Protein 6H5W (pdb70)

B-factor: mean 25.4, std 10.96, range [8.13, 99.62]

Nearest PDB structures (foldseek):
  2iul-assembly1_A  TM=9.987E-01  e=4.728E-81  Homo sapiens
  4c2r-assembly1_A  TM=9.988E-01  e=2.185E-80  Homo sapiens
  2oc2-assembly1_A  TM=9.980E-01  e=5.810E-80  Homo sapiens
  2iux-assembly1_A  TM=9.982E-01  e=2.904E-78  Homo sapiens
  2c6n-assembly2_B  TM=9.893E-01  e=2.020E-55  Homo sapiens

Solvent-accessible surface area: 23772 Å² total

Foldseek 3Di:
DLVVLVVLLVVLLVVCLVLLLVLLVLVVCCQQFPDPVSLVVNLVSLVVVLVSLVVSLVVLVVDPLVPHDDVLSSVLSLLSVQSQLSLDDPVLSSVLSVLLVVLLVQLQPWWFADVVGDTHGVPPGLLQCLLDDLDPVSLQSSLVRLLVRQQLVSLVRQQSNLVSSQVSCVSSPANWNLRVQVCLQVDPCVVVQLVVLLVVLQLVQLLLQLLVLVLNCVRVHVQFGDLQAFAAQSNQNGSRLQFRLSCLVSRQPDPVQDKFALLVQCVVVPHDLVNLLVVLQQQLVLLVADHQDPQQVVPEARARDPPPGRRRAPWAKGDSSPLRDIYIRHNADRGLVSSLVSLQRVLLVRLQNLQSPPRPSLSAALGLLRNSARSNLQVLQCLAQVNCVVVVSIPDDPPDVSSVLSSLSSVCSGLSLNLLVLVVLVVLVVCPGNVVADSQCSPVVSVVSCCVRNRYHQDDDDPSRRSSSSDSCSSNVNRRNSNNLNSQVSLLLLVQLQVQQVDDDQSSNDRNGSHNSSSVLQSVLSNCRNSDNSQVNVCSRRVGRDRDNPRVCSNNVVNSVVSVVVCVVVVRDGGNPVHPDYNPD

InterPro domains:
  IPR001548 Peptidase M2, peptidyl-dipeptidase A [PF01401] (41-623)
  IPR001548 Peptidase M2, peptidyl-dipeptidase A [PF01401] (644-1221)
  IPR001548 Peptidase M2, peptidyl-dipeptidase A [PR00791] (838-865)
  IPR001548 Peptidase M2, peptidyl-dipeptidase A [PR00791] (873-894)
  IPR001548 Peptidase M2, peptidyl-dipeptidase A [PR00791] (951-976)
  IPR001548 Peptidase M2, peptidyl-dipeptidase A [PR00791] (983-999)
  IPR001548 Peptidase M2, peptidyl-dipeptidase A [PR00791] (1011-1031)
  IPR001548 Peptidase M2, peptidyl-dipeptidase A [PR00791] (1052-1077)
  IPR001548 Peptidase M2, peptidyl-dipeptidase A [PR00791] (1087-1114)
  IPR001548 Peptidase M2, peptidyl-dipeptidase A [PR00791] (1115-1143)
  IPR001548 Peptidase M2, peptidyl-dipeptidase A [PS52011] (40-624)
  IPR001548 Peptidase M2, peptidyl-dipeptidase A [PS52011] (643-1222)
  IPR001548 Peptidase M2, peptidyl-dipeptidase A [PTHR10514] (32-629)
  IPR001548 Peptidase M2, peptidyl-dipeptidase A [cd06461] (49-614)
  IPR001548 Peptidase M2, peptidyl-dipeptidase A [cd06461] (652-1212)

GO terms:
  GO:0005576 extracellular region (C, IDA)
  GO:0005886 plasma membrane (C, IDA)
  GO:0008241 peptidyl-dipeptidase activity (F, IDA)
  GO:0005515 protein binding (F, IPI)
  GO:0003779 actin binding (F, IDA)
  GO:0002003 angiotensin maturation (P, IDA)
  GO:0070573 metallodipeptidase activity (F, IDA)
  GO:0008233 peptidase activity (F, IDA)
  GO:0042445 hormone metabolic process (P, IDA)
  GO:0042447 hormone catabolic process (P, IDA)
  GO:0031404 chloride ion binding (F, IDA)
  GO:0010814 substance P catabolic process (P, IDA)
  GO:0010815 bradykinin catabolic process (P, IDA)
  GO:0004222 metalloendopeptidase activity (F, IDA)
  GO:0005576 extracellular region (C, EXP)
  GO:0005886 plasma membrane (C, EXP)
  GO:0008241 peptidyl-dipeptidase activity (F, EXP)
  GO:0005576 extracellular region (C, TAS)
  GO:0005886 plasma membrane (C, TAS)
  GO:0008238 exopeptidase activity (F, IDA)

Secondary structure (DSSP, 8-state):
-HHHHHHHHHHHHHHHHHHHHHHHHHHHHHHTS--HHHHHHHHHHHHHHHHHHHHHHHHHTTS-GGG---HHHHHHHHHHT--GGGGS-HHHHHHHHHHHHHHHHHHHH-EEE-TTS-EEEIIIIIHHHHHH---HHHHHHHHHHHIIIIIHHHTTTHHHHHHHHHHHHHHTT-SSHHHHHHHTT--TTHHHHHHHHHHHTHHHHHHHHHHHHHHHHHHH-GGG--TTSPPPTTSSSSTTSS--GGGHHHH-S-TTS----HHHHHHHTT--HHHHHHHHHHHHHHTT-PPPPHHHHHH-B-S--SSS-----S-EEEE-SSSS-EEEE----SSHHHHHHHHHHHHHHHHHHHTTTS-GGG-S-SSHHHHHHHHHHHHHHHTSHHHHHHTTSS----S-HHHHHHHHHHHHHHHTTHHHHHHHHHHHHHHHHTTSS-TTTHHHHHHHHIIIII----S---TT--GGGGSTTTTTT--SHHHHHHHHHHHHHHHHHHHHTT--S-GGG---TT-HHHHHHHHHHHTTTTSS-HHHHHHHHHSS-S--SHHHHHHHHHHHHHHHHHHHHHT---S-SSTT-----

Structure (mmCIF, N/CA/C/O backbone):
data_6H5W
#
_entry.id   6H5W
#
_cell.length_a   56.596
_cell.length_b   85.126
_cell.length_c   134.264
_cell.angle_alpha   90.00
_cell.angle_beta   90.00
_cell.angle_gamma   90.00
#
_symmetry.space_group_name_H-M   'P 21 21 21'
#
loop_
_entity.id
_entity.type
_entity.pdbx_description
1 polymer 'Angiotensin-converting enzyme'
2 branched 2-acetamido-2-deoxy-beta-D-glucopyranose-(1-4)-2-acetamido-2-deoxy-beta-D-glucopyranose
3 branched beta-D-mannopyranose-(1-4)-2-acetamido-2-deoxy-beta-D-glucopyranose-(1-4)-[alpha-L-fucopyranose-(1-6)]2-acetamido-2-deoxy-beta-D-glucopyranose
4 non-polymer 'ZINC ION'
5 non-polymer 'CHLORIDE ION'
6 non-polymer Omapatrilat
7 non-polymer IMIDAZOLE
8 non-polymer 'BORIC ACID'
9 non-polymer 'HEXAETHYLENE GLYCOL'
10 non-polymer 1,2-ETHANEDIOL
11 water water
#
loop_
_atom_site.group_PDB
_atom_site.id
_atom_site.type_symbol
_atom_site.label_atom_id
_atom_site.label_alt_id
_atom_site.label_comp_id
_atom_site.label_asym_id
_atom_site.label_entity_id
_atom_site.label_seq_id
_atom_site.pdbx_PDB_ins_code
_atom_site.Cartn_x
_atom_site.Cartn_y
_atom_site.Cartn_z
_atom_site.occupancy
_atom_site.B_iso_or_equiv
_atom_site.auth_seq_id
_atom_site.auth_comp_id
_atom_site.auth_asym_id
_atom_site.auth_atom_id
_atom_site.pdbx_PDB_model_num
ATOM 1 N N . ASP A 1 4 ? -6.241 29.014 0.825 1.00 62.06 40 ASP A N 1
ATOM 2 C CA . ASP A 1 4 ? -7.654 29.348 0.717 1.00 61.56 40 ASP A CA 1
ATOM 3 C C . ASP A 1 4 ? -8.516 28.227 1.295 1.00 59.48 40 ASP A C 1
ATOM 4 O O . ASP A 1 4 ? -8.196 27.045 1.165 1.00 59.11 40 ASP A O 1
ATOM 12 N N . GLU A 1 5 ? -9.610 28.621 1.950 1.00 57.95 41 GLU A N 1
ATOM 13 C CA . GLU A 1 5 ? -10.588 27.654 2.432 1.00 56.52 41 GLU A CA 1
ATOM 14 C C . GLU A 1 5 ? -11.101 26.771 1.305 1.00 53.80 41 GLU A C 1
ATOM 15 O O . GLU A 1 5 ? -11.489 25.623 1.540 1.00 52.96 41 GLU A O 1
ATOM 27 N N . ALA A 1 6 ? -11.121 27.294 0.080 1.00 51.17 42 ALA A N 1
ATOM 28 C CA . ALA A 1 6 ? -11.763 26.594 -1.024 1.00 48.45 42 ALA A CA 1
ATOM 29 C C . ALA A 1 6 ? -10.918 25.428 -1.527 1.00 45.49 42 ALA A C 1
ATOM 30 O O . ALA A 1 6 ? -11.454 24.352 -1.818 1.00 45.03 42 ALA A O 1
ATOM 37 N N . GLU A 1 7 ? -9.603 25.621 -1.647 1.00 43.26 43 GLU A N 1
ATOM 38 C CA . GLU A 1 7 ? -8.727 24.517 -2.022 1.00 41.71 43 GLU A CA 1
ATOM 39 C C . GLU A 1 7 ? -8.756 23.420 -0.965 1.00 36.45 43 GLU A C 1
ATOM 40 O O . GLU A 1 7 ? -8.660 22.232 -1.295 1.00 34.11 43 GLU A O 1
ATOM 52 N N . ALA A 1 8 ? -8.918 23.792 0.306 1.00 34.06 44 ALA A N 1
ATOM 53 C CA . ALA A 1 8 ? -8.945 22.785 1.360 1.00 30.71 44 ALA A CA 1
ATOM 54 C C . ALA A 1 8 ? -10.256 22.010 1.350 1.00 28.46 44 ALA A C 1
ATOM 55 O O . ALA A 1 8 ? -10.267 20.797 1.585 1.00 26.79 44 ALA A O 1
ATOM 62 N N . SER A 1 9 ? -11.369 22.685 1.059 1.00 29.70 45 SER A N 1
ATOM 63 C CA . SER A 1 9 ? -12.641 21.988 0.939 1.00 30.37 45 SER A CA 1
ATOM 64 C C . SER A 1 9 ? -12.622 21.012 -0.232 1.00 29.10 45 SER A C 1
ATOM 65 O O . SER A 1 9 ? -13.083 19.873 -0.106 1.00 26.64 45 SER A O 1
ATOM 73 N N . LYS A 1 10 ? -12.105 21.444 -1.385 1.00 29.10 46 LYS A N 1
ATOM 74 C CA . LYS A 1 10 ? -11.995 20.551 -2.534 1.00 28.79 46 LYS A CA 1
ATOM 75 C C . LYS A 1 10 ? -11.128 19.343 -2.210 1.00 25.85 46 LYS A C 1
ATOM 76 O O . LYS A 1 10 ? -11.442 18.210 -2.604 1.00 25.07 46 LYS A O 1
ATOM 95 N N . PHE A 1 11 ? -10.030 19.564 -1.488 1.00 23.58 47 PHE A N 1
ATOM 96 C CA . PHE A 1 11 ? -9.150 18.463 -1.127 1.00 22.19 47 PHE A CA 1
ATOM 97 C C . PHE A 1 11 ? -9.897 17.398 -0.329 1.00 20.84 47 PHE A C 1
ATOM 98 O O . PHE A 1 11 ? -9.800 16.199 -0.623 1.00 22.22 47 PHE A O 1
ATOM 115 N N . VAL A 1 12 ? -10.662 17.812 0.684 1.00 23.40 48 VAL A N 1
ATOM 116 C CA . VAL A 1 12 ? -11.327 16.816 1.514 1.00 22.87 48 VAL A CA 1
ATOM 117 C C . VAL A 1 12 ? -12.406 16.090 0.724 1.00 22.36 48 VAL A C 1
ATOM 118 O O . VAL A 1 12 ? -12.630 14.891 0.933 1.00 21.42 48 VAL A O 1
ATOM 131 N N . GLU A 1 13 ? -13.054 16.776 -0.227 1.00 22.57 49 GLU A N 1
ATOM 132 C CA . GLU A 1 13 ? -14.035 16.104 -1.075 1.00 22.26 49 GLU A CA 1
ATOM 133 C C . GLU A 1 13 ? -13.374 15.021 -1.922 1.00 20.91 49 GLU A C 1
ATOM 134 O O . GLU A 1 13 ? -13.926 13.926 -2.084 1.00 22.09 49 GLU A O 1
ATOM 146 N N . GLU A 1 14 ? -12.201 15.322 -2.489 1.00 20.17 50 GLU A N 1
ATOM 147 C CA . GLU A 1 14 ? -11.476 14.342 -3.291 1.00 20.50 50 GLU A CA 1
ATOM 148 C C . GLU A 1 14 ? -10.984 13.191 -2.426 1.00 19.62 50 GLU A C 1
ATOM 149 O O . GLU A 1 14 ? -11.098 12.020 -2.805 1.00 20.13 50 GLU A O 1
ATOM 161 N N . TYR A 1 15 ? -10.460 13.506 -1.246 1.00 19.52 51 TYR A N 1
ATOM 162 C CA . TYR A 1 15 ? -10.039 12.459 -0.328 1.00 18.93 51 TYR A CA 1
ATOM 163 C C . TYR A 1 15 ? -11.191 11.526 0.006 1.00 19.55 51 TYR A C 1
ATOM 164 O O . TYR A 1 15 ? -11.027 10.303 0.026 1.00 20.93 51 TYR A O 1
ATOM 182 N N . ASP A 1 16 ? -12.373 12.081 0.266 1.00 19.54 52 ASP A N 1
ATOM 183 C CA . ASP A 1 16 ? -13.489 11.234 0.665 1.00 20.45 52 ASP A CA 1
ATOM 184 C C . ASP A 1 16 ? -13.890 10.278 -0.455 1.00 20.66 52 ASP A C 1
ATOM 185 O O . ASP A 1 16 ? -14.113 9.082 -0.218 1.00 21.83 52 ASP A O 1
ATOM 194 N N . ARG A 1 17 ? -13.958 10.784 -1.689 1.00 20.73 53 ARG A N 1
ATOM 195 C CA . ARG A 1 17 ? -14.388 9.961 -2.815 1.00 22.15 53 ARG A CA 1
ATOM 196 C C . ARG A 1 17 ? -13.445 8.802 -3.039 1.00 21.43 53 ARG A C 1
ATOM 197 O O . ARG A 1 17 ? -13.871 7.670 -3.292 1.00 22.20 53 ARG A O 1
ATOM 218 N N . THR A 1 18 ? -12.156 9.093 -3.059 1.00 21.52 54 THR A N 1
ATOM 219 C CA . THR A 1 18 ? -11.161 8.092 -3.405 1.00 19.95 54 THR A CA 1
ATOM 220 C C . THR A 1 18 ? -10.944 7.120 -2.247 1.00 20.29 54 THR A C 1
ATOM 221 O O . THR A 1 18 ? -10.799 5.910 -2.471 1.00 21.81 54 THR A O 1
ATOM 232 N N . SER A 1 19 ? -10.984 7.616 -1.007 1.00 19.89 55 SER A N 1
ATOM 233 C CA . SER A 1 19 ? -10.844 6.739 0.154 1.00 18.56 55 SER A CA 1
ATOM 234 C C . SER A 1 19 ? -11.958 5.707 0.230 1.00 20.65 55 SER A C 1
ATOM 235 O O . SER A 1 19 ? -11.710 4.546 0.570 1.00 22.79 55 SER A O 1
ATOM 243 N N . GLN A 1 20 ? -13.195 6.106 -0.059 1.00 20.46 56 GLN A N 1
ATOM 244 C CA . GLN A 1 20 ? -14.281 5.136 -0.045 1.00 21.72 56 GLN A CA 1
ATOM 245 C C . GLN A 1 20 ? -13.950 3.939 -0.921 1.00 21.98 56 GLN A C 1
ATOM 246 O O . GLN A 1 20 ? -14.154 2.788 -0.514 1.00 23.94 56 GLN A O 1
ATOM 260 N N . VAL A 1 21 ? -13.424 4.187 -2.120 1.00 23.06 57 VAL A N 1
ATOM 261 C CA . VAL A 1 21 ? -13.175 3.096 -3.055 1.00 22.55 57 VAL A CA 1
ATOM 262 C C . VAL A 1 21 ? -12.031 2.223 -2.562 1.00 22.32 57 VAL A C 1
ATOM 263 O O . VAL A 1 21 ? -12.153 0.997 -2.498 1.00 21.76 57 VAL A O 1
ATOM 276 N N . VAL A 1 22 ? -10.905 2.845 -2.204 1.00 21.23 58 VAL A N 1
ATOM 277 C CA . VAL A 1 22 ? -9.719 2.097 -1.807 1.00 21.93 58 VAL A CA 1
ATOM 278 C C . VAL A 1 22 ? -9.959 1.359 -0.497 1.00 20.37 58 VAL A C 1
ATOM 279 O O . VAL A 1 22 ? -9.584 0.189 -0.347 1.00 21.25 58 VAL A O 1
ATOM 292 N N . TRP A 1 23 ? -10.579 2.026 0.478 1.00 20.37 59 TRP A N 1
ATOM 293 C CA . TRP A 1 23 ? -10.828 1.365 1.754 1.00 19.20 59 TRP A CA 1
ATOM 294 C C . TRP A 1 23 ? -11.796 0.200 1.589 1.00 20.21 59 TRP A C 1
ATOM 295 O O . TRP A 1 23 ? -11.648 -0.830 2.254 1.00 20.65 59 TRP A O 1
ATOM 316 N N . ASN A 1 24 ? -12.772 0.326 0.687 1.00 19.50 60 ASN A N 1
ATOM 317 C CA . ASN A 1 24 ? -13.695 -0.780 0.467 1.00 20.96 60 ASN A CA 1
ATOM 318 C C . ASN A 1 24 ? -12.967 -1.988 -0.113 1.00 20.74 60 ASN A C 1
ATOM 319 O O . ASN A 1 24 ? -13.230 -3.131 0.284 1.00 21.50 60 ASN A O 1
ATOM 330 N N . GLU A 1 25 ? -12.021 -1.755 -1.028 1.00 21.65 61 GLU A N 1
ATOM 331 C CA . GLU A 1 25 ? -11.247 -2.861 -1.590 1.00 22.77 61 GLU A CA 1
ATOM 332 C C . GLU A 1 25 ? -10.364 -3.501 -0.536 1.00 20.95 61 GLU A C 1
ATOM 333 O O . GLU A 1 25 ? -10.250 -4.727 -0.473 1.00 22.26 61 GLU A O 1
ATOM 345 N N . TYR A 1 26 ? -9.688 -2.687 0.273 1.00 20.64 62 TYR A N 1
ATOM 346 C CA . TYR A 1 26 ? -8.844 -3.262 1.310 1.00 20.91 62 TYR A CA 1
ATOM 347 C C . TYR A 1 26 ? -9.676 -4.072 2.288 1.00 21.33 62 TYR A C 1
ATOM 348 O O . TYR A 1 26 ? -9.292 -5.184 2.662 1.00 21.11 62 TYR A O 1
ATOM 366 N N . ALA A 1 27 ? -10.822 -3.523 2.722 1.00 20.25 63 ALA A N 1
ATOM 367 C CA . ALA A 1 27 ? -11.665 -4.230 3.681 1.00 20.20 63 ALA A CA 1
ATOM 368 C C . ALA A 1 27 ? -12.090 -5.586 3.138 1.00 19.63 63 ALA A C 1
ATOM 369 O O . ALA A 1 27 ? -12.099 -6.577 3.869 1.00 18.99 63 ALA A O 1
ATOM 376 N N . GLY A 1 28 ? -12.404 -5.659 1.844 1.00 19.40 64 GLY A N 1
ATOM 377 C CA . GLY A 1 28 ? -12.780 -6.927 1.252 1.00 19.17 64 GLY A CA 1
ATOM 378 C C . GLY A 1 28 ? -11.663 -7.948 1.289 1.00 18.32 64 GLY A C 1
ATOM 379 O O . GLY A 1 28 ? -11.882 -9.113 1.627 1.00 19.83 64 GLY A O 1
ATOM 383 N N . ALA A 1 29 ? -10.447 -7.529 0.933 1.00 18.77 65 ALA A N 1
ATOM 384 C CA . ALA A 1 29 ? -9.320 -8.461 0.953 1.00 19.72 65 ALA A CA 1
ATOM 385 C C . ALA A 1 29 ? -9.010 -8.909 2.372 1.00 18.68 65 ALA A C 1
ATOM 386 O O . ALA A 1 29 ? -8.682 -10.081 2.614 1.00 20.11 65 ALA A O 1
ATOM 393 N N . ASN A 1 30 ? -9.110 -7.990 3.324 1.00 18.90 66 ASN A N 1
ATOM 394 C CA . ASN A 1 30 ? -8.861 -8.332 4.720 1.00 18.32 66 ASN A CA 1
ATOM 395 C C . ASN A 1 30 ? -9.906 -9.319 5.227 1.00 17.87 66 ASN A C 1
ATOM 396 O O . ASN A 1 30 ? -9.575 -10.312 5.886 1.00 19.12 66 ASN A O 1
ATOM 407 N N . TRP A 1 31 ? -11.180 -9.061 4.929 1.00 17.82 67 TRP A N 1
ATOM 408 C CA . TRP A 1 31 ? -12.239 -10.001 5.286 1.00 17.10 67 TRP A CA 1
ATOM 409 C C . TRP A 1 31 ? -11.992 -11.373 4.671 1.00 16.82 67 TRP A C 1
ATOM 410 O O . TRP A 1 31 ? -12.171 -12.410 5.336 1.00 18.15 67 TRP A O 1
ATOM 431 N N . ASN A 1 32 ? -11.594 -11.403 3.393 1.00 17.86 68 ASN A N 1
ATOM 432 C CA . ASN A 1 32 ? -11.431 -12.676 2.710 1.00 19.07 68 ASN A CA 1
ATOM 433 C C . ASN A 1 32 ? -10.305 -13.497 3.314 1.00 20.85 68 ASN A C 1
ATOM 434 O O . ASN A 1 32 ? -10.353 -14.729 3.273 1.00 24.73 68 ASN A O 1
ATOM 445 N N . TYR A 1 33 ? -9.279 -12.843 3.861 1.00 19.28 69 TYR A N 1
ATOM 446 C CA . TYR A 1 33 ? -8.242 -13.579 4.567 1.00 18.81 69 TYR A CA 1
ATOM 447 C C . TYR A 1 33 ? -8.710 -14.020 5.953 1.00 17.47 69 TYR A C 1
ATOM 448 O O . TYR A 1 33 ? -8.498 -15.172 6.341 1.00 18.58 69 TYR A O 1
ATOM 466 N N . ASN A 1 34 ? -9.348 -13.111 6.705 1.00 17.03 70 ASN A N 1
ATOM 467 C CA . ASN A 1 34 ? -9.791 -13.407 8.064 1.00 16.78 70 ASN A CA 1
ATOM 468 C C . ASN A 1 34 ? -10.793 -14.552 8.105 1.00 19.09 70 ASN A C 1
ATOM 469 O O . ASN A 1 34 ? -10.872 -15.270 9.115 1.00 19.59 70 ASN A O 1
ATOM 480 N N . THR A 1 35 ? -11.583 -14.721 7.043 1.00 18.25 71 THR A N 1
ATOM 481 C CA . THR A 1 35 ? -12.586 -15.779 6.958 1.00 18.71 71 THR A CA 1
ATOM 482 C C . THR A 1 35 ? -12.128 -16.964 6.121 1.00 19.40 71 THR A C 1
ATOM 483 O O . THR A 1 35 ? -12.929 -17.861 5.859 1.00 20.81 71 THR A O 1
ATOM 494 N N . ASN A 1 36 ? -10.858 -17.005 5.718 1.00 20.04 72 ASN A N 1
ATOM 495 C CA . ASN A 1 36 ? -10.359 -18.056 4.846 1.00 21.31 72 ASN A CA 1
ATOM 496 C C . ASN A 1 36 ? -8.848 -17.916 4.735 1.00 20.99 72 ASN A C 1
ATOM 497 O O . ASN A 1 36 ? -8.334 -17.406 3.738 1.00 22.68 72 ASN A O 1
ATOM 507 N N . ILE A 1 37 ? -8.133 -18.377 5.756 1.00 20.69 73 ILE A N 1
ATOM 508 C CA . ILE A 1 37 ? -6.686 -18.216 5.845 1.00 20.42 73 ILE A CA 1
ATOM 509 C C . ILE A 1 37 ? -6.058 -19.195 4.858 1.00 21.76 73 ILE A C 1
ATOM 510 O O . ILE A 1 37 ? -6.128 -20.412 5.054 1.00 25.10 73 ILE A O 1
ATOM 526 N N . THR A 1 38 ? -5.468 -18.667 3.781 1.00 24.60 74 THR A N 1
ATOM 527 C CA . THR A 1 38 ? -4.788 -19.466 2.773 1.00 25.09 74 THR A CA 1
ATOM 528 C C . THR A 1 38 ? -3.599 -18.663 2.264 1.00 25.65 74 THR A C 1
ATOM 529 O O . THR A 1 38 ? -3.507 -17.447 2.477 1.00 24.24 74 THR A O 1
ATOM 540 N N . THR A 1 39 ? -2.684 -19.357 1.588 1.00 28.10 75 THR A N 1
ATOM 541 C CA . THR A 1 39 ? -1.572 -18.671 0.942 1.00 29.02 75 THR A CA 1
ATOM 542 C C . THR A 1 39 ? -2.076 -17.628 -0.049 1.00 28.41 75 THR A C 1
ATOM 543 O O . THR A 1 39 ? -1.570 -16.499 -0.088 1.00 28.43 75 THR A O 1
ATOM 554 N N . GLU A 1 40 ? -3.082 -17.986 -0.852 1.00 29.15 76 GLU A N 1
ATOM 555 C CA . GLU A 1 40 ? -3.593 -17.067 -1.863 1.00 31.24 76 GLU A CA 1
ATOM 556 C C . GLU A 1 40 ? -4.223 -15.825 -1.235 1.00 29.30 76 GLU A C 1
ATOM 557 O O . GLU A 1 40 ? -3.940 -14.698 -1.654 1.00 29.35 76 GLU A O 1
ATOM 569 N N . THR A 1 41 ? -5.098 -16.000 -0.236 1.00 27.24 77 THR A N 1
ATOM 570 C CA . THR A 1 41 ? -5.740 -14.821 0.345 1.00 24.60 77 THR A CA 1
ATOM 571 C C . THR A 1 41 ? -4.737 -13.957 1.105 1.00 24.66 77 THR A C 1
ATOM 572 O O . THR A 1 41 ? -4.918 -12.741 1.200 1.00 23.68 77 THR A O 1
ATOM 583 N N A SER A 1 42 ? -3.679 -14.560 1.648 0.49 24.57 78 SER A N 1
ATOM 584 N N B SER A 1 42 ? -3.665 -14.552 1.634 0.51 24.13 78 SER A N 1
ATOM 585 C CA A SER A 1 42 ? -2.624 -13.768 2.273 0.49 25.60 78 SER A CA 1
ATOM 586 C CA B SER A 1 42 ? -2.636 -13.740 2.281 0.51 24.77 78 SER A CA 1
ATOM 587 C C A SER A 1 42 ? -1.921 -12.897 1.241 0.49 26.11 78 SER A C 1
ATOM 588 C C B SER A 1 42 ? -1.883 -12.901 1.256 0.51 25.79 78 SER A C 1
ATOM 589 O O A SER A 1 42 ? -1.700 -11.701 1.461 0.49 25.40 78 SER A O 1
ATOM 590 O O B SER A 1 42 ? -1.590 -11.725 1.499 0.51 25.13 78 SER A O 1
ATOM 605 N N . LYS A 1 43 ? -1.563 -13.488 0.103 1.00 26.11 79 LYS A N 1
ATOM 606 C CA . LYS A 1 43 ? -0.843 -12.753 -0.925 1.00 28.28 79 LYS A CA 1
ATOM 607 C C . LYS A 1 43 ? -1.660 -11.573 -1.437 1.00 26.36 79 LYS A C 1
ATOM 608 O O . LYS A 1 43 ? -1.125 -10.471 -1.628 1.00 27.41 79 LYS A O 1
ATOM 627 N N . ILE A 1 44 ? -2.958 -11.780 -1.662 1.00 25.65 80 ILE A N 1
ATOM 628 C CA . ILE A 1 44 ? -3.823 -10.692 -2.118 1.00 25.62 80 ILE A CA 1
ATOM 629 C C . ILE A 1 44 ? -3.910 -9.607 -1.061 1.00 25.08 80 ILE A C 1
ATOM 630 O O . ILE A 1 44 ? -3.854 -8.413 -1.369 1.00 26.35 80 ILE A O 1
ATOM 646 N N . LEU A 1 45 ? -4.053 -10.003 0.202 1.00 23.69 81 LEU A N 1
ATOM 647 C CA . LEU A 1 45 ? -4.127 -9.026 1.282 1.00 22.78 81 LEU A CA 1
ATOM 648 C C . LEU A 1 45 ? -2.877 -8.157 1.326 1.00 22.67 81 LEU A C 1
ATOM 649 O O . LEU A 1 45 ? -2.966 -6.930 1.419 1.00 22.61 81 LEU A O 1
ATOM 665 N N . LEU A 1 46 ? -1.695 -8.770 1.246 1.00 23.19 82 LEU A N 1
ATOM 666 C CA . LEU A 1 46 ? -0.466 -7.983 1.269 1.00 23.40 82 LEU A CA 1
ATOM 667 C C . LEU A 1 46 ? -0.367 -7.051 0.067 1.00 23.34 82 LEU A C 1
ATOM 668 O O . LEU A 1 46 ? 0.167 -5.940 0.187 1.00 25.31 82 LEU A O 1
ATOM 684 N N . GLN A 1 47 ? -0.877 -7.475 -1.093 1.00 24.60 83 GLN A N 1
ATOM 685 C CA . GLN A 1 47 ? -0.903 -6.591 -2.254 1.00 26.91 83 GLN A CA 1
ATOM 686 C C . GLN A 1 47 ? -1.844 -5.416 -2.030 1.00 26.84 83 GLN A C 1
ATOM 687 O O . GLN A 1 47 ? -1.498 -4.270 -2.339 1.00 27.01 83 GLN A O 1
ATOM 701 N N . LYS A 1 48 ? -3.047 -5.675 -1.514 1.00 27.14 84 LYS A N 1
ATOM 702 C CA . LYS A 1 48 ? -3.973 -4.579 -1.256 1.00 25.89 84 LYS A CA 1
ATOM 703 C C . LYS A 1 48 ? -3.412 -3.641 -0.201 1.00 25.36 84 LYS A C 1
ATOM 704 O O . LYS A 1 48 ? -3.688 -2.439 -0.224 1.00 24.91 84 LYS A O 1
ATOM 723 N N . ASN A 1 49 ? -2.584 -4.163 0.698 1.00 24.30 85 ASN A N 1
ATOM 724 C CA . ASN A 1 49 ? -1.951 -3.313 1.692 1.00 25.43 85 ASN A CA 1
ATOM 725 C C . ASN A 1 49 ? -1.056 -2.273 1.033 1.00 24.85 85 ASN A C 1
ATOM 726 O O . ASN A 1 49 ? -1.057 -1.097 1.421 1.00 23.83 85 ASN A O 1
ATOM 737 N N . MET A 1 50 ? -0.300 -2.674 0.017 1.00 26.07 86 MET A N 1
ATOM 738 C CA . MET A 1 50 ? 0.532 -1.700 -0.681 1.00 28.08 86 MET A CA 1
ATOM 739 C C . MET A 1 50 ? -0.323 -0.695 -1.445 1.00 26.43 86 MET A C 1
ATOM 740 O O . MET A 1 50 ? 0.040 0.481 -1.536 1.00 26.98 86 MET A O 1
ATOM 754 N N . GLN A 1 51 ? -1.475 -1.125 -1.955 1.00 24.62 87 GLN A N 1
ATOM 755 C CA . GLN A 1 51 ? -2.360 -0.223 -2.685 1.00 25.87 87 GLN A CA 1
ATOM 756 C C . GLN A 1 51 ? -2.944 0.845 -1.766 1.00 24.18 87 GLN A C 1
ATOM 757 O O . GLN A 1 51 ? -3.012 2.029 -2.124 1.00 24.63 87 GLN A O 1
ATOM 771 N N . ILE A 1 52 ? -3.416 0.448 -0.591 1.00 22.44 88 ILE A N 1
ATOM 772 C CA . ILE A 1 52 ? -3.970 1.456 0.305 1.00 22.10 88 ILE A CA 1
ATOM 773 C C . ILE A 1 52 ? -2.860 2.357 0.826 1.00 22.24 88 ILE A C 1
ATOM 774 O O . ILE A 1 52 ? -3.063 3.561 0.999 1.00 21.62 88 ILE A O 1
ATOM 790 N N . ALA A 1 53 ? -1.655 1.817 1.025 1.00 21.78 89 ALA A N 1
ATOM 791 C CA . ALA A 1 53 ? -0.537 2.668 1.433 1.00 21.37 89 ALA A CA 1
ATOM 792 C C . ALA A 1 53 ? -0.215 3.736 0.386 1.00 21.79 89 ALA A C 1
ATOM 793 O O . ALA A 1 53 ? 0.079 4.885 0.733 1.00 22.68 89 ALA A O 1
ATOM 800 N N A GLN A 1 54 ? -0.268 3.378 -0.896 0.54 20.84 90 GLN A N 1
ATOM 801 N N B GLN A 1 54 ? -0.235 3.367 -0.901 0.46 21.41 90 GLN A N 1
ATOM 802 C CA A GLN A 1 54 ? 0.005 4.347 -1.952 0.54 22.56 90 GLN A CA 1
ATOM 803 C CA B GLN A 1 54 ? -0.007 4.344 -1.964 0.46 22.94 90 GLN A CA 1
ATOM 804 C C A GLN A 1 54 ? -1.006 5.485 -1.919 0.54 21.98 90 GLN A C 1
ATOM 805 C C B GLN A 1 54 ? -0.994 5.494 -1.846 0.46 22.22 90 GLN A C 1
ATOM 806 O O A GLN A 1 54 ? -0.655 6.648 -2.153 0.54 23.00 90 GLN A O 1
ATOM 807 O O B GLN A 1 54 ? -0.623 6.669 -1.960 0.46 23.35 90 GLN A O 1
ATOM 834 N N . HIS A 1 55 ? -2.271 5.164 -1.640 1.00 20.10 91 HIS A N 1
ATOM 835 C CA . HIS A 1 55 ? -3.301 6.188 -1.521 1.00 19.80 91 HIS A CA 1
ATOM 836 C C . HIS A 1 55 ? -3.065 7.050 -0.289 1.00 20.33 91 HIS A C 1
ATOM 837 O O . HIS A 1 55 ? -3.136 8.281 -0.356 1.00 22.19 91 HIS A O 1
ATOM 851 N N . THR A 1 56 ? -2.777 6.416 0.850 1.00 19.68 92 THR A N 1
ATOM 852 C CA . THR A 1 56 ? -2.517 7.168 2.073 1.00 19.08 92 THR A CA 1
ATOM 853 C C . THR A 1 56 ? -1.338 8.111 1.897 1.00 20.46 92 THR A C 1
ATOM 854 O O . THR A 1 56 ? -1.361 9.241 2.383 1.00 21.78 92 THR A O 1
ATOM 865 N N . LEU A 1 57 ? -0.280 7.650 1.235 1.00 21.04 93 LEU A N 1
ATOM 866 C CA . LEU A 1 57 ? 0.893 8.492 1.039 1.00 23.56 93 LEU A CA 1
ATOM 867 C C . LEU A 1 57 ? 0.584 9.655 0.104 1.00 23.85 93 LEU A C 1
ATOM 868 O O . LEU A 1 57 ? 1.011 10.786 0.351 1.00 24.43 93 LEU A O 1
ATOM 884 N N . LYS A 1 58 ? -0.151 9.394 -0.981 1.00 22.52 94 LYS A N 1
ATOM 885 C CA . LYS A 1 58 ? -0.487 10.454 -1.927 1.00 24.39 94 LYS A CA 1
ATOM 886 C C . LYS A 1 58 ? -1.301 11.557 -1.256 1.00 24.11 94 LYS A C 1
ATOM 887 O O . LYS A 1 58 ? -0.971 12.747 -1.365 1.00 25.17 94 LYS A O 1
ATOM 906 N N . TYR A 1 59 ? -2.385 11.187 -0.572 1.00 22.54 95 TYR A N 1
ATOM 907 C CA . TYR A 1 59 ? -3.253 12.199 0.015 1.00 21.93 95 TYR A CA 1
ATOM 908 C C . TYR A 1 59 ? -2.657 12.791 1.277 1.00 21.97 95 TYR A C 1
ATOM 909 O O . TYR A 1 59 ? -2.845 13.980 1.537 1.00 22.65 95 TYR A O 1
ATOM 927 N N . GLY A 1 60 ? -1.936 11.989 2.058 1.00 20.63 96 GLY A N 1
ATOM 928 C CA . GLY A 1 60 ? -1.273 12.522 3.232 1.00 20.64 96 GLY A CA 1
ATOM 929 C C . GLY A 1 60 ? -0.210 13.540 2.890 1.00 23.20 96 GLY A C 1
ATOM 930 O O . GLY A 1 60 ? -0.080 14.565 3.561 1.00 24.37 96 GLY A O 1
ATOM 934 N N . THR A 1 61 ? 0.563 13.278 1.836 1.00 24.10 97 THR A N 1
ATOM 935 C CA . THR A 1 61 ? 1.553 14.253 1.407 1.00 24.68 97 THR A CA 1
ATOM 936 C C . THR A 1 61 ? 0.885 15.564 1.012 1.00 25.98 97 THR A C 1
ATOM 937 O O . THR A 1 61 ? 1.370 16.647 1.367 1.00 26.99 97 THR A O 1
ATOM 948 N N A GLN A 1 62 ? -0.226 15.483 0.269 0.60 25.92 98 GLN A N 1
ATOM 949 N N B GLN A 1 62 ? -0.249 15.498 0.319 0.40 25.94 98 GLN A N 1
ATOM 950 C CA A GLN A 1 62 ? -0.993 16.677 -0.079 0.60 27.27 98 GLN A CA 1
ATOM 951 C CA B GLN A 1 62 ? -0.916 16.737 -0.058 0.40 26.60 98 GLN A CA 1
ATOM 952 C C A GLN A 1 62 ? -1.467 17.399 1.177 0.60 27.04 98 GLN A C 1
ATOM 953 C C B GLN A 1 62 ? -1.535 17.426 1.155 0.40 26.51 98 GLN A C 1
ATOM 954 O O A GLN A 1 62 ? -1.304 18.618 1.313 0.60 28.31 98 GLN A O 1
ATOM 955 O O B GLN A 1 62 ? -1.549 18.661 1.231 0.40 27.29 98 GLN A O 1
ATOM 982 N N . ALA A 1 63 ? -2.062 16.654 2.109 1.00 25.25 99 ALA A N 1
ATOM 983 C CA . ALA A 1 63 ? -2.652 17.261 3.299 1.00 25.31 99 ALA A CA 1
ATOM 984 C C . ALA A 1 63 ? -1.616 18.042 4.098 1.00 26.46 99 ALA A C 1
ATOM 985 O O . ALA A 1 63 ? -1.937 19.070 4.714 1.00 27.29 99 ALA A O 1
ATOM 992 N N . ARG A 1 64 ? -0.376 17.556 4.129 1.00 25.77 100 ARG A N 1
ATOM 993 C CA . ARG A 1 64 ? 0.680 18.222 4.884 1.00 27.18 100 ARG A CA 1
ATOM 994 C C . ARG A 1 64 ? 1.121 19.533 4.249 1.00 30.22 100 ARG A C 1
ATOM 995 O O . ARG A 1 64 ? 1.890 20.283 4.869 1.00 30.00 100 ARG A O 1
ATOM 1016 N N . LYS A 1 65 ? 0.675 19.813 3.030 1.00 33.35 101 LYS A N 1
ATOM 1017 C CA . LYS A 1 65 ? 0.955 21.091 2.394 1.00 36.69 101 LYS A CA 1
ATOM 1018 C C . LYS A 1 65 ? 0.042 22.200 2.901 1.00 36.57 101 LYS A C 1
ATOM 1019 O O . LYS A 1 65 ? 0.366 23.378 2.720 1.00 37.93 101 LYS A O 1
ATOM 1038 N N . PHE A 1 66 ? -1.075 21.860 3.538 1.00 35.82 102 PHE A N 1
ATOM 1039 C CA . PHE A 1 66 ? -1.968 22.843 4.137 1.00 36.93 102 PHE A CA 1
ATOM 1040 C C . PHE A 1 66 ? -1.486 23.187 5.538 1.00 40.42 102 PHE A C 1
ATOM 1041 O O . PHE A 1 66 ? -1.221 22.290 6.344 1.00 40.46 102 PHE A O 1
ATOM 1058 N N . ASP A 1 67 ? -1.382 24.483 5.827 1.00 41.96 103 ASP A N 1
ATOM 1059 C CA . ASP A 1 67 ? -1.159 24.954 7.193 1.00 43.74 103 ASP A CA 1
ATOM 1060 C C . ASP A 1 67 ? -2.522 24.998 7.866 1.00 44.31 103 ASP A C 1
ATOM 1061 O O . ASP A 1 67 ? -3.296 25.934 7.659 1.00 44.77 103 ASP A O 1
ATOM 1070 N N . VAL A 1 68 ? -2.831 23.976 8.668 1.00 44.47 104 VAL A N 1
ATOM 1071 C CA . VAL A 1 68 ? -4.140 23.912 9.308 1.00 47.35 104 VAL A CA 1
ATOM 1072 C C . VAL A 1 68 ? -4.371 25.112 10.216 1.00 50.27 104 VAL A C 1
ATOM 1073 O O . VAL A 1 68 ? -5.518 25.408 10.570 1.00 49.90 104 VAL A O 1
ATOM 1086 N N . ASN A 1 69 ? -3.305 25.812 10.610 1.00 52.27 105 ASN A N 1
ATOM 1087 C CA . ASN A 1 69 ? -3.472 27.040 11.380 1.00 54.78 105 ASN A CA 1
ATOM 1088 C C . ASN A 1 69 ? -4.349 28.037 10.627 1.00 58.39 105 ASN A C 1
ATOM 1089 O O . ASN A 1 69 ? -5.307 28.586 11.184 1.00 59.68 105 ASN A O 1
ATOM 1100 N N . GLN A 1 70 ? -4.041 28.264 9.347 1.00 60.99 106 GLN A N 1
ATOM 1101 C CA . GLN A 1 70 ? -4.742 29.225 8.499 1.00 65.04 106 GLN A CA 1
ATOM 1102 C C . GLN A 1 70 ? -6.187 28.831 8.191 1.00 63.04 106 GLN A C 1
ATOM 1103 O O . GLN A 1 70 ? -6.922 29.648 7.627 1.00 63.47 106 GLN A O 1
ATOM 1117 N N . LEU A 1 71 ? -6.625 27.627 8.554 1.00 60.47 107 LEU A N 1
ATOM 1118 C CA . LEU A 1 71 ? -7.935 27.134 8.144 1.00 58.47 107 LEU A CA 1
ATOM 1119 C C . LEU A 1 71 ? -9.017 27.590 9.114 1.00 57.26 107 LEU A C 1
ATOM 1120 O O . LEU A 1 71 ? -8.924 27.348 10.322 1.00 57.54 107 LEU A O 1
ATOM 1136 N N . GLN A 1 72 ? -10.062 28.214 8.564 1.00 55.40 108 GLN A N 1
ATOM 1137 C CA . GLN A 1 72 ? -11.162 28.732 9.368 1.00 54.16 108 GLN A CA 1
ATOM 1138 C C . GLN A 1 72 ? -12.196 27.656 9.680 1.00 49.10 108 GLN A C 1
ATOM 1139 O O . GLN A 1 72 ? -12.595 27.492 10.838 1.00 49.41 108 GLN A O 1
ATOM 1153 N N . ASN A 1 73 ? -12.659 26.921 8.669 1.00 43.91 109 ASN A N 1
ATOM 1154 C CA . ASN A 1 73 ? -13.697 25.925 8.910 1.00 40.92 109 ASN A CA 1
ATOM 1155 C C . ASN A 1 73 ? -13.131 24.804 9.764 1.00 39.56 109 ASN A C 1
ATOM 1156 O O . ASN A 1 73 ? -12.141 24.166 9.384 1.00 38.44 109 ASN A O 1
ATOM 1167 N N . THR A 1 74 ? -13.773 24.536 10.901 1.00 40.15 110 THR A N 1
ATOM 1168 C CA . THR A 1 74 ? -13.179 23.607 11.857 1.00 41.04 110 THR A CA 1
ATOM 1169 C C . THR A 1 74 ? -13.290 22.150 11.408 1.00 39.37 110 THR A C 1
ATOM 1170 O O . THR A 1 74 ? -12.398 21.349 11.716 1.00 38.82 110 THR A O 1
ATOM 1181 N N . THR A 1 75 ? -14.362 21.783 10.692 1.00 38.59 111 THR A N 1
ATOM 1182 C CA . THR A 1 75 ? -14.521 20.403 10.234 1.00 37.96 111 THR A CA 1
ATOM 1183 C C . THR A 1 75 ? -13.472 20.058 9.183 1.00 35.82 111 THR A C 1
ATOM 1184 O O . THR A 1 75 ? -12.883 18.969 9.212 1.00 35.48 111 THR A O 1
ATOM 1195 N N . ILE A 1 76 ? -13.218 20.986 8.256 1.00 36.42 112 ILE A N 1
ATOM 1196 C CA . ILE A 1 76 ? -12.178 20.797 7.251 1.00 34.78 112 ILE A CA 1
ATOM 1197 C C . ILE A 1 76 ? -10.811 20.701 7.913 1.00 34.65 112 ILE A C 1
ATOM 1198 O O . ILE A 1 76 ? -10.006 19.814 7.599 1.00 34.10 112 ILE A O 1
ATOM 1214 N N . LYS A 1 77 ? -10.521 21.640 8.818 1.00 36.69 113 LYS A N 1
ATOM 1215 C CA . LYS A 1 77 ? -9.273 21.625 9.576 1.00 36.69 113 LYS A CA 1
ATOM 1216 C C . LYS A 1 77 ? -9.067 20.277 10.256 1.00 34.35 113 LYS A C 1
ATOM 1217 O O . LYS A 1 77 ? -7.964 19.714 10.242 1.00 33.68 113 LYS A O 1
ATOM 1236 N N . ARG A 1 78 ? -10.135 19.731 10.829 1.00 32.31 114 ARG A N 1
ATOM 1237 C CA . ARG A 1 78 ? -10.057 18.485 11.580 1.00 31.39 114 ARG A CA 1
ATOM 1238 C C . ARG A 1 78 ? -9.774 17.294 10.667 1.00 29.66 114 ARG A C 1
ATOM 1239 O O . ARG A 1 78 ? -8.945 16.427 10.990 1.00 31.77 114 ARG A O 1
ATOM 1260 N N . ILE A 1 79 ? -10.438 17.242 9.511 1.00 27.25 115 ILE A N 1
ATOM 1261 C CA . ILE A 1 79 ? -10.187 16.167 8.559 1.00 27.46 115 ILE A CA 1
ATOM 1262 C C . ILE A 1 79 ? -8.758 16.244 8.047 1.00 25.60 115 ILE A C 1
ATOM 1263 O O . ILE A 1 79 ? -8.045 15.239 7.984 1.00 26.17 115 ILE A O 1
ATOM 1279 N N . ILE A 1 80 ? -8.316 17.444 7.679 1.00 26.53 116 ILE A N 1
ATOM 1280 C CA . ILE A 1 80 ? -6.987 17.584 7.101 1.00 27.36 116 ILE A CA 1
ATOM 1281 C C . ILE A 1 80 ? -5.910 17.190 8.104 1.00 27.78 116 ILE A C 1
ATOM 1282 O O . ILE A 1 80 ? -4.964 16.473 7.764 1.00 26.58 116 ILE A O 1
ATOM 1298 N N . LYS A 1 81 ? -6.032 17.654 9.354 1.00 29.98 117 LYS A N 1
ATOM 1299 C CA . LYS A 1 81 ? -5.069 17.284 10.389 1.00 31.64 117 LYS A CA 1
ATOM 1300 C C . LYS A 1 81 ? -4.935 15.769 10.498 1.00 30.06 117 LYS A C 1
ATOM 1301 O O . LYS A 1 81 ? -3.824 15.234 10.613 1.00 29.94 117 LYS A O 1
ATOM 1320 N N . LYS A 1 82 ? -6.063 15.061 10.452 1.00 28.58 118 LYS A N 1
ATOM 1321 C CA . LYS A 1 82 ? -6.064 13.604 10.516 1.00 29.15 118 LYS A CA 1
ATOM 1322 C C . LYS A 1 82 ? -5.353 12.975 9.316 1.00 27.45 118 LYS A C 1
ATOM 1323 O O . LYS A 1 82 ? -4.547 12.046 9.476 1.00 28.21 118 LYS A O 1
ATOM 1342 N N . VAL A 1 83 ? -5.641 13.463 8.103 1.00 25.66 119 VAL A N 1
ATOM 1343 C CA . VAL A 1 83 ? -5.052 12.875 6.897 1.00 24.29 119 VAL A CA 1
ATOM 1344 C C . VAL A 1 83 ? -3.546 13.110 6.831 1.00 22.92 119 VAL A C 1
ATOM 1345 O O . VAL A 1 83 ? -2.835 12.379 6.128 1.00 22.31 119 VAL A O 1
ATOM 1358 N N . GLN A 1 84 ? -3.035 14.104 7.554 1.00 22.66 120 GLN A N 1
ATOM 1359 C CA . GLN A 1 84 ? -1.594 14.327 7.609 1.00 22.90 120 GLN A CA 1
ATOM 1360 C C . GLN A 1 84 ? -0.846 13.203 8.319 1.00 21.53 120 GLN A C 1
ATOM 1361 O O . GLN A 1 84 ? 0.383 13.125 8.197 1.00 23.16 120 GLN A O 1
ATOM 1375 N N . ASP A 1 85 ? -1.542 12.334 9.051 1.00 21.22 121 ASP A N 1
ATOM 1376 C CA . ASP A 1 85 ? -0.924 11.172 9.690 1.00 20.18 121 ASP A CA 1
ATOM 1377 C C . ASP A 1 85 ? -0.963 10.006 8.704 1.00 22.21 121 ASP A C 1
ATOM 1378 O O . ASP A 1 85 ? -2.033 9.468 8.402 1.00 23.50 121 ASP A O 1
ATOM 1387 N N . LEU A 1 86 ? 0.211 9.617 8.203 1.00 22.41 122 LEU A N 1
ATOM 1388 C CA . LEU A 1 86 ? 0.318 8.553 7.213 1.00 24.07 122 LEU A CA 1
ATOM 1389 C C . LEU A 1 86 ? 0.303 7.170 7.835 1.00 23.38 122 LEU A C 1
ATOM 1390 O O . LEU A 1 86 ? 0.218 6.182 7.105 1.00 25.31 122 LEU A O 1
ATOM 1406 N N . GLU A 1 87 ? 0.416 7.073 9.153 1.00 21.02 123 GLU A N 1
ATOM 1407 C CA . GLU A 1 87 ? 0.485 5.771 9.825 1.00 21.56 123 GLU A CA 1
ATOM 1408 C C . GLU A 1 87 ? 1.651 5.002 9.200 1.00 20.89 123 GLU A C 1
ATOM 1409 O O . GLU A 1 87 ? 2.715 5.591 8.968 1.00 19.93 123 GLU A O 1
ATOM 1421 N N A ARG A 1 88 ? 1.516 3.711 8.918 0.62 20.58 124 ARG A N 1
ATOM 1422 N N B ARG A 1 88 ? 1.469 3.708 8.906 0.38 20.56 124 ARG A N 1
ATOM 1423 C CA A ARG A 1 88 ? 2.689 2.984 8.451 0.62 20.39 124 ARG A CA 1
ATOM 1424 C CA B ARG A 1 88 ? 2.557 2.877 8.398 0.38 20.49 124 ARG A CA 1
ATOM 1425 C C A ARG A 1 88 ? 3.051 3.298 7.003 0.62 20.42 124 ARG A C 1
ATOM 1426 C C B ARG A 1 88 ? 3.061 3.365 7.048 0.38 20.31 124 ARG A C 1
ATOM 1427 O O A ARG A 1 88 ? 4.122 2.884 6.552 0.62 19.96 124 ARG A O 1
ATOM 1428 O O B ARG A 1 88 ? 4.229 3.150 6.708 0.38 19.81 124 ARG A O 1
ATOM 1466 N N . ALA A 1 89 ? 2.207 4.027 6.271 1.00 20.66 125 ALA A N 1
ATOM 1467 C CA . ALA A 1 89 ? 2.587 4.479 4.938 1.00 22.20 125 ALA A CA 1
ATOM 1468 C C . ALA A 1 89 ? 3.674 5.542 4.965 1.00 22.88 125 ALA A C 1
ATOM 1469 O O . ALA A 1 89 ? 4.190 5.904 3.903 1.00 25.39 125 ALA A O 1
ATOM 1476 N N . ALA A 1 90 ? 4.030 6.061 6.141 1.00 21.96 126 ALA A N 1
ATOM 1477 C CA . ALA A 1 90 ? 5.208 6.915 6.252 1.00 23.34 126 ALA A CA 1
ATOM 1478 C C . ALA A 1 90 ? 6.515 6.136 6.104 1.00 23.05 126 ALA A C 1
ATOM 1479 O O . ALA A 1 90 ? 7.559 6.748 5.833 1.00 24.27 126 ALA A O 1
ATOM 1486 N N . LEU A 1 91 ? 6.493 4.819 6.308 1.00 22.97 127 LEU A N 1
ATOM 1487 C CA . LEU A 1 91 ? 7.721 4.039 6.271 1.00 22.24 127 LEU A CA 1
ATOM 1488 C C . LEU A 1 91 ? 8.279 3.957 4.847 1.00 23.99 127 LEU A C 1
ATOM 1489 O O . LEU A 1 91 ? 7.526 3.971 3.870 1.00 24.73 127 LEU A O 1
ATOM 1505 N N . PRO A 1 92 ? 9.597 3.847 4.705 1.00 24.72 128 PRO A N 1
ATOM 1506 C CA . PRO A 1 92 ? 10.160 3.474 3.404 1.00 26.18 128 PRO A CA 1
ATOM 1507 C C . PRO A 1 92 ? 9.579 2.144 2.944 1.00 26.22 128 PRO A C 1
ATOM 1508 O O . PRO A 1 92 ? 9.088 1.341 3.737 1.00 26.09 128 PRO A O 1
ATOM 1519 N N . ALA A 1 93 ? 9.622 1.921 1.630 1.00 26.95 129 ALA A N 1
ATOM 1520 C CA . ALA A 1 93 ? 8.914 0.789 1.036 1.00 26.50 129 ALA A CA 1
ATOM 1521 C C . ALA A 1 93 ? 9.341 -0.540 1.652 1.00 24.75 129 ALA A C 1
ATOM 1522 O O . ALA A 1 93 ? 8.497 -1.406 1.929 1.00 24.45 129 ALA A O 1
ATOM 1529 N N . GLN A 1 94 ? 10.643 -0.729 1.859 1.00 27.53 130 GLN A N 1
ATOM 1530 C CA . GLN A 1 94 ? 11.129 -2.001 2.383 1.00 28.58 130 GLN A CA 1
ATOM 1531 C C . GLN A 1 94 ? 10.586 -2.260 3.783 1.00 25.32 130 GLN A C 1
ATOM 1532 O O . GLN A 1 94 ? 10.120 -3.364 4.087 1.00 24.14 130 GLN A O 1
ATOM 1546 N N . GLU A 1 95 ? 10.633 -1.241 4.651 1.00 24.27 131 GLU A N 1
ATOM 1547 C CA . GLU A 1 95 ? 10.137 -1.397 6.016 1.00 24.00 131 GLU A CA 1
ATOM 1548 C C . GLU A 1 95 ? 8.616 -1.528 6.056 1.00 21.56 131 GLU A C 1
ATOM 1549 O O . GLU A 1 95 ? 8.074 -2.246 6.904 1.00 20.48 131 GLU A O 1
ATOM 1561 N N . LEU A 1 96 ? 7.916 -0.857 5.149 1.00 21.18 132 LEU A N 1
ATOM 1562 C CA . LEU A 1 96 ? 6.472 -1.026 5.055 1.00 20.01 132 LEU A CA 1
ATOM 1563 C C . LEU A 1 96 ? 6.112 -2.471 4.719 1.00 21.35 132 LEU A C 1
ATOM 1564 O O . LEU A 1 96 ? 5.233 -3.066 5.347 1.00 20.00 132 LEU A O 1
ATOM 1580 N N . GLU A 1 97 ? 6.780 -3.051 3.716 1.00 21.46 133 GLU A N 1
ATOM 1581 C CA . GLU A 1 97 ? 6.522 -4.447 3.368 1.00 22.56 133 GLU A CA 1
ATOM 1582 C C . GLU A 1 97 ? 6.839 -5.363 4.538 1.00 21.96 133 GLU A C 1
ATOM 1583 O O . GLU A 1 97 ? 6.106 -6.323 4.801 1.00 21.61 133 GLU A O 1
ATOM 1595 N N . GLU A 1 98 ? 7.936 -5.086 5.240 1.00 21.03 134 GLU A N 1
ATOM 1596 C CA . GLU A 1 98 ? 8.325 -5.899 6.386 1.00 21.15 134 GLU A CA 1
ATOM 1597 C C . GLU A 1 98 ? 7.278 -5.816 7.482 1.00 20.70 134 GLU A C 1
ATOM 1598 O O . GLU A 1 98 ? 6.916 -6.834 8.091 1.00 20.25 134 GLU A O 1
ATOM 1610 N N . TYR A 1 99 ? 6.802 -4.605 7.777 1.00 19.86 135 TYR A N 1
ATOM 1611 C CA . TYR A 1 99 ? 5.792 -4.437 8.816 1.00 19.64 135 TYR A CA 1
ATOM 1612 C C . TYR A 1 99 ? 4.521 -5.193 8.470 1.00 19.08 135 TYR A C 1
ATOM 1613 O O . TYR A 1 99 ? 3.959 -5.900 9.313 1.00 18.56 135 TYR A O 1
ATOM 1631 N N . ASN A 1 100 ? 4.038 -5.038 7.235 1.00 18.50 136 ASN A N 1
ATOM 1632 C CA . ASN A 1 100 ? 2.807 -5.714 6.837 1.00 19.40 136 ASN A CA 1
ATOM 1633 C C . ASN A 1 100 ? 2.949 -7.224 6.970 1.00 19.60 136 ASN A C 1
ATOM 1634 O O . ASN A 1 100 ? 2.033 -7.907 7.449 1.00 19.56 136 ASN A O 1
ATOM 1645 N N . LYS A 1 101 ? 4.108 -7.759 6.600 1.00 19.38 137 LYS A N 1
ATOM 1646 C CA . LYS A 1 101 ? 4.318 -9.200 6.697 1.00 21.80 137 LYS A CA 1
ATOM 1647 C C . LYS A 1 101 ? 4.373 -9.656 8.147 1.00 20.33 137 LYS A C 1
ATOM 1648 O O . LYS A 1 101 ? 3.819 -10.709 8.493 1.00 19.69 137 LYS A O 1
ATOM 1667 N N . ILE A 1 102 ? 5.054 -8.883 9.002 1.00 20.23 138 ILE A N 1
ATOM 1668 C CA . ILE A 1 102 ? 5.150 -9.225 10.419 1.00 19.84 138 ILE A CA 1
ATOM 1669 C C . ILE A 1 102 ? 3.775 -9.218 11.062 1.00 18.18 138 ILE A C 1
ATOM 1670 O O . ILE A 1 102 ? 3.429 -10.119 11.831 1.00 18.50 138 ILE A O 1
ATOM 1686 N N . LEU A 1 103 ? 2.970 -8.210 10.755 1.00 18.21 139 LEU A N 1
ATOM 1687 C CA . LEU A 1 103 ? 1.638 -8.151 11.327 1.00 18.48 139 LEU A CA 1
ATOM 1688 C C . LEU A 1 103 ? 0.817 -9.359 10.897 1.00 19.46 139 LEU A C 1
ATOM 1689 O O . LEU A 1 103 ? 0.188 -10.020 11.727 1.00 18.77 139 LEU A O 1
ATOM 1705 N N . LEU A 1 104 ? 0.862 -9.706 9.607 1.00 17.79 140 LEU A N 1
ATOM 1706 C CA . LEU A 1 104 ? 0.113 -10.870 9.150 1.00 20.66 140 LEU A CA 1
ATOM 1707 C C . LEU A 1 104 ? 0.651 -12.157 9.773 1.00 19.27 140 LEU A C 1
ATOM 1708 O O . LEU A 1 104 ? -0.129 -13.033 10.165 1.00 19.98 140 LEU A O 1
ATOM 1724 N N . ASP A 1 105 ? 1.976 -12.278 9.908 1.00 19.54 141 ASP A N 1
ATOM 1725 C CA . ASP A 1 105 ? 2.555 -13.471 10.519 1.00 19.64 141 ASP A CA 1
ATOM 1726 C C . ASP A 1 105 ? 2.123 -13.617 11.975 1.00 19.03 141 ASP A C 1
ATOM 1727 O O . ASP A 1 105 ? 1.804 -14.723 12.427 1.00 18.97 141 ASP A O 1
ATOM 1736 N N . MET A 1 106 ? 2.098 -12.514 12.723 1.00 17.35 142 MET A N 1
ATOM 1737 C CA . MET A 1 106 ? 1.664 -12.589 14.118 1.00 17.59 142 MET A CA 1
ATOM 1738 C C . MET A 1 106 ? 0.193 -12.973 14.212 1.00 17.01 142 MET A C 1
ATOM 1739 O O . MET A 1 106 ? -0.185 -13.857 14.987 1.00 17.02 142 MET A O 1
ATOM 1753 N N A GLU A 1 107 ? -0.649 -12.299 13.437 0.72 16.70 143 GLU A N 1
ATOM 1754 N N B GLU A 1 107 ? -0.665 -12.321 13.429 0.28 17.80 143 GLU A N 1
ATOM 1755 C CA A GLU A 1 107 ? -2.075 -12.585 13.462 0.72 17.70 143 GLU A CA 1
ATOM 1756 C CA B GLU A 1 107 ? -2.090 -12.619 13.536 0.28 19.21 143 GLU A CA 1
ATOM 1757 C C A GLU A 1 107 ? -2.359 -14.035 13.100 0.72 18.96 143 GLU A C 1
ATOM 1758 C C B GLU A 1 107 ? -2.399 -14.042 13.083 0.28 18.79 143 GLU A C 1
ATOM 1759 O O A GLU A 1 107 ? -3.168 -14.704 13.759 0.72 18.67 143 GLU A O 1
ATOM 1760 O O B GLU A 1 107 ? -3.272 -14.703 13.660 0.28 18.70 143 GLU A O 1
ATOM 1783 N N . THR A 1 108 ? -1.699 -14.540 12.059 1.00 18.27 144 THR A N 1
ATOM 1784 C CA . THR A 1 108 ? -1.934 -15.906 11.619 1.00 18.57 144 THR A CA 1
ATOM 1785 C C . THR A 1 108 ? -1.462 -16.904 12.668 1.00 18.60 144 THR A C 1
ATOM 1786 O O . THR A 1 108 ? -2.176 -17.858 12.994 1.00 18.76 144 THR A O 1
ATOM 1797 N N . THR A 1 109 ? -0.263 -16.688 13.217 1.00 18.05 145 THR A N 1
ATOM 1798 C CA . THR A 1 109 ? 0.261 -17.562 14.260 1.00 18.64 145 THR A CA 1
ATOM 1799 C C . THR A 1 109 ? -0.737 -17.704 15.403 1.00 17.81 145 THR A C 1
ATOM 1800 O O . THR A 1 109 ? -1.000 -18.815 15.884 1.00 18.73 145 THR A O 1
ATOM 1811 N N . TYR A 1 110 ? -1.277 -16.581 15.886 1.00 17.18 146 TYR A N 1
ATOM 1812 C CA . TYR A 1 110 ? -2.234 -16.651 16.991 1.00 16.85 146 TYR A CA 1
ATOM 1813 C C . TYR A 1 110 ? -3.468 -17.451 16.601 1.00 17.44 146 TYR A C 1
ATOM 1814 O O . TYR A 1 110 ? -3.952 -18.284 17.377 1.00 17.02 146 TYR A O 1
ATOM 1832 N N . SER A 1 111 ? -3.994 -17.208 15.403 1.00 17.12 147 SER A N 1
ATOM 1833 C CA . SER A 1 111 ? -5.299 -17.738 15.035 1.00 16.95 147 SER A CA 1
ATOM 1834 C C . SER A 1 111 ? -5.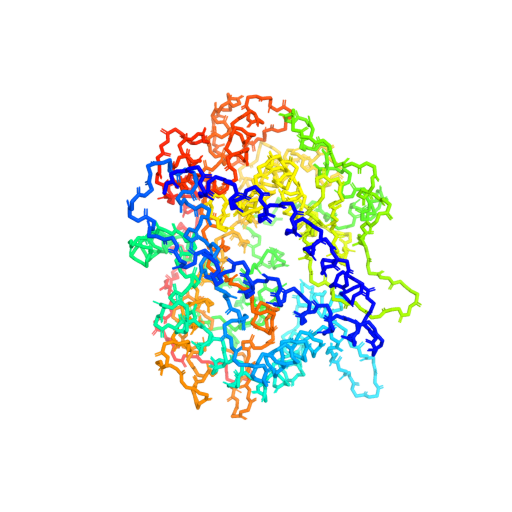273 -19.201 14.605 1.00 19.07 147 SER A C 1
ATOM 1835 O O . SER A 1 111 ? -6.336 -19.822 14.573 1.00 19.77 147 SER A O 1
ATOM 1843 N N . VAL A 1 112 ? -4.108 -19.782 14.316 1.00 18.22 148 VAL A N 1
ATOM 1844 C CA . VAL A 1 112 ? -4.011 -21.194 13.945 1.00 20.63 148 VAL A CA 1
ATOM 1845 C C . VAL A 1 112 ? -3.344 -22.054 15.011 1.00 19.07 148 VAL A C 1
ATOM 1846 O O . VAL A 1 112 ? -3.264 -23.277 14.831 1.00 21.04 148 VAL A O 1
ATOM 1859 N N . ALA A 1 113 ? -2.869 -21.471 16.108 1.00 19.08 149 ALA A N 1
ATOM 1860 C CA . ALA A 1 113 ? -2.185 -22.238 17.147 1.00 18.58 149 ALA A CA 1
ATOM 1861 C C . ALA A 1 113 ? -3.120 -23.265 17.773 1.00 19.22 149 ALA A C 1
ATOM 1862 O O . ALA A 1 113 ? -4.308 -23.000 17.993 1.00 20.25 149 ALA A O 1
ATOM 1869 N N . THR A 1 114 ? -2.579 -24.446 18.068 1.00 20.48 150 THR A N 1
ATOM 1870 C CA . THR A 1 114 ? -3.329 -25.484 18.767 1.00 21.81 150 THR A CA 1
ATOM 1871 C C . THR A 1 114 ? -2.483 -26.072 19.886 1.00 22.80 150 THR A C 1
ATOM 1872 O O . THR A 1 114 ? -1.254 -25.956 19.903 1.00 23.65 150 THR A O 1
ATOM 1883 N N . VAL A 1 115 ? -3.165 -26.723 20.816 1.00 21.33 151 VAL A N 1
ATOM 1884 C CA . VAL A 1 115 ? -2.530 -27.373 21.959 1.00 20.79 151 VAL A CA 1
ATOM 1885 C C . VAL A 1 115 ? -2.940 -28.843 21.928 1.00 22.36 151 VAL A C 1
ATOM 1886 O O . VAL A 1 115 ? -4.135 -29.159 21.981 1.00 22.68 151 VAL A O 1
ATOM 1899 N N . CYS A 1 116 ? -1.956 -29.739 21.841 1.00 25.97 152 CYS A N 1
ATOM 1900 C CA . CYS A 1 116 ? -2.211 -31.148 21.550 1.00 30.00 152 CYS A CA 1
ATOM 1901 C C . CYS A 1 116 ? -1.829 -32.043 22.716 1.00 32.27 152 CYS A C 1
ATOM 1902 O O . CYS A 1 116 ? -0.782 -31.852 23.342 1.00 32.14 152 CYS A O 1
ATOM 1909 N N . HIS A 1 117 ? -2.689 -33.045 22.990 1.00 35.43 153 HIS A N 1
ATOM 1910 C CA . HIS A 1 117 ? -2.335 -34.127 23.898 1.00 39.60 153 HIS A CA 1
ATOM 1911 C C . HIS A 1 117 ? -1.405 -35.108 23.188 1.00 44.66 153 HIS A C 1
ATOM 1912 O O . HIS A 1 117 ? -1.469 -35.256 21.963 1.00 43.94 153 HIS A O 1
ATOM 1926 N N . PRO A 1 118 ? -0.541 -35.799 23.931 1.00 49.68 154 PRO A N 1
ATOM 1927 C CA . PRO A 1 118 ? 0.367 -36.768 23.296 1.00 52.86 154 PRO A CA 1
ATOM 1928 C C . PRO A 1 118 ? -0.420 -37.873 22.614 1.00 55.74 154 PRO A C 1
ATOM 1929 O O . PRO A 1 118 ? -1.214 -38.574 23.246 1.00 56.60 154 PRO A O 1
ATOM 1940 N N . GLN A 1 119 ? -0.184 -38.034 21.317 1.00 56.66 155 GLN A N 1
ATOM 1941 C CA . GLN A 1 119 ? -0.908 -39.021 20.528 1.00 56.71 155 GLN A CA 1
ATOM 1942 C C . GLN A 1 119 ? -2.407 -38.926 20.814 1.00 57.80 155 GLN A C 1
ATOM 1943 O O . GLN A 1 119 ? -3.097 -39.927 21.025 1.00 59.50 155 GLN A O 1
ATOM 1957 N N . GLY A 1 120 ? -2.906 -37.689 20.839 1.00 55.99 156 GLY A N 1
ATOM 1958 C CA . GLY A 1 120 ? -4.296 -37.417 21.152 1.00 53.52 156 GLY A CA 1
ATOM 1959 C C . GLY A 1 120 ? -4.868 -36.279 20.329 1.00 50.56 156 GLY A C 1
ATOM 1960 O O . GLY A 1 120 ? -4.323 -35.930 19.276 1.00 50.64 156 GLY A O 1
ATOM 1964 N N . SER A 1 121 ? -5.964 -35.689 20.795 1.00 47.90 157 SER A N 1
ATOM 1965 C CA . SER A 1 121 ? -6.617 -34.632 20.040 1.00 44.94 157 SER A CA 1
ATOM 1966 C C . SER A 1 121 ? -5.878 -33.312 20.217 1.00 39.16 157 SER A C 1
ATOM 1967 O O . SER A 1 121 ? -5.202 -33.076 21.226 1.00 38.22 157 SER A O 1
ATOM 1975 N N . CYS A 1 122 ? -6.008 -32.452 19.213 1.00 35.69 158 CYS A N 1
ATOM 1976 C CA . CYS A 1 122 ? -5.458 -31.105 19.253 1.00 33.98 158 CYS A CA 1
ATOM 1977 C C . CYS A 1 122 ? -6.600 -30.122 19.441 1.00 29.78 158 CYS A C 1
ATOM 1978 O O . CYS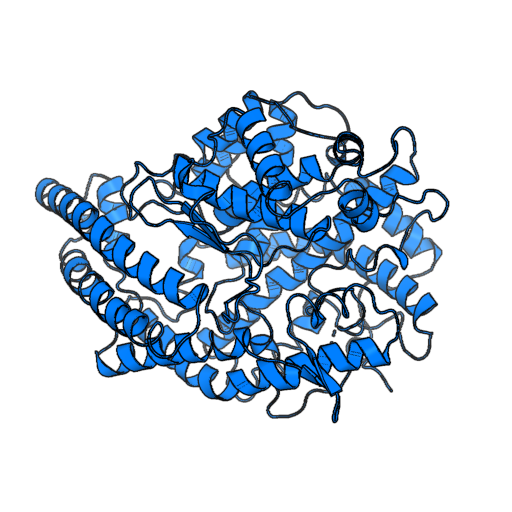 A 1 122 ? -7.608 -30.189 18.730 1.00 33.20 158 CYS A O 1
ATOM 1985 N N . LEU A 1 123 ? -6.435 -29.212 20.390 1.00 24.24 159 LEU A N 1
ATOM 1986 C CA . LEU A 1 123 ? -7.478 -28.280 20.775 1.00 22.47 159 LEU A CA 1
ATOM 1987 C C . LEU A 1 123 ? -7.179 -26.890 20.228 1.00 20.68 159 LEU A C 1
ATOM 1988 O O . LEU A 1 123 ? -6.051 -26.392 20.331 1.00 21.26 159 LEU A O 1
ATOM 2004 N N . GLN A 1 124 ? -8.192 -26.261 19.663 1.00 20.97 160 GLN A N 1
ATOM 2005 C CA . GLN A 1 124 ? -8.109 -24.862 19.286 1.00 20.48 160 GLN A CA 1
ATOM 2006 C C . GLN A 1 124 ? -8.609 -23.975 20.425 1.00 19.99 160 GLN A C 1
ATOM 2007 O O . GLN A 1 124 ? -9.311 -24.430 21.334 1.00 19.32 160 GLN A O 1
ATOM 2021 N N . LEU A 1 125 ? -8.258 -22.688 20.359 1.00 18.35 161 LEU A N 1
ATOM 2022 C CA . LEU A 1 125 ? -8.672 -21.765 21.418 1.00 16.66 161 LEU A CA 1
ATOM 2023 C C . LEU A 1 125 ? -10.192 -21.662 21.486 1.00 16.34 161 LEU A C 1
ATOM 2024 O O . LEU A 1 125 ? -10.793 -21.819 22.561 1.00 17.61 161 LEU A O 1
ATOM 2040 N N . GLU A 1 126 ? -10.828 -21.427 20.347 1.00 17.97 162 GLU A N 1
ATOM 2041 C CA . GLU A 1 126 ? -12.274 -21.356 20.254 1.00 18.82 162 GLU A CA 1
ATOM 2042 C C . GLU A 1 126 ? -12.758 -22.533 19.429 1.00 20.71 162 GLU A C 1
ATOM 2043 O O . GLU A 1 126 ? -12.398 -22.632 18.247 1.00 23.31 162 GLU A O 1
ATOM 2055 N N . PRO A 1 127 ? -13.587 -23.428 19.964 1.00 20.14 163 PRO A N 1
ATOM 2056 C CA . PRO A 1 127 ? -14.206 -23.377 21.292 1.00 20.62 163 PRO A CA 1
ATOM 2057 C C . PRO A 1 127 ? -13.474 -24.166 22.377 1.00 20.11 163 PRO A C 1
ATOM 2058 O O . PRO A 1 127 ? -13.834 -24.038 23.552 1.00 19.68 163 PRO A O 1
ATOM 2069 N N . ASP A 1 128 ? -12.469 -24.961 22.008 1.00 20.13 164 ASP A N 1
ATOM 2070 C CA . ASP A 1 128 ? -12.054 -26.076 22.868 1.00 18.95 164 ASP A CA 1
ATOM 2071 C C . ASP A 1 128 ? -11.402 -25.579 24.155 1.00 17.52 164 ASP A C 1
ATOM 2072 O O . ASP A 1 128 ? -11.830 -25.939 25.258 1.00 17.84 164 ASP A O 1
ATOM 2081 N N . LEU A 1 129 ? -10.337 -24.783 24.037 1.00 16.66 165 LEU A N 1
ATOM 2082 C CA . LEU A 1 129 ? -9.639 -24.324 25.238 1.00 15.91 165 LEU A CA 1
ATOM 2083 C C . LEU A 1 129 ? -10.498 -23.367 26.046 1.00 16.22 165 LEU A C 1
ATOM 2084 O O . LEU A 1 129 ? -10.443 -23.381 27.279 1.00 16.77 165 LEU A O 1
ATOM 2100 N N . THR A 1 130 ? -11.300 -22.533 25.374 1.00 17.37 166 THR A N 1
ATOM 2101 C CA . THR A 1 130 ? -12.231 -21.656 26.075 1.00 16.38 166 THR A CA 1
ATOM 2102 C C . THR A 1 130 ? -13.173 -22.471 26.947 1.00 16.30 166 THR A C 1
ATOM 2103 O O . THR A 1 130 ? -13.431 -22.114 28.104 1.00 16.59 166 THR A O 1
ATOM 2114 N N A ASN A 1 131 ? -13.682 -23.581 26.407 0.48 16.36 167 ASN A N 1
ATOM 2115 N N B ASN A 1 131 ? -13.667 -23.593 26.425 0.52 16.50 167 ASN A N 1
ATOM 2116 C CA A ASN A 1 131 ? -14.572 -24.455 27.163 0.48 16.55 167 ASN A CA 1
ATOM 2117 C CA B ASN A 1 131 ? -14.578 -24.422 27.207 0.52 16.93 167 ASN A CA 1
ATOM 2118 C C A ASN A 1 131 ? -13.859 -25.081 28.360 0.48 16.44 167 ASN A C 1
ATOM 2119 C C B ASN A 1 131 ? -13.867 -25.108 28.370 0.52 16.72 167 ASN A C 1
ATOM 2120 O O A ASN A 1 131 ? -14.424 -25.139 29.457 0.48 16.99 167 ASN A O 1
ATOM 2121 O O B ASN A 1 131 ? -14.452 -25.258 29.448 0.52 17.41 167 ASN A O 1
ATOM 2142 N N . VAL A 1 132 ? -12.617 -25.546 28.179 1.00 14.95 168 VAL A N 1
ATOM 2143 C CA . VAL A 1 132 ? -11.874 -26.137 29.299 1.00 16.13 168 VAL A CA 1
ATOM 2144 C C . VAL A 1 132 ? -11.730 -25.119 30.421 1.00 15.95 168 VAL A C 1
ATOM 2145 O O . VAL A 1 132 ? -12.000 -25.409 31.596 1.00 16.51 168 VAL A O 1
ATOM 2158 N N . MET A 1 133 ? -11.320 -23.893 30.074 1.00 14.42 169 MET A N 1
ATOM 2159 C CA . MET A 1 133 ? -11.102 -22.887 31.102 1.00 14.29 169 MET A CA 1
ATOM 2160 C C . MET A 1 133 ? -12.397 -22.551 31.820 1.00 15.39 169 MET A C 1
ATOM 2161 O O . MET A 1 133 ? -12.381 -22.278 33.022 1.00 16.53 169 MET A O 1
ATOM 2175 N N . ALA A 1 134 ? -13.521 -22.551 31.093 1.00 14.94 170 ALA A N 1
ATOM 2176 C CA . ALA A 1 134 ? -14.813 -22.181 31.671 1.00 16.08 170 ALA A CA 1
ATOM 2177 C C . ALA A 1 134 ? -15.388 -23.262 32.583 1.00 17.45 170 ALA A C 1
ATOM 2178 O O . ALA A 1 134 ? -16.069 -22.936 33.556 1.00 18.19 170 ALA A O 1
ATOM 2185 N N . THR A 1 135 ? -15.183 -24.551 32.263 1.00 16.97 171 THR A N 1
ATOM 2186 C CA . THR A 1 135 ? -15.941 -25.619 32.909 1.00 17.96 171 THR A CA 1
ATOM 2187 C C . THR A 1 135 ? -15.112 -26.587 33.736 1.00 17.22 171 THR A C 1
ATOM 2188 O O . THR A 1 135 ? -15.674 -27.229 34.630 1.00 17.97 171 THR A O 1
ATOM 2199 N N . SER A 1 136 ? -13.819 -26.763 33.445 1.00 16.65 172 SER A N 1
ATOM 2200 C CA . SER A 1 136 ? -13.022 -27.678 34.249 1.00 16.35 172 SER A CA 1
ATOM 2201 C C . SER A 1 136 ? -12.846 -27.136 35.663 1.00 16.47 172 SER A C 1
ATOM 2202 O O . SER A 1 136 ? -12.642 -25.938 35.879 1.00 16.68 172 SER A O 1
ATOM 2210 N N . ARG A 1 137 ? -12.891 -28.037 36.632 1.00 17.02 173 ARG A N 1
ATOM 2211 C CA . ARG A 1 137 ? -12.701 -27.693 38.033 1.00 17.30 173 ARG A CA 1
ATOM 2212 C C . ARG A 1 137 ? -11.564 -28.509 38.635 1.00 17.54 173 ARG A C 1
ATOM 2213 O O . ARG A 1 137 ? -11.514 -28.735 39.854 1.00 19.70 173 ARG A O 1
ATOM 2234 N N . LYS A 1 138 ? -10.648 -28.950 37.780 1.00 18.41 174 LYS A N 1
ATOM 2235 C CA . LYS A 1 138 ? -9.480 -29.729 38.177 1.00 18.82 174 LYS A CA 1
ATOM 2236 C C . LYS A 1 138 ? -8.230 -28.910 37.902 1.00 17.64 174 LYS A C 1
ATOM 2237 O O . LYS A 1 138 ? -7.952 -28.548 36.752 1.00 16.81 174 LYS A O 1
ATOM 2256 N N . TYR A 1 139 ? -7.478 -28.633 38.965 1.00 16.36 175 TYR A N 1
ATOM 2257 C CA . TYR A 1 139 ? -6.310 -27.756 38.895 1.00 16.51 175 TYR A CA 1
ATOM 2258 C C . TYR A 1 139 ? -5.367 -28.140 37.757 1.00 16.12 175 TYR A C 1
ATOM 2259 O O . TYR A 1 139 ? -4.894 -27.275 37.010 1.00 15.52 175 TYR A O 1
ATOM 2277 N N . GLU A 1 140 ? -5.056 -29.432 37.633 1.00 16.78 176 GLU A N 1
ATOM 2278 C CA . GLU A 1 140 ? -4.070 -29.881 36.656 1.00 16.58 176 GLU A CA 1
ATOM 2279 C C . GLU A 1 140 ? -4.589 -29.788 35.228 1.00 17.09 176 GLU A C 1
ATOM 2280 O O . GLU A 1 140 ? -3.810 -29.532 34.307 1.00 18.07 176 GLU A O 1
ATOM 2292 N N . ASP A 1 141 ? -5.890 -29.975 35.016 1.00 16.73 177 ASP A N 1
ATOM 2293 C CA . ASP A 1 141 ? -6.428 -29.874 33.658 1.00 17.84 177 ASP A CA 1
ATOM 2294 C C . ASP A 1 141 ? -6.475 -28.413 33.212 1.00 16.05 177 ASP A C 1
ATOM 2295 O O . ASP A 1 141 ? -6.168 -28.083 32.054 1.00 16.42 177 ASP A O 1
ATOM 2304 N N . LEU A 1 142 ? -6.840 -27.517 34.127 1.00 14.39 178 LEU A N 1
ATOM 2305 C CA . LEU A 1 142 ? -6.785 -26.092 33.838 1.00 14.19 178 LEU A CA 1
ATOM 2306 C C . LEU A 1 142 ? -5.349 -25.658 33.580 1.00 15.71 178 LEU A C 1
ATOM 2307 O O . LEU A 1 142 ? -5.092 -24.810 32.717 1.00 15.44 178 LEU A O 1
ATOM 2323 N N . LEU A 1 143 ? -4.394 -26.204 34.346 1.00 14.38 179 LEU A N 1
ATOM 2324 C CA . LEU A 1 143 ? -2.992 -25.844 34.143 1.00 15.21 179 LEU A CA 1
ATOM 2325 C C . LEU A 1 143 ? -2.515 -26.285 32.765 1.00 14.72 179 LEU A C 1
ATOM 2326 O O . LEU A 1 143 ? -1.801 -25.542 32.080 1.00 15.66 179 LEU A O 1
ATOM 2342 N N . TRP A 1 144 ? -2.925 -27.477 32.330 1.00 15.97 180 TRP A N 1
ATOM 2343 C CA . TRP A 1 144 ? -2.510 -27.973 31.030 1.00 16.82 180 TRP A CA 1
ATOM 2344 C C . TRP A 1 144 ? -2.949 -27.015 29.931 1.00 15.24 180 TRP A C 1
ATOM 2345 O O . TRP A 1 144 ? -2.166 -26.664 29.043 1.00 16.87 180 TRP A O 1
ATOM 2366 N N . ALA A 1 145 ? -4.199 -26.547 29.992 1.00 15.64 181 ALA A N 1
ATOM 2367 C CA . ALA A 1 145 ? -4.700 -25.642 28.958 1.00 15.73 181 ALA A CA 1
ATOM 2368 C C . ALA A 1 145 ? -4.039 -24.269 29.046 1.00 14.30 181 ALA A C 1
ATOM 2369 O O . ALA A 1 145 ? -3.692 -23.676 28.018 1.00 15.34 181 ALA A O 1
ATOM 2376 N N . TRP A 1 146 ? -3.873 -23.747 30.268 1.00 14.07 182 TRP A N 1
ATOM 2377 C CA . TRP A 1 146 ? -3.302 -22.417 30.479 1.00 13.86 182 TRP A CA 1
ATOM 2378 C C . TRP A 1 146 ? -1.843 -22.362 30.029 1.00 14.48 182 TRP A C 1
ATOM 2379 O O . TRP A 1 146 ? -1.434 -21.450 29.292 1.00 14.61 182 TRP A O 1
ATOM 2400 N N . GLU A 1 147 ? -1.043 -23.329 30.480 1.00 14.80 183 GLU A N 1
ATOM 2401 C CA . GLU A 1 147 ? 0.361 -23.373 30.096 1.00 14.22 183 GLU A CA 1
ATOM 2402 C C . GLU A 1 147 ? 0.504 -23.726 28.626 1.00 14.85 183 GLU A C 1
ATOM 2403 O O . GLU A 1 147 ? 1.334 -23.147 27.923 1.00 15.77 183 GLU A O 1
ATOM 2415 N N . GLY A 1 148 ? -0.301 -24.671 28.148 1.00 16.04 184 GLY A N 1
ATOM 2416 C CA . GLY A 1 148 ? -0.165 -25.109 26.773 1.00 16.02 184 GLY A CA 1
ATOM 2417 C C . GLY A 1 148 ? -0.440 -23.994 25.784 1.00 15.44 184 GLY A C 1
ATOM 2418 O O . GLY A 1 148 ? 0.256 -23.857 24.775 1.00 16.32 184 GLY A O 1
ATOM 2422 N N . TRP A 1 149 ? -1.469 -23.191 26.054 1.00 15.73 185 TRP A N 1
ATOM 2423 C CA . TRP A 1 149 ? -1.784 -22.068 25.178 1.00 15.90 185 TRP A CA 1
ATOM 2424 C C . TRP A 1 149 ? -0.634 -21.064 25.139 1.00 16.87 185 TRP A C 1
ATOM 2425 O O . TRP A 1 149 ? -0.266 -20.564 24.073 1.00 16.15 185 TRP A O 1
ATOM 2446 N N . ARG A 1 150 ? -0.040 -20.759 26.294 1.00 15.69 186 ARG A N 1
ATOM 2447 C CA . ARG A 1 150 ? 1.090 -19.831 26.299 1.00 15.32 186 ARG A CA 1
ATOM 2448 C C . ARG A 1 150 ? 2.298 -20.425 25.590 1.00 15.72 186 ARG A C 1
ATOM 2449 O O . ARG A 1 150 ? 2.990 -19.713 24.851 1.00 16.63 186 ARG A O 1
ATOM 2470 N N . ASP A 1 151 ? 2.539 -21.732 25.762 1.00 16.42 187 ASP A N 1
ATOM 2471 C CA . ASP A 1 151 ? 3.681 -22.392 25.126 1.00 16.20 187 ASP A CA 1
ATOM 2472 C C . ASP A 1 151 ? 3.560 -22.354 23.609 1.00 18.11 187 ASP A C 1
ATOM 2473 O O . ASP A 1 151 ? 4.560 -22.181 22.905 1.00 20.37 187 ASP A O 1
ATOM 2482 N N . LYS A 1 152 ? 2.344 -22.543 23.087 1.00 16.72 188 LYS A N 1
ATOM 2483 C CA . LYS A 1 152 ? 2.136 -22.641 21.648 1.00 19.12 188 LYS A CA 1
ATOM 2484 C C . LYS A 1 152 ? 1.892 -21.281 21.003 1.00 21.56 188 LYS A C 1
ATOM 2485 O O . LYS A 1 152 ? 2.477 -20.979 19.963 1.00 25.82 188 LYS A O 1
ATOM 2504 N N . ALA A 1 153 ? 1.037 -20.444 21.588 1.00 17.96 189 ALA A N 1
ATOM 2505 C CA . ALA A 1 153 ? 0.739 -19.154 20.967 1.00 17.38 189 ALA A CA 1
ATOM 2506 C C . ALA A 1 153 ? 1.708 -18.062 21.415 1.00 17.36 189 ALA A C 1
ATOM 2507 O O . ALA A 1 153 ? 2.284 -17.360 20.581 1.00 19.80 189 ALA A O 1
ATOM 2514 N N . GLY A 1 154 ? 1.921 -17.920 22.723 1.00 16.63 190 GLY A N 1
ATOM 2515 C CA . GLY A 1 154 ? 2.770 -16.841 23.210 1.00 15.86 190 GLY A CA 1
ATOM 2516 C C . GLY A 1 154 ? 4.214 -16.972 22.763 1.00 16.54 190 GLY A C 1
ATOM 2517 O O . GLY A 1 154 ? 4.794 -16.034 22.211 1.00 17.02 190 GLY A O 1
ATOM 2521 N N . ARG A 1 155 ? 4.817 -18.134 23.009 1.00 16.46 191 ARG A N 1
ATOM 2522 C CA . ARG A 1 155 ? 6.227 -18.303 22.674 1.00 17.52 191 ARG A CA 1
ATOM 2523 C C . ARG A 1 155 ? 6.479 -18.107 21.185 1.00 18.33 191 ARG A C 1
ATOM 2524 O O . ARG A 1 155 ? 7.561 -17.642 20.800 1.00 19.79 191 ARG A O 1
ATOM 2545 N N . ALA A 1 156 ? 5.492 -18.432 20.343 1.00 18.35 192 ALA A N 1
ATOM 2546 C CA . ALA A 1 156 ? 5.646 -18.329 18.896 1.00 19.42 192 ALA A CA 1
ATOM 2547 C C . ALA A 1 156 ? 5.563 -16.895 18.391 1.00 19.78 192 ALA A C 1
ATOM 2548 O O . ALA A 1 156 ? 5.998 -16.626 17.268 1.00 21.37 192 ALA A O 1
ATOM 2555 N N . ILE A 1 157 ? 5.018 -15.973 19.188 1.00 19.53 193 ILE A N 1
ATOM 2556 C CA . ILE A 1 157 ? 4.945 -14.569 18.799 1.00 18.74 193 ILE A CA 1
ATOM 2557 C C . ILE A 1 157 ? 6.245 -13.842 19.109 1.00 17.04 193 ILE A C 1
ATOM 2558 O O . ILE A 1 157 ? 6.551 -12.821 18.478 1.00 18.18 193 ILE A O 1
ATOM 2574 N N . LEU A 1 158 ? 7.036 -14.357 20.049 1.00 17.90 194 LEU A N 1
ATOM 2575 C CA . LEU A 1 158 ? 8.195 -13.614 20.523 1.00 17.61 194 LEU A CA 1
ATOM 2576 C C . LEU A 1 158 ? 9.155 -13.275 19.388 1.00 18.96 194 LEU A C 1
ATOM 2577 O O . LEU A 1 158 ? 9.740 -12.186 19.373 1.00 19.92 194 LEU A O 1
ATOM 2593 N N . GLN A 1 159 ? 9.353 -14.197 18.436 1.00 19.04 195 GLN A N 1
ATOM 2594 C CA . GLN A 1 159 ? 10.324 -13.937 17.382 1.00 19.90 195 GLN A CA 1
ATOM 2595 C C . GLN A 1 159 ? 9.982 -12.714 16.547 1.00 18.94 195 GLN A C 1
ATOM 2596 O O . GLN A 1 159 ? 10.878 -12.152 15.906 1.00 20.77 195 GLN A O 1
ATOM 2610 N N . PHE A 1 160 ? 8.712 -12.306 16.518 1.00 17.32 196 PHE A N 1
ATOM 2611 C CA . PHE A 1 160 ? 8.259 -11.178 15.718 1.00 16.84 196 PHE A CA 1
ATOM 2612 C C . PHE A 1 160 ? 8.191 -9.871 16.493 1.00 16.09 196 PHE A C 1
ATOM 2613 O O . PHE A 1 160 ? 8.235 -8.801 15.875 1.00 16.26 196 PHE A O 1
ATOM 2630 N N . TYR A 1 161 ? 8.021 -9.925 17.830 1.00 16.14 197 TYR A N 1
ATOM 2631 C CA . TYR A 1 161 ? 7.554 -8.736 18.536 1.00 15.95 197 TYR A CA 1
ATOM 2632 C C . TYR A 1 161 ? 8.580 -7.600 18.532 1.00 16.46 197 TYR A C 1
ATOM 2633 O O . TYR A 1 161 ? 8.194 -6.445 18.303 1.00 15.71 197 TYR A O 1
ATOM 2651 N N . PRO A 1 162 ? 9.876 -7.858 18.737 1.00 16.62 198 PRO A N 1
ATOM 2652 C CA . PRO A 1 162 ? 10.821 -6.724 18.768 1.00 17.68 198 PRO A CA 1
ATOM 2653 C C . PRO A 1 162 ? 10.864 -5.946 17.467 1.00 16.85 198 PRO A C 1
ATOM 2654 O O . PRO A 1 162 ? 10.928 -4.715 17.484 1.00 17.09 198 PRO A O 1
ATOM 2665 N N . LYS A 1 163 ? 10.784 -6.631 16.331 1.00 16.69 199 LYS A N 1
ATOM 2666 C CA . LYS A 1 163 ? 10.811 -5.921 15.057 1.00 18.09 199 LYS A CA 1
ATOM 2667 C C . LYS A 1 163 ? 9.504 -5.171 14.817 1.00 16.11 199 LYS A C 1
ATOM 2668 O O . LYS A 1 163 ? 9.512 -4.054 14.286 1.00 16.18 199 LYS A O 1
ATOM 2687 N N . TYR A 1 164 ? 8.374 -5.754 15.227 1.00 15.85 200 TYR A N 1
ATOM 2688 C CA . TYR A 1 164 ? 7.102 -5.038 15.207 1.00 15.21 200 TYR A CA 1
ATOM 2689 C C . TYR A 1 164 ? 7.195 -3.736 15.997 1.00 15.37 200 TYR A C 1
ATOM 2690 O O . TYR A 1 164 ? 6.809 -2.671 15.506 1.00 15.47 200 TYR A O 1
ATOM 2708 N N . VAL A 1 165 ? 7.757 -3.794 17.206 1.00 16.18 201 VAL A N 1
ATOM 2709 C CA . VAL A 1 165 ? 7.880 -2.589 18.027 1.00 15.15 201 VAL A CA 1
ATOM 2710 C C . VAL A 1 165 ? 8.738 -1.550 17.307 1.00 16.08 201 VAL A C 1
ATOM 2711 O O . VAL A 1 165 ? 8.396 -0.363 17.242 1.00 15.35 201 VAL A O 1
ATOM 2724 N N . GLU A 1 166 ? 9.888 -1.980 16.778 1.00 15.80 202 GLU A N 1
ATOM 2725 C CA . GLU A 1 166 ? 10.769 -1.060 16.069 1.00 15.91 202 GLU A CA 1
ATOM 2726 C C . GLU A 1 166 ? 10.029 -0.350 14.939 1.00 16.37 202 GLU A C 1
ATOM 2727 O O . GLU A 1 166 ? 10.139 0.870 14.778 1.00 17.12 202 GLU A O 1
ATOM 2739 N N . LEU A 1 167 ? 9.280 -1.102 14.133 1.00 15.92 203 LEU A N 1
ATOM 2740 C CA . LEU A 1 167 ? 8.658 -0.525 12.940 1.00 16.36 203 LEU A CA 1
ATOM 2741 C C . LEU A 1 167 ? 7.446 0.344 13.267 1.00 16.29 203 LEU A C 1
ATOM 2742 O O . LEU A 1 167 ? 7.260 1.407 12.656 1.00 16.13 203 LEU A O 1
ATOM 2758 N N . ILE A 1 168 ? 6.601 -0.081 14.207 1.00 15.81 204 ILE A N 1
ATOM 2759 C CA . ILE A 1 168 ? 5.450 0.744 14.570 1.00 15.17 204 ILE A CA 1
ATOM 2760 C C . ILE A 1 168 ? 5.917 2.031 15.240 1.00 15.40 204 ILE A C 1
ATOM 2761 O O . ILE A 1 168 ? 5.359 3.110 15.004 1.00 15.70 204 ILE A O 1
ATOM 2777 N N . ASN A 1 169 ? 6.986 1.957 16.034 1.00 15.03 205 ASN A N 1
ATOM 2778 C CA . ASN A 1 169 ? 7.555 3.177 16.598 1.00 15.44 205 ASN A CA 1
ATOM 2779 C C . ASN A 1 169 ? 8.163 4.068 15.509 1.00 16.06 205 ASN A C 1
ATOM 2780 O O . ASN A 1 169 ? 8.021 5.290 15.555 1.00 16.49 205 ASN A O 1
ATOM 2791 N N . GLN A 1 170 ? 8.873 3.482 14.543 1.00 16.14 206 GLN A N 1
ATOM 2792 C CA . GLN A 1 170 ? 9.484 4.287 13.496 1.00 16.83 206 GLN A CA 1
ATOM 2793 C C . GLN A 1 170 ? 8.419 5.046 12.720 1.00 16.61 206 GLN A C 1
ATOM 2794 O O . GLN A 1 170 ? 8.579 6.238 12.426 1.00 18.00 206 GLN A O 1
ATOM 2808 N N . ALA A 1 171 ? 7.310 4.378 12.396 1.00 16.52 207 ALA A N 1
ATOM 2809 C CA . ALA A 1 171 ? 6.229 5.062 11.707 1.00 17.91 207 ALA A CA 1
ATOM 2810 C C . ALA A 1 171 ? 5.679 6.193 12.562 1.00 17.69 207 ALA A C 1
ATOM 2811 O O . ALA A 1 171 ? 5.439 7.297 12.059 1.00 18.35 207 ALA A O 1
ATOM 2818 N N . ALA A 1 172 ? 5.473 5.934 13.860 1.00 16.30 208 ALA A N 1
ATOM 2819 C CA . ALA A 1 172 ? 4.941 6.964 14.747 1.00 15.76 208 ALA A CA 1
ATOM 2820 C C . ALA A 1 172 ? 5.825 8.208 14.747 1.00 16.09 208 ALA A C 1
ATOM 2821 O O . ALA A 1 172 ? 5.320 9.337 14.672 1.00 17.25 208 ALA A O 1
ATOM 2828 N N . ARG A 1 173 ? 7.143 8.023 14.812 1.00 16.71 209 ARG A N 1
ATOM 2829 C CA . ARG A 1 173 ? 8.044 9.171 14.817 1.00 18.07 209 ARG A CA 1
ATOM 2830 C C . ARG A 1 173 ? 7.983 9.924 13.496 1.00 18.26 209 ARG A C 1
ATOM 2831 O O . ARG A 1 173 ? 8.031 11.158 13.473 1.00 19.49 209 ARG A O 1
ATOM 2852 N N . LEU A 1 174 ? 7.877 9.200 12.385 1.00 18.49 210 LEU A N 1
ATOM 2853 C CA . LEU A 1 174 ? 7.742 9.856 11.087 1.00 19.68 210 LEU A CA 1
ATOM 2854 C C . LEU A 1 174 ? 6.445 10.648 10.965 1.00 21.24 210 LEU A C 1
ATOM 2855 O O . LEU A 1 174 ? 6.349 11.518 10.097 1.00 25.31 210 LEU A O 1
ATOM 2871 N N . ASN A 1 175 ? 5.448 10.377 11.807 1.00 18.89 211 ASN A N 1
ATOM 2872 C CA . ASN A 1 175 ? 4.203 11.137 11.798 1.00 17.89 211 ASN A CA 1
ATOM 2873 C C . ASN A 1 175 ? 4.116 12.153 12.934 1.00 18.00 211 ASN A C 1
ATOM 2874 O O . ASN A 1 175 ? 3.042 12.719 13.172 1.00 20.05 211 ASN A O 1
ATOM 2885 N N . GLY A 1 176 ? 5.220 12.403 13.630 1.00 17.23 212 GLY A N 1
ATOM 2886 C CA . GLY A 1 176 ? 5.313 13.483 14.590 1.00 17.48 212 GLY A CA 1
ATOM 2887 C C . GLY A 1 176 ? 5.056 13.111 16.030 1.00 16.26 212 GLY A C 1
ATOM 2888 O O . GLY A 1 176 ? 5.004 14.010 16.878 1.00 16.70 212 GLY A O 1
ATOM 2892 N N . TYR A 1 177 ? 4.889 11.828 16.335 1.00 16.21 213 TYR A N 1
ATOM 2893 C CA . TYR A 1 177 ? 4.757 11.354 17.708 1.00 16.67 213 TYR A CA 1
ATOM 2894 C C . TYR A 1 177 ? 6.120 10.904 18.235 1.00 16.65 213 TYR A C 1
ATOM 2895 O O . TYR A 1 177 ? 7.085 10.790 17.491 1.00 19.27 213 TYR A O 1
ATOM 2913 N N . VAL A 1 178 ? 6.208 10.646 19.545 1.00 16.02 214 VAL A N 1
ATOM 2914 C CA . VAL A 1 178 ? 7.487 10.179 20.084 1.00 17.27 214 VAL A CA 1
ATOM 2915 C C . VAL A 1 178 ? 7.626 8.660 20.013 1.00 17.09 214 VAL A C 1
ATOM 2916 O O . VAL A 1 178 ? 8.747 8.144 19.935 1.00 17.52 214 VAL A O 1
ATOM 2929 N N . ASP A 1 179 ? 6.514 7.938 20.011 1.00 16.61 215 ASP A N 1
ATOM 2930 C CA . ASP A 1 179 ? 6.478 6.483 19.902 1.00 15.45 215 ASP A CA 1
ATOM 2931 C C . ASP A 1 179 ? 5.034 6.083 19.619 1.00 14.78 215 ASP A C 1
ATOM 2932 O O . ASP A 1 179 ? 4.135 6.929 19.586 1.00 15.07 215 ASP A O 1
ATOM 2941 N N . ALA A 1 180 ? 4.821 4.782 19.382 1.00 13.68 216 ALA A N 1
ATOM 2942 C CA . ALA A 1 180 ? 3.496 4.294 19.005 1.00 13.39 216 ALA A CA 1
ATOM 2943 C C . ALA A 1 180 ? 2.472 4.446 20.122 1.00 14.22 216 ALA A C 1
ATOM 2944 O O . ALA A 1 180 ? 1.280 4.638 19.840 1.00 14.72 216 ALA A O 1
ATOM 2951 N N . GLY A 1 181 ? 2.894 4.345 21.383 1.00 14.43 217 GLY A N 1
ATOM 2952 C CA . GLY A 1 181 ? 1.960 4.570 22.488 1.00 15.46 217 GLY A CA 1
ATOM 2953 C C . GLY A 1 181 ? 1.434 5.991 22.545 1.00 13.83 217 GLY A C 1
ATOM 2954 O O . GLY A 1 181 ? 0.244 6.218 22.778 1.00 14.91 217 GLY A O 1
ATOM 2958 N N . ASP A 1 182 ? 2.309 6.964 22.294 1.00 14.55 218 ASP A N 1
ATOM 2959 C CA . ASP A 1 182 ? 1.902 8.360 22.145 1.00 16.08 218 ASP A CA 1
ATOM 2960 C C . ASP A 1 182 ? 0.847 8.502 21.046 1.00 15.01 218 ASP A C 1
ATOM 2961 O O . ASP A 1 182 ? -0.185 9.170 21.224 1.00 16.30 218 ASP A O 1
ATOM 2970 N N A SER A 1 183 ? 1.089 7.877 19.897 0.52 13.88 219 SER A N 1
ATOM 2971 N N B SER A 1 183 ? 1.047 7.835 19.914 0.48 14.08 219 SER A N 1
ATOM 2972 C CA A SER A 1 183 ? 0.111 7.894 18.816 0.52 14.58 219 SER A CA 1
ATOM 2973 C CA B SER A 1 183 ? 0.074 7.955 18.833 0.48 15.06 219 SER A CA 1
ATOM 2974 C C A SER A 1 183 ? -1.232 7.347 19.285 0.52 14.13 219 SER A C 1
ATOM 2975 C C B SER A 1 183 ? -1.254 7.294 19.192 0.48 14.59 219 SER A C 1
ATOM 2976 O O A SER A 1 183 ? -2.277 7.983 19.095 0.52 15.34 219 SER A O 1
ATOM 2977 O O B SER A 1 183 ? -2.320 7.777 18.787 0.48 15.96 219 SER A O 1
ATOM 2992 N N . TRP A 1 184 ? -1.218 6.178 19.929 1.00 14.63 220 TRP A N 1
ATOM 2993 C CA . TRP A 1 184 ? -2.463 5.541 20.356 1.00 14.11 220 TRP A CA 1
ATOM 2994 C C . TRP A 1 184 ? -3.229 6.427 21.336 1.00 16.42 220 TRP A C 1
ATOM 2995 O O . TRP A 1 184 ? -4.444 6.618 21.209 1.00 15.51 220 TRP A O 1
ATOM 3016 N N . ARG A 1 185 ? -2.533 6.958 22.348 1.00 14.76 221 ARG A N 1
ATOM 3017 C CA . ARG A 1 185 ? -3.196 7.789 23.348 1.00 15.82 221 ARG A CA 1
ATOM 3018 C C . ARG A 1 185 ? -3.821 9.025 22.720 1.00 15.35 221 ARG A C 1
ATOM 3019 O O . ARG A 1 185 ? -4.851 9.510 23.204 1.00 15.58 221 ARG A O 1
ATOM 3040 N N . SER A 1 186 ? -3.237 9.525 21.626 1.00 15.57 222 SER A N 1
ATOM 3041 C CA . SER A 1 186 ? -3.735 10.735 20.980 1.00 17.00 222 SER A CA 1
ATOM 3042 C C . SER A 1 186 ? -5.146 10.565 20.430 1.00 15.74 222 SER A C 1
ATOM 3043 O O . SER A 1 186 ? -5.828 11.572 20.217 1.00 16.75 222 SER A O 1
ATOM 3051 N N . MET A 1 187 ? -5.605 9.324 20.220 1.00 15.42 223 MET A N 1
ATOM 3052 C CA . MET A 1 187 ? -6.961 9.093 19.730 1.00 17.26 223 MET A CA 1
ATOM 3053 C C . MET A 1 187 ? -8.015 9.692 20.647 1.00 16.18 223 MET A C 1
ATOM 3054 O O . MET A 1 187 ? -9.119 9.988 20.196 1.00 18.16 223 MET A O 1
ATOM 3068 N N . TYR A 1 188 ? -7.701 9.874 21.926 1.00 13.86 224 TYR A N 1
ATOM 3069 C CA . TYR A 1 188 ? -8.641 10.424 22.881 1.00 14.97 224 TYR A CA 1
ATOM 3070 C C . TYR A 1 188 ? -8.641 11.944 22.926 1.00 14.46 224 TYR A C 1
ATOM 3071 O O . TYR A 1 188 ? -9.555 12.520 23.520 1.00 15.14 224 TYR A O 1
ATOM 3089 N N . GLU A 1 189 ? -7.664 12.606 22.297 1.00 14.67 225 GLU A N 1
ATOM 3090 C CA . GLU A 1 189 ? -7.566 14.069 22.298 1.00 16.83 225 GLU A CA 1
ATOM 3091 C C . GLU A 1 189 ? -7.760 14.636 23.703 1.00 16.18 225 GLU A C 1
ATOM 3092 O O . GLU A 1 189 ? -8.454 15.630 23.905 1.00 17.71 225 GLU A O 1
ATOM 3104 N N . THR A 1 190 ? -7.131 13.996 24.686 1.00 15.60 226 THR A N 1
ATOM 3105 C CA . THR A 1 190 ? -7.331 14.338 26.092 1.00 16.65 226 THR A CA 1
ATOM 3106 C C . THR A 1 190 ? -5.971 14.410 26.772 1.00 15.86 226 THR A C 1
ATOM 3107 O O . THR A 1 190 ? -5.423 13.369 27.175 1.00 16.45 226 THR A O 1
ATOM 3118 N N . PRO A 1 191 ? -5.395 15.602 26.910 1.00 17.28 227 PRO A N 1
ATOM 3119 C CA . PRO A 1 191 ? -4.068 15.706 27.524 1.00 18.73 227 PRO A CA 1
ATOM 3120 C C . PRO A 1 191 ? -3.963 15.075 28.893 1.00 17.76 227 PRO A C 1
ATOM 3121 O O . PRO A 1 191 ? -2.888 14.573 29.246 1.00 20.09 227 PRO A O 1
ATOM 3132 N N . SER A 1 192 ? -5.035 15.094 29.685 1.00 17.43 228 SER A N 1
ATOM 3133 C CA . SER A 1 192 ? -5.020 14.530 31.022 1.00 18.08 228 SER A CA 1
ATOM 3134 C C . SER A 1 192 ? -5.339 13.040 31.057 1.00 16.59 228 SER A C 1
ATOM 3135 O O . SER A 1 192 ? -5.606 12.519 32.135 1.00 17.77 228 SER A O 1
ATOM 3143 N N . LEU A 1 193 ? -5.298 12.343 29.913 1.00 15.25 229 LEU A N 1
ATOM 3144 C CA . LEU A 1 193 ? -5.761 10.956 29.845 1.00 14.84 229 LEU A CA 1
ATOM 3145 C C . LEU A 1 193 ? -5.138 10.076 30.929 1.00 14.38 229 LEU A C 1
ATOM 3146 O O . LEU A 1 193 ? -5.841 9.338 31.623 1.00 16.52 229 LEU A O 1
ATOM 3162 N N . GLU A 1 194 ? -3.816 10.090 31.066 1.00 15.61 230 GLU A N 1
ATOM 3163 C CA . GLU A 1 194 ? -3.204 9.133 31.984 1.00 16.20 230 GLU A CA 1
ATOM 3164 C C . GLU A 1 194 ? -3.658 9.367 33.421 1.00 16.71 230 GLU A C 1
ATOM 3165 O O . GLU A 1 194 ? -3.948 8.411 34.157 1.00 16.33 230 GLU A O 1
ATOM 3177 N N . GLN A 1 195 ? -3.723 10.634 33.840 1.00 17.74 231 GLN A N 1
ATOM 3178 C CA . GLN A 1 195 ? -4.190 10.969 35.182 1.00 19.95 231 GLN A CA 1
ATOM 3179 C C . GLN A 1 195 ? -5.657 10.601 35.351 1.00 17.70 231 GLN A C 1
ATOM 3180 O O . GLN A 1 195 ? -6.050 10.052 36.391 1.00 17.68 231 GLN A O 1
ATOM 3194 N N . ASP A 1 196 ? -6.482 10.866 34.328 1.00 16.50 232 ASP A N 1
ATOM 3195 C CA . ASP A 1 196 ? -7.906 10.575 34.435 1.00 17.55 232 ASP A CA 1
ATOM 3196 C C . ASP A 1 196 ? -8.144 9.081 34.605 1.00 15.88 232 ASP A C 1
ATOM 3197 O O . ASP A 1 196 ? -8.973 8.663 35.422 1.00 16.54 232 ASP A O 1
ATOM 3206 N N . LEU A 1 197 ? -7.418 8.257 33.840 1.00 14.80 233 LEU A N 1
ATOM 3207 C CA . LEU A 1 197 ? -7.598 6.808 33.925 1.00 16.57 233 LEU A CA 1
ATOM 3208 C C . LEU A 1 197 ? -7.131 6.280 35.274 1.00 15.84 233 LEU A C 1
ATOM 3209 O O . LEU A 1 197 ? -7.782 5.414 35.863 1.00 16.09 233 LEU A O 1
ATOM 3225 N N . GLU A 1 198 ? -6.007 6.793 35.777 1.00 16.20 234 GLU A N 1
ATOM 3226 C CA . GLU A 1 198 ? -5.517 6.394 37.097 1.00 16.63 234 GLU A CA 1
ATOM 3227 C C . GLU A 1 198 ? -6.532 6.705 38.190 1.00 16.04 234 GLU A C 1
ATOM 3228 O O . GLU A 1 198 ? -6.789 5.861 39.050 1.00 17.32 234 GLU A O 1
ATOM 3240 N N . ARG A 1 199 ? -7.142 7.893 38.153 1.00 16.15 235 ARG A N 1
ATOM 3241 C CA . ARG A 1 199 ? -8.143 8.257 39.155 1.00 18.70 235 ARG A CA 1
ATOM 3242 C C . ARG A 1 199 ? -9.345 7.320 39.100 1.00 16.98 235 ARG A C 1
ATOM 3243 O O . ARG A 1 199 ? -9.835 6.865 40.137 1.00 16.97 235 ARG A O 1
ATOM 3264 N N . LEU A 1 200 ? -9.804 6.974 37.887 1.00 16.08 236 LEU A N 1
ATOM 3265 C CA . LEU A 1 200 ? -10.929 6.047 37.739 1.00 15.61 236 LEU A CA 1
ATOM 3266 C C . LEU A 1 200 ? -10.568 4.666 38.272 1.00 15.36 236 LEU A C 1
ATOM 3267 O O . LEU A 1 200 ? -11.363 4.035 38.987 1.00 16.40 236 LEU A O 1
ATOM 3283 N N . PHE A 1 201 ? -9.350 4.200 37.979 1.00 15.34 237 PHE A N 1
ATOM 3284 C CA . PHE A 1 201 ? -8.912 2.915 38.502 1.00 15.66 237 PHE A CA 1
ATOM 3285 C C . PHE A 1 201 ? -8.927 2.927 40.020 1.00 15.98 237 PHE A C 1
ATOM 3286 O O . PHE A 1 201 ? -9.415 1.985 40.658 1.00 16.46 237 PHE A O 1
ATOM 3303 N N . GLN A 1 202 ? -8.437 4.004 40.619 1.00 16.77 238 GLN A N 1
ATOM 3304 C CA . GLN A 1 202 ? -8.384 4.054 42.080 1.00 17.57 238 GLN A CA 1
ATOM 3305 C C . GLN A 1 202 ? -9.780 4.043 42.694 1.00 16.53 238 GLN A C 1
ATOM 3306 O O . GLN A 1 202 ? -9.982 3.449 43.758 1.00 17.48 238 GLN A O 1
ATOM 3320 N N . GLU A 1 203 ? -10.763 4.661 42.033 1.00 16.09 239 GLU A N 1
ATOM 3321 C CA . GLU A 1 203 ? -12.113 4.671 42.577 1.00 18.32 239 GLU A CA 1
ATOM 3322 C C . GLU A 1 203 ? -12.718 3.278 42.615 1.00 16.83 239 GLU A C 1
ATOM 3323 O O . GLU A 1 203 ? -13.597 3.009 43.448 1.00 17.68 239 GLU A O 1
ATOM 3335 N N . LEU A 1 204 ? -12.278 2.387 41.729 1.00 15.47 240 LEU A N 1
ATOM 3336 C CA . LEU A 1 204 ? -12.828 1.038 41.655 1.00 15.57 240 LEU A CA 1
ATOM 3337 C C . LEU A 1 204 ? -12.077 0.046 42.551 1.00 15.17 240 LEU A C 1
ATOM 3338 O O . LEU A 1 204 ? -12.458 -1.122 42.630 1.00 16.19 240 LEU A O 1
ATOM 3354 N N . GLN A 1 205 ? -11.070 0.506 43.285 1.00 18.06 241 GLN A N 1
ATOM 3355 C CA . GLN A 1 205 ? -10.283 -0.392 44.127 1.00 20.00 241 GLN A CA 1
ATOM 3356 C C . GLN A 1 205 ? -11.078 -1.020 45.254 1.00 19.73 241 GLN A C 1
ATOM 3357 O O . GLN A 1 205 ? -10.936 -2.235 45.480 1.00 21.27 241 GLN A O 1
ATOM 3371 N N . PRO A 1 206 ? -11.860 -0.278 46.030 1.00 23.05 242 PRO A N 1
ATOM 3372 C CA . PRO A 1 206 ? -12.637 -0.936 47.088 1.00 23.76 242 PRO A CA 1
ATOM 3373 C C . PRO A 1 206 ? -13.442 -2.114 46.579 1.00 20.02 242 PRO A C 1
ATOM 3374 O O . PRO A 1 206 ? -13.423 -3.195 47.183 1.00 21.73 242 PRO A O 1
ATOM 3385 N N . LEU A 1 207 ? -14.168 -1.930 45.479 1.00 17.18 243 LEU A N 1
ATOM 3386 C CA . LEU A 1 207 ? -14.952 -3.029 44.933 1.00 16.71 243 LEU A CA 1
ATOM 3387 C C . LEU A 1 207 ? -14.054 -4.168 44.474 1.00 14.36 243 LEU A C 1
ATOM 3388 O O . LEU A 1 207 ? -14.306 -5.324 44.810 1.00 14.38 243 LEU A O 1
ATOM 3404 N N . TYR A 1 208 ? -12.991 -3.872 43.712 1.00 13.76 244 TYR A N 1
ATOM 3405 C CA . TYR A 1 208 ? -12.164 -4.957 43.198 1.00 13.72 244 TYR A CA 1
ATOM 3406 C C . TYR A 1 208 ? -11.483 -5.720 44.333 1.00 13.32 244 TYR A C 1
ATOM 3407 O O . TYR A 1 208 ? -11.474 -6.951 44.348 1.00 13.21 244 TYR A O 1
ATOM 3425 N N . LEU A 1 209 ? -10.911 -5.016 45.306 1.00 13.88 245 LEU A N 1
ATOM 3426 C CA . LEU A 1 209 ? -10.219 -5.729 46.372 1.00 14.01 245 LEU A CA 1
ATOM 3427 C C . LEU A 1 209 ? -11.173 -6.607 47.167 1.00 14.03 245 LEU A C 1
ATOM 3428 O O . LEU A 1 209 ? -10.802 -7.704 47.594 1.00 14.10 245 LEU A O 1
ATOM 3444 N N . ASN A 1 210 ? -12.393 -6.129 47.413 1.00 13.59 246 ASN A N 1
ATOM 3445 C CA . ASN A 1 210 ? -13.365 -6.945 48.140 1.00 13.74 246 ASN A CA 1
ATOM 3446 C C . ASN A 1 210 ? -13.818 -8.146 47.319 1.00 13.17 246 ASN A C 1
ATOM 3447 O O . ASN A 1 210 ? -13.953 -9.254 47.854 1.00 13.75 246 ASN A O 1
ATOM 3458 N N . LEU A 1 211 ? -14.031 -7.951 46.018 1.00 13.42 247 LEU A N 1
ATOM 3459 C CA . LEU A 1 211 ? -14.391 -9.075 45.158 1.00 13.05 247 LEU A CA 1
ATOM 3460 C C . LEU A 1 211 ? -13.273 -10.112 45.124 1.00 12.75 247 LEU A C 1
ATOM 3461 O O . LEU A 1 211 ? -13.516 -11.320 45.248 1.00 13.31 247 LEU A O 1
ATOM 3477 N N . HIS A 1 212 ? -12.038 -9.645 44.929 1.00 13.00 248 HIS A N 1
ATOM 3478 C CA . HIS A 1 212 ? -10.870 -10.515 44.889 1.00 13.74 248 HIS A CA 1
ATOM 3479 C C . HIS A 1 212 ? -10.763 -11.346 46.162 1.00 12.59 248 HIS A C 1
ATOM 3480 O O . HIS A 1 212 ? -10.535 -12.559 46.096 1.00 13.14 248 HIS A O 1
ATOM 3494 N N . ALA A 1 213 ? -10.904 -10.715 47.337 1.00 12.90 249 ALA A N 1
ATOM 3495 C CA . ALA A 1 213 ? -10.756 -11.471 48.587 1.00 13.36 249 ALA A CA 1
ATOM 3496 C C . ALA A 1 213 ? -11.848 -12.531 48.735 1.00 13.55 249 ALA A C 1
ATOM 3497 O O . ALA A 1 213 ? -11.592 -13.645 49.210 1.00 13.73 249 ALA A O 1
ATOM 3504 N N . TYR A 1 214 ? -13.070 -12.194 48.341 1.00 12.95 250 TYR A N 1
ATOM 3505 C CA . TYR A 1 214 ? -14.184 -13.134 48.439 1.00 12.51 250 TYR A CA 1
ATOM 3506 C C . TYR A 1 214 ? -13.990 -14.321 47.494 1.00 13.19 250 TYR A C 1
ATOM 3507 O O . TYR A 1 214 ? -14.199 -15.472 47.884 1.00 13.13 250 TYR A O 1
ATOM 3525 N N . VAL A 1 215 ? -13.576 -14.061 46.252 1.00 13.30 251 VAL A N 1
ATOM 3526 C CA . VAL A 1 215 ? -13.311 -15.136 45.304 1.00 13.01 251 VAL A CA 1
ATOM 3527 C C . VAL A 1 215 ? -12.138 -15.990 45.763 1.00 13.25 251 VAL A C 1
ATOM 3528 O O . VAL A 1 215 ? -12.176 -17.221 45.658 1.00 13.89 251 VAL A O 1
ATOM 3541 N N . ARG A 1 216 ? -11.083 -15.353 46.282 1.00 13.29 252 ARG A N 1
ATOM 3542 C CA . ARG A 1 216 ? -9.931 -16.091 46.783 1.00 12.82 252 ARG A CA 1
ATOM 3543 C C . ARG A 1 216 ? -10.347 -17.079 47.865 1.00 13.58 252 ARG A C 1
ATOM 3544 O O . ARG A 1 216 ? -9.900 -18.236 47.876 1.00 13.28 252 ARG A O 1
ATOM 3565 N N . ARG A 1 217 ? -11.195 -16.630 48.806 1.00 13.64 253 ARG A N 1
ATOM 3566 C CA . ARG A 1 217 ? -11.707 -17.525 49.844 1.00 14.41 253 ARG A CA 1
ATOM 3567 C C . ARG A 1 217 ? -12.462 -18.702 49.241 1.00 14.44 253 ARG A C 1
ATOM 3568 O O . ARG A 1 217 ? -12.301 -19.845 49.680 1.00 15.83 253 ARG A O 1
ATOM 3589 N N . ALA A 1 218 ? -13.279 -18.452 48.222 1.00 14.13 254 ALA A N 1
ATOM 3590 C CA . ALA A 1 218 ? -14.036 -19.539 47.617 1.00 15.09 254 ALA A CA 1
ATOM 3591 C C . ALA A 1 218 ? -13.124 -20.509 46.894 1.00 15.81 254 ALA A C 1
ATOM 3592 O O . ALA A 1 218 ? -13.394 -21.711 46.872 1.00 16.07 254 ALA A O 1
ATOM 3599 N N . LEU A 1 219 ? -12.082 -19.997 46.238 1.00 14.74 255 LEU A N 1
ATOM 3600 C CA . LEU A 1 219 ? -11.115 -20.875 45.577 1.00 15.43 255 LEU A CA 1
ATOM 3601 C C . LEU A 1 219 ? -10.368 -21.721 46.593 1.00 15.66 255 LEU A C 1
ATOM 3602 O O . LEU A 1 219 ? -10.083 -22.895 46.335 1.00 16.77 255 LEU A O 1
ATOM 3618 N N . HIS A 1 220 ? -10.047 -21.132 47.752 1.00 15.54 256 HIS A N 1
ATOM 3619 C CA . HIS A 1 220 ? -9.430 -21.877 48.842 1.00 16.33 256 HIS A CA 1
ATOM 3620 C C . HIS A 1 220 ? -10.295 -23.065 49.244 1.00 17.34 256 HIS A C 1
ATOM 3621 O O . HIS A 1 220 ? -9.787 -24.172 49.478 1.00 17.48 256 HIS A O 1
ATOM 3635 N N . ARG A 1 221 ? -11.612 -22.860 49.303 1.00 16.83 257 ARG A N 1
ATOM 3636 C CA . ARG A 1 221 ? -12.530 -23.929 49.684 1.00 19.40 257 ARG A CA 1
ATOM 3637 C C . ARG A 1 221 ? -12.544 -25.055 48.657 1.00 18.85 257 ARG A C 1
ATOM 3638 O O . ARG A 1 221 ? -12.560 -26.231 49.022 1.00 21.64 257 ARG A O 1
ATOM 3659 N N . HIS A 1 222 ? -12.519 -24.722 47.368 1.00 16.63 258 HIS A N 1
ATOM 3660 C CA . HIS A 1 222 ? -12.594 -25.754 46.344 1.00 16.79 258 HIS A CA 1
ATOM 3661 C C . HIS A 1 222 ? -11.243 -26.395 46.031 1.00 17.99 258 HIS A C 1
ATOM 3662 O O . HIS A 1 222 ? -11.152 -27.624 45.946 1.00 19.94 258 HIS A O 1
ATOM 3676 N N . TYR A 1 223 ? -10.197 -25.582 45.807 1.00 17.54 259 TYR A N 1
ATOM 3677 C CA . TYR A 1 223 ? -8.910 -26.096 45.329 1.00 16.82 259 TYR A CA 1
ATOM 3678 C C . TYR A 1 223 ? -7.964 -26.516 46.444 1.00 18.36 259 TYR A C 1
ATOM 3679 O O . TYR A 1 223 ? -6.960 -27.192 46.154 1.00 18.60 259 TYR A O 1
ATOM 3697 N N . GLY A 1 224 ? -8.246 -26.144 47.686 1.00 17.07 260 GLY A N 1
ATOM 3698 C CA . GLY A 1 224 ? -7.506 -26.648 48.827 1.00 18.05 260 GLY A CA 1
ATOM 3699 C C . GLY A 1 224 ? -6.567 -25.610 49.410 1.00 16.48 260 GLY A C 1
ATOM 3700 O O . GLY A 1 224 ? -5.964 -24.793 48.696 1.00 16.99 260 GLY A O 1
ATOM 3704 N N . ALA A 1 225 ? -6.406 -25.672 50.731 1.00 16.54 261 ALA A N 1
ATOM 3705 C CA . ALA A 1 225 ? -5.564 -24.723 51.437 1.00 17.31 261 ALA A CA 1
ATOM 3706 C C . ALA A 1 225 ? -4.116 -24.783 50.988 1.00 17.78 261 ALA A C 1
ATOM 3707 O O . ALA A 1 225 ? -3.421 -23.774 51.052 1.00 18.49 261 ALA A O 1
ATOM 3714 N N . GLN A 1 226 ? -3.639 -25.945 50.519 1.00 15.70 262 GLN A N 1
ATOM 3715 C CA . GLN A 1 226 ? -2.260 -26.054 50.050 1.00 16.58 262 GLN A CA 1
ATOM 3716 C C . GLN A 1 226 ? -2.028 -25.340 48.728 1.00 16.83 262 GLN A C 1
ATOM 3717 O O . GLN A 1 226 ? -0.871 -25.221 48.306 1.00 20.22 262 GLN A O 1
ATOM 3731 N N . HIS A 1 227 ? -3.086 -24.876 48.057 1.00 16.42 263 HIS A N 1
ATOM 3732 C CA . HIS A 1 227 ? -2.968 -24.275 46.738 1.00 16.95 263 HIS A CA 1
ATOM 3733 C C . HIS A 1 227 ? -3.452 -22.841 46.640 1.00 16.65 263 HIS A C 1
ATOM 3734 O O . HIS A 1 227 ? -3.325 -22.238 45.567 1.00 18.03 263 HIS A O 1
ATOM 3748 N N . ILE A 1 228 ? -3.964 -22.261 47.723 1.00 16.00 264 ILE A N 1
ATOM 3749 C CA . ILE A 1 228 ? -4.455 -20.893 47.738 1.00 16.41 264 ILE A CA 1
ATOM 3750 C C . ILE A 1 228 ? -3.931 -20.263 49.016 1.00 16.44 264 ILE A C 1
ATOM 3751 O O . ILE A 1 228 ? -4.178 -20.782 50.107 1.00 18.02 264 ILE A O 1
ATOM 3767 N N . ASN A 1 229 ? -3.194 -19.166 48.884 1.00 16.55 265 ASN A N 1
ATOM 3768 C CA . ASN A 1 229 ? -2.746 -18.362 50.015 1.00 16.89 265 ASN A CA 1
ATOM 3769 C C . ASN A 1 229 ? -3.764 -17.249 50.239 1.00 15.21 265 ASN A C 1
ATOM 3770 O O . ASN A 1 229 ? -3.961 -16.397 49.369 1.00 16.62 265 ASN A O 1
ATOM 3781 N N . LEU A 1 230 ? -4.423 -17.272 51.401 1.00 16.67 266 LEU A N 1
ATOM 3782 C CA . LEU A 1 230 ? -5.463 -16.297 51.708 1.00 16.35 266 LEU A CA 1
ATOM 3783 C C . LEU A 1 230 ? -4.940 -14.875 51.864 1.00 17.02 266 LEU A C 1
ATOM 3784 O O . LEU A 1 230 ? -5.751 -13.952 51.973 1.00 16.84 266 LEU A O 1
ATOM 3800 N N . GLU A 1 231 ? -3.620 -14.670 51.872 1.00 17.12 267 GLU A N 1
ATOM 3801 C CA . GLU A 1 231 ? -3.036 -13.342 51.924 1.00 18.74 267 GLU A CA 1
ATOM 3802 C C . GLU A 1 231 ? -2.186 -13.048 50.699 1.00 17.33 267 GLU A C 1
ATOM 3803 O O . GLU A 1 231 ? -1.429 -12.064 50.697 1.00 19.53 267 GLU A O 1
ATOM 3815 N N . GLY A 1 232 ? -2.312 -13.853 49.645 1.00 15.85 268 GLY A N 1
ATOM 3816 C CA . GLY A 1 232 ? -1.500 -13.682 48.463 1.00 15.77 268 GLY A CA 1
ATOM 3817 C C . GLY A 1 232 ? -2.312 -13.569 47.192 1.00 15.66 268 GLY A C 1
ATOM 3818 O O . GLY A 1 232 ? -3.549 -13.562 47.198 1.00 15.21 268 GLY A O 1
ATOM 3822 N N . PRO A 1 233 ? -1.609 -13.456 46.072 1.00 15.06 269 PRO A N 1
ATOM 3823 C CA . PRO A 1 233 ? -2.275 -13.394 44.773 1.00 13.70 269 PRO A CA 1
ATOM 3824 C C . PRO A 1 233 ? -2.896 -14.737 44.409 1.00 15.14 269 PRO A C 1
ATOM 3825 O O . PRO A 1 233 ? -2.494 -15.794 44.902 1.00 16.06 269 PRO A O 1
ATOM 3836 N N . ILE A 1 234 ? -3.884 -14.676 43.518 1.00 14.22 270 ILE A N 1
ATOM 3837 C CA . ILE A 1 234 ? -4.635 -15.847 43.073 1.00 14.33 270 ILE A CA 1
ATOM 3838 C C . ILE A 1 234 ? -3.940 -16.471 41.865 1.00 13.75 270 ILE A C 1
ATOM 3839 O O . ILE A 1 234 ? -3.589 -15.736 40.930 1.00 13.32 270 ILE A O 1
ATOM 3855 N N . PRO A 1 235 ? -3.806 -17.796 41.792 1.00 14.22 271 PRO A N 1
ATOM 3856 C CA . PRO A 1 235 ? -3.244 -18.422 40.585 1.00 14.14 271 PRO A CA 1
ATOM 3857 C C . PRO A 1 235 ? -4.117 -18.125 39.367 1.00 13.20 271 PRO A C 1
ATOM 3858 O O . PRO A 1 235 ? -5.338 -18.299 39.392 1.00 13.52 271 PRO A O 1
ATOM 3869 N N . ALA A 1 236 ? -3.456 -17.752 38.267 1.00 14.15 272 ALA A N 1
ATOM 3870 C CA . ALA A 1 236 ? -4.122 -17.118 37.133 1.00 14.08 272 ALA A CA 1
ATOM 3871 C C . ALA A 1 236 ? -4.944 -18.060 36.263 1.00 13.73 272 ALA A C 1
ATOM 3872 O O . ALA A 1 236 ? -5.623 -17.571 35.358 1.00 13.57 272 ALA A O 1
ATOM 3879 N N . HIS A 1 237 ? -4.911 -19.370 36.495 1.00 13.18 273 HIS A N 1
ATOM 3880 C CA . HIS A 1 237 ? -5.661 -20.328 35.687 1.00 13.77 273 HIS A CA 1
ATOM 3881 C C . HIS A 1 237 ? -6.989 -20.760 36.313 1.00 14.20 273 HIS A C 1
ATOM 3882 O O . HIS A 1 237 ? -7.671 -21.613 35.749 1.00 14.12 273 HIS A O 1
ATOM 3896 N N . LEU A 1 238 ? -7.399 -20.166 37.432 1.00 13.57 274 LEU A N 1
ATOM 3897 C CA . LEU A 1 238 ? -8.541 -20.659 38.204 1.00 12.31 274 LEU A CA 1
ATOM 3898 C C . LEU A 1 238 ? -9.806 -19.813 38.069 1.00 14.55 274 LEU A C 1
ATOM 3899 O O . LEU A 1 238 ? -10.782 -20.054 38.796 1.00 14.62 274 LEU A O 1
ATOM 3915 N N . LEU A 1 239 ? -9.824 -18.822 37.178 1.00 13.67 275 LEU A N 1
ATOM 3916 C CA . LEU A 1 239 ? -10.893 -17.828 37.150 1.00 13.61 275 LEU A CA 1
ATOM 3917 C C . LEU A 1 239 ? -11.899 -18.023 36.014 1.00 13.58 275 LEU A C 1
ATOM 3918 O O . LEU A 1 239 ? -12.759 -17.163 35.826 1.00 14.73 275 LEU A O 1
ATOM 3934 N N . GLY A 1 240 ? -11.831 -19.130 35.263 1.00 14.06 276 GLY A N 1
ATOM 3935 C CA . GLY A 1 240 ? -12.867 -19.476 34.303 1.00 13.76 276 GLY A CA 1
ATOM 3936 C C . GLY A 1 240 ? -12.627 -18.974 32.904 1.00 12.49 276 GLY A C 1
ATOM 3937 O O . GLY A 1 240 ? -13.485 -19.181 32.025 1.00 13.99 276 GLY A O 1
ATOM 3941 N N . ASN A 1 241 ? -11.509 -18.293 32.681 1.00 12.65 277 ASN A N 1
ATOM 3942 C CA . ASN A 1 241 ? -11.215 -17.561 31.456 1.00 12.66 277 ASN A CA 1
ATOM 3943 C C . ASN A 1 241 ? -9.706 -17.638 31.227 1.00 12.67 277 ASN A C 1
ATOM 3944 O O . ASN A 1 241 ? -8.916 -17.540 32.168 1.00 13.62 277 ASN A O 1
ATOM 3955 N N . MET A 1 242 ? -9.302 -17.761 29.969 1.00 12.59 278 MET A N 1
ATOM 3956 C CA . MET A 1 242 ? -7.901 -17.998 29.646 1.00 13.22 278 MET A CA 1
ATOM 3957 C C . MET A 1 242 ? -6.977 -16.908 30.188 1.00 14.14 278 MET A C 1
ATOM 3958 O O . MET A 1 242 ? -5.823 -17.198 30.533 1.00 13.90 278 MET A O 1
ATOM 3972 N N . TRP A 1 243 ? -7.457 -15.663 30.274 1.00 12.69 279 TRP A N 1
ATOM 3973 C CA . TRP A 1 243 ? -6.663 -14.511 30.694 1.00 12.98 279 TRP A CA 1
ATOM 3974 C C . TRP A 1 243 ? -7.033 -14.015 32.087 1.00 13.31 279 TRP A C 1
ATOM 3975 O O . TRP A 1 243 ? -6.489 -13.013 32.540 1.00 13.20 279 TRP A O 1
ATOM 3996 N N . ALA A 1 244 ? -7.952 -14.690 32.764 1.00 12.09 280 ALA A N 1
ATOM 3997 C CA . ALA A 1 244 ? -8.479 -14.233 34.045 1.00 12.38 280 ALA A CA 1
ATOM 3998 C C . ALA A 1 244 ? -8.958 -12.789 33.960 1.00 12.80 280 ALA A C 1
ATOM 3999 O O . ALA A 1 244 ? -8.852 -12.015 34.916 1.00 13.84 280 ALA A O 1
ATOM 4006 N N . GLN A 1 245 ? -9.515 -12.420 32.810 1.00 13.16 281 GLN A N 1
ATOM 4007 C CA . GLN A 1 245 ? -9.944 -11.047 32.591 1.00 13.55 281 GLN A CA 1
ATOM 4008 C C . GLN A 1 245 ? -11.387 -10.827 33.001 1.00 13.46 281 GLN A C 1
ATOM 4009 O O . GLN A 1 245 ? -11.759 -9.699 33.329 1.00 14.17 281 GLN A O 1
ATOM 4023 N N . THR A 1 246 ? -12.182 -11.892 32.974 1.00 13.41 282 THR A N 1
ATOM 4024 C CA . THR A 1 246 ? -13.565 -11.933 33.415 1.00 14.04 282 THR A CA 1
ATOM 4025 C C . THR A 1 246 ? -13.730 -13.268 34.125 1.00 12.92 282 THR A C 1
ATOM 4026 O O . THR A 1 246 ? -13.140 -14.269 33.708 1.00 14.33 282 THR A O 1
ATOM 4037 N N . TRP A 1 247 ? -14.468 -13.257 35.238 1.00 12.07 283 TRP A N 1
ATOM 4038 C CA . TRP A 1 247 ? -14.501 -14.375 36.161 1.00 12.14 283 TRP A CA 1
ATOM 4039 C C . TRP A 1 247 ? -15.864 -15.051 36.258 1.00 13.48 283 TRP A C 1
ATOM 4040 O O . TRP A 1 247 ? -16.042 -15.938 37.104 1.00 13.97 283 TRP A O 1
ATOM 4061 N N . SER A 1 248 ? -16.852 -14.654 35.444 1.00 12.78 284 SER A N 1
ATOM 4062 C CA . SER A 1 248 ? -18.192 -15.141 35.747 1.00 13.95 284 SER A CA 1
ATOM 4063 C C . SER A 1 248 ? -18.397 -16.638 35.498 1.00 13.64 284 SER A C 1
ATOM 4064 O O . SER A 1 248 ? -19.384 -17.187 36.008 1.00 14.63 284 SER A O 1
ATOM 4072 N N . ASN A 1 249 ? -17.495 -17.323 34.776 1.00 13.15 285 ASN A N 1
ATOM 4073 C CA . ASN A 1 249 ? -17.653 -18.751 34.570 1.00 13.44 285 ASN A CA 1
ATOM 4074 C C . ASN A 1 249 ? -17.412 -19.559 35.829 1.00 14.19 285 ASN A C 1
ATOM 4075 O O . ASN A 1 249 ? -17.788 -20.736 35.853 1.00 17.49 285 ASN A O 1
ATOM 4086 N N . ILE A 1 250 ? -16.830 -18.971 36.874 1.00 14.27 286 ILE A N 1
ATOM 4087 C CA . ILE A 1 250 ? -16.701 -19.655 38.162 1.00 14.42 286 ILE A CA 1
ATOM 4088 C C . ILE A 1 250 ? -17.798 -19.228 39.136 1.00 14.05 286 ILE A C 1
ATOM 4089 O O . ILE A 1 250 ? -17.676 -19.450 40.345 1.00 14.38 286 ILE A O 1
ATOM 4105 N N . TYR A 1 251 ? -18.899 -18.685 38.617 1.00 14.96 287 TYR A N 1
ATOM 4106 C CA . TYR A 1 251 ? -20.043 -18.357 39.461 1.00 15.46 287 TYR A CA 1
ATOM 4107 C C . TYR A 1 251 ? -20.436 -19.533 40.358 1.00 15.55 287 TYR A C 1
ATOM 4108 O O . TYR A 1 251 ? -20.769 -19.334 41.532 1.00 16.44 287 TYR A O 1
ATOM 4126 N N . ASP A 1 252 ? -20.405 -20.760 39.817 1.00 16.49 288 ASP A N 1
ATOM 4127 C CA . ASP A 1 252 ? -20.772 -21.954 40.583 1.00 16.75 288 ASP A CA 1
ATOM 4128 C C . ASP A 1 252 ? -19.944 -22.120 41.850 1.00 17.58 288 ASP A C 1
ATOM 4129 O O . ASP A 1 252 ? -20.433 -22.687 42.835 1.00 19.64 288 ASP A O 1
ATOM 4138 N N . LEU A 1 253 ? -18.687 -21.681 41.831 1.00 15.91 289 LEU A N 1
ATOM 4139 C CA . LEU A 1 253 ? -17.812 -21.794 42.991 1.00 15.38 289 LEU A CA 1
ATOM 4140 C C . LEU A 1 253 ? -18.024 -20.695 44.015 1.00 15.46 289 LEU A C 1
ATOM 4141 O O . LEU A 1 253 ? -17.560 -20.857 45.153 1.00 17.72 289 LEU A O 1
ATOM 4157 N N . VAL A 1 254 ? -18.666 -19.589 43.642 1.00 16.55 290 VAL A N 1
ATOM 4158 C CA . VAL A 1 254 ? -18.675 -18.395 44.491 1.00 16.73 290 VAL A CA 1
ATOM 4159 C C . VAL A 1 254 ? -20.076 -17.874 44.791 1.00 17.36 290 VAL A C 1
ATOM 4160 O O . VAL A 1 254 ? -20.223 -16.800 45.377 1.00 19.06 290 VAL A O 1
ATOM 4173 N N A VAL A 1 255 ? -21.105 -18.618 44.390 0.47 17.39 291 VAL A N 1
ATOM 4174 N N B VAL A 1 255 ? -21.108 -18.612 44.396 0.53 17.05 291 VAL A N 1
ATOM 4175 C CA A VAL A 1 255 ? -22.499 -18.207 44.578 0.47 18.37 291 VAL A CA 1
ATOM 4176 C CA B VAL A 1 255 ? -22.483 -18.112 44.487 0.53 17.80 291 VAL A CA 1
ATOM 4177 C C A VAL A 1 255 ? -22.690 -17.621 45.973 0.47 17.46 291 VAL A C 1
ATOM 4178 C C B VAL A 1 255 ? -22.823 -17.663 45.911 0.53 17.15 291 VAL A C 1
ATOM 4179 O O A VAL A 1 255 ? -22.383 -18.299 46.966 0.47 18.13 291 VAL A O 1
ATOM 4180 O O B VAL A 1 255 ? -22.766 -18.474 46.847 0.53 17.98 291 VAL A O 1
ATOM 4205 N N . PRO A 1 256 ? -23.183 -16.384 46.113 1.00 16.28 292 PRO A N 1
ATOM 4206 C CA . PRO A 1 256 ? -23.441 -15.881 47.483 1.00 17.35 292 PRO A CA 1
ATOM 4207 C C . PRO A 1 256 ? -24.505 -16.653 48.231 1.00 18.70 292 PRO A C 1
ATOM 4208 O O . PRO A 1 256 ? -24.349 -16.931 49.429 1.00 20.84 292 PRO A O 1
ATOM 4219 N N . PHE A 1 257 ? -25.587 -17.011 47.552 1.00 18.81 293 PHE A N 1
ATOM 4220 C CA . PHE A 1 257 ? -26.721 -17.686 48.176 1.00 20.32 293 PHE A CA 1
ATOM 4221 C C . PHE A 1 257 ? -27.039 -18.938 47.375 1.00 21.22 293 PHE A C 1
ATOM 4222 O O . PHE A 1 257 ? -27.883 -18.916 46.471 1.00 20.78 293 PHE A O 1
ATOM 4239 N N . PRO A 1 258 ? -26.387 -20.058 47.701 1.00 23.98 294 PRO A N 1
ATOM 4240 C CA . PRO A 1 258 ? -26.659 -21.318 46.990 1.00 25.07 294 PRO A CA 1
ATOM 4241 C C . PRO A 1 258 ? -28.097 -21.783 47.087 1.00 25.56 294 PRO A C 1
ATOM 4242 O O . PRO A 1 258 ? -28.521 -22.600 46.258 1.00 27.60 294 PRO A O 1
ATOM 4253 N N . SER A 1 259 ? -28.860 -21.311 48.070 1.00 25.44 295 SER A N 1
ATOM 4254 C CA . SER A 1 259 ? -30.257 -21.706 48.203 1.00 27.63 295 SER A CA 1
ATOM 4255 C C . SER A 1 259 ? -31.160 -20.986 47.219 1.00 25.86 295 SER A C 1
ATOM 4256 O O . SER A 1 259 ? -32.356 -21.289 47.167 1.00 27.38 295 SER A O 1
ATOM 4264 N N . ALA A 1 260 ? -30.613 -20.050 46.439 1.00 22.56 296 ALA A N 1
ATOM 4265 C CA . ALA A 1 260 ? -31.336 -19.345 45.382 1.00 21.40 296 ALA A CA 1
ATOM 4266 C C . ALA A 1 260 ? -30.642 -19.639 44.054 1.00 21.52 296 ALA A C 1
ATOM 4267 O O . ALA A 1 260 ? -30.040 -18.752 43.431 1.00 21.08 296 ALA A O 1
ATOM 4274 N N . PRO A 1 261 ? -30.707 -20.875 43.593 1.00 22.19 297 PRO A N 1
ATOM 4275 C CA . PRO A 1 261 ? -30.035 -21.229 42.341 1.00 23.76 297 PRO A CA 1
ATOM 4276 C C . PRO A 1 261 ? -30.724 -20.630 41.127 1.00 22.76 297 PRO A C 1
ATOM 4277 O O . PRO A 1 261 ? -31.896 -20.249 41.154 1.00 22.94 297 PRO A O 1
ATOM 4288 N N . SER A 1 262 ? -29.960 -20.572 40.042 1.00 20.64 298 SER A N 1
ATOM 4289 C CA . SER A 1 262 ? -30.425 -20.067 38.763 1.00 18.84 298 SER A CA 1
ATOM 4290 C C . SER A 1 262 ? -30.438 -21.191 37.736 1.00 19.27 298 SER A C 1
ATOM 4291 O O . SER A 1 262 ? -29.601 -22.091 37.769 1.00 20.43 298 SER A O 1
ATOM 4299 N N A MET A 1 263 ? -31.402 -21.127 36.828 0.49 18.74 299 MET A N 1
ATOM 4300 N N B MET A 1 263 ? -31.388 -21.106 36.800 0.51 18.94 299 MET A N 1
ATOM 4301 C CA A MET A 1 263 ? -31.443 -22.083 35.742 0.49 18.43 299 MET A CA 1
ATOM 4302 C CA B MET A 1 263 ? -31.499 -22.069 35.707 0.51 18.68 299 MET A CA 1
ATOM 4303 C C A MET A 1 263 ? -30.112 -22.102 35.008 0.49 17.74 299 MET A C 1
ATOM 4304 C C B MET A 1 263 ? -30.231 -22.068 34.857 0.51 17.19 299 MET A C 1
ATOM 4305 O O A MET A 1 263 ? -29.399 -21.095 34.921 0.49 19.46 299 MET A O 1
ATOM 4306 O O B MET A 1 263 ? -29.661 -21.012 34.556 0.51 18.49 299 MET A O 1
ATOM 4333 N N . ASP A 1 264 ? -29.778 -23.270 34.475 1.00 17.46 300 ASP A N 1
ATOM 4334 C CA . ASP A 1 264 ? -28.599 -23.412 33.623 1.00 17.91 300 ASP A CA 1
ATOM 4335 C C . ASP A 1 264 ? -28.938 -22.786 32.275 1.00 17.49 300 ASP A C 1
ATOM 4336 O O . ASP A 1 264 ? -29.720 -23.343 31.494 1.00 18.07 300 ASP A O 1
ATOM 4346 N N . THR A 1 265 ? -28.340 -21.631 31.999 1.00 17.53 301 THR A N 1
ATOM 4347 C CA . THR A 1 265 ? -28.710 -20.847 30.824 1.00 18.00 301 THR A CA 1
ATOM 4348 C C . THR A 1 265 ? -28.229 -21.486 29.525 1.00 18.88 301 THR A C 1
ATOM 4349 O O . THR A 1 265 ? -28.870 -21.305 28.489 1.00 20.17 301 THR A O 1
ATOM 4360 N N . THR A 1 266 ? -27.091 -22.185 29.539 1.00 18.68 302 THR A N 1
ATOM 4361 C CA . THR A 1 266 ? -26.630 -22.855 28.326 1.00 17.49 302 THR A CA 1
ATOM 4362 C C . THR A 1 266 ? -27.595 -23.965 27.934 1.00 18.32 302 THR A C 1
ATOM 4363 O O . THR A 1 266 ? -27.996 -24.074 26.768 1.00 20.37 302 THR A O 1
ATOM 4374 N N . GLU A 1 267 ? -27.973 -24.812 28.902 1.00 19.25 303 GLU A N 1
ATOM 4375 C CA . GLU A 1 267 ? -28.925 -25.881 28.620 1.00 20.42 303 GLU A CA 1
ATOM 4376 C C . GLU A 1 267 ? -30.284 -25.322 28.222 1.00 20.80 303 GLU A C 1
ATOM 4377 O O . GLU A 1 267 ? -30.968 -25.910 27.381 1.00 22.83 303 GLU A O 1
ATOM 4389 N N . ALA A 1 268 ? -30.694 -24.189 28.795 1.00 18.62 304 ALA A N 1
ATOM 4390 C CA . ALA A 1 268 ? -31.982 -23.616 28.403 1.00 19.82 304 ALA A CA 1
ATOM 4391 C C . ALA A 1 268 ? -31.930 -23.106 26.970 1.00 20.39 304 ALA A C 1
ATOM 4392 O O . ALA A 1 268 ? -32.871 -23.308 26.197 1.00 21.47 304 ALA A O 1
ATOM 4399 N N . MET A 1 269 ? -30.834 -22.452 26.587 1.00 20.68 305 MET A N 1
ATOM 4400 C CA . MET A 1 269 ? -30.698 -22.005 25.204 1.00 19.25 305 MET A CA 1
ATOM 4401 C C . MET A 1 269 ? -30.688 -23.192 24.241 1.00 22.04 305 MET A C 1
ATOM 4402 O O . MET A 1 269 ? -31.361 -23.169 23.203 1.00 23.17 305 MET A O 1
ATOM 4416 N N . LEU A 1 270 ? -29.947 -24.249 24.575 1.00 23.86 306 LEU A N 1
ATOM 4417 C CA . LEU A 1 270 ? -29.878 -25.411 23.692 1.00 26.86 306 LEU A CA 1
ATOM 4418 C C . LEU A 1 270 ? -31.222 -26.123 23.607 1.00 28.96 306 LEU A C 1
ATOM 4419 O O . LEU A 1 270 ? -31.690 -26.457 22.509 1.00 31.73 306 LEU A O 1
ATOM 4435 N N . LYS A 1 271 ? -31.864 -26.370 24.756 1.00 29.37 307 LYS A N 1
ATOM 4436 C CA . LYS A 1 271 ? -33.136 -27.084 24.754 1.00 31.28 307 LYS A CA 1
ATOM 4437 C C . LYS A 1 271 ? -34.207 -26.322 23.990 1.00 31.67 307 LYS A C 1
ATOM 4438 O O . LYS A 1 271 ? -35.134 -26.932 23.451 1.00 34.76 307 LYS A O 1
ATOM 4457 N N . GLN A 1 272 ? -34.100 -25.000 23.926 1.00 31.27 308 GLN A N 1
ATOM 4458 C CA . GLN A 1 272 ? -35.089 -24.189 23.243 1.00 32.72 308 GLN A CA 1
ATOM 4459 C C . GLN A 1 272 ? -34.671 -23.823 21.839 1.00 32.29 308 GLN A C 1
ATOM 4460 O O . GLN A 1 272 ? -35.285 -22.940 21.229 1.00 32.91 308 GLN A O 1
ATOM 4474 N N . GLY A 1 273 ? -33.635 -24.475 21.323 1.00 30.72 309 GLY A N 1
ATOM 4475 C CA . GLY A 1 273 ? -33.303 -24.368 19.923 1.00 28.54 309 GLY A CA 1
ATOM 4476 C C . GLY A 1 273 ? -32.637 -23.080 19.521 1.00 25.44 309 GLY A C 1
ATOM 4477 O O . GLY A 1 273 ? -32.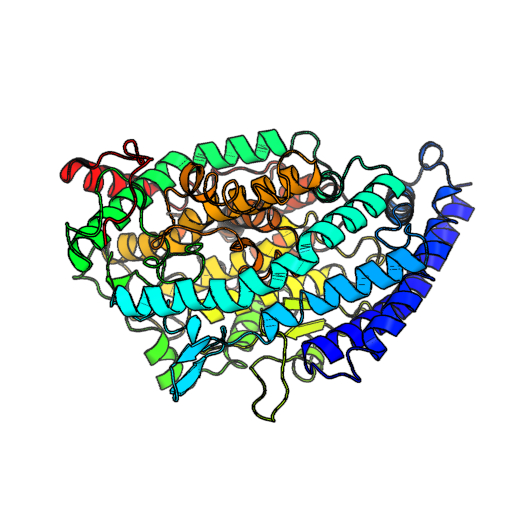704 -22.716 18.342 1.00 27.99 309 GLY A O 1
ATOM 4481 N N . TRP A 1 274 ? -32.006 -22.360 20.454 1.00 23.94 310 TRP A N 1
ATOM 4482 C CA . TRP A 1 274 ? -31.259 -21.176 20.069 1.00 21.33 310 TRP A CA 1
ATOM 4483 C C . TRP A 1 274 ? -30.086 -21.565 19.179 1.00 20.82 310 TRP A C 1
ATOM 4484 O O . TRP A 1 274 ? -29.454 -22.609 19.367 1.00 21.19 310 TRP A O 1
ATOM 4505 N N . THR A 1 275 ? -29.813 -20.712 18.205 1.00 19.68 311 THR A N 1
ATOM 4506 C CA . THR A 1 275 ? -28.697 -20.830 17.281 1.00 19.26 311 THR A CA 1
ATOM 4507 C C . THR A 1 275 ? -27.955 -19.505 17.276 1.00 18.13 311 THR A C 1
ATOM 4508 O O . THR A 1 275 ? -28.459 -18.487 17.763 1.00 18.86 311 THR A O 1
ATOM 4519 N N . PRO A 1 276 ? -26.755 -19.468 16.707 1.00 18.65 312 PRO A N 1
ATOM 4520 C CA . PRO A 1 276 ? -26.099 -18.163 16.513 1.00 18.43 312 PRO A CA 1
ATOM 4521 C C . PRO A 1 276 ? -26.964 -17.130 15.802 1.00 20.06 312 PRO A C 1
ATOM 4522 O O . PRO A 1 276 ? -27.017 -15.985 16.233 1.00 20.07 312 PRO A O 1
ATOM 4533 N N A ARG A 1 277 ? -27.645 -17.503 14.721 0.55 21.54 313 ARG A N 1
ATOM 4534 N N B ARG A 1 277 ? -27.644 -17.503 14.717 0.45 21.56 313 ARG A N 1
ATOM 4535 C CA A ARG A 1 277 ? -28.494 -16.539 14.028 0.55 22.86 313 ARG A CA 1
ATOM 4536 C CA B ARG A 1 277 ? -28.497 -16.539 14.024 0.45 23.12 313 ARG A CA 1
ATOM 4537 C C A ARG A 1 277 ? -29.568 -15.973 14.955 0.55 22.00 313 ARG A C 1
ATOM 4538 C C B ARG A 1 277 ? -29.569 -15.974 14.954 0.45 22.08 313 ARG A C 1
ATOM 4539 O O A ARG A 1 277 ? -29.833 -14.765 14.945 0.55 21.03 313 ARG A O 1
ATOM 4540 O O B ARG A 1 277 ? -29.836 -14.766 14.941 0.45 21.37 313 ARG A O 1
ATOM 4581 N N . ARG A 1 278 ? -30.184 -16.825 15.782 1.00 20.59 314 ARG A N 1
ATOM 4582 C CA . ARG A 1 278 ? -31.188 -16.336 16.726 1.00 20.93 314 ARG A CA 1
ATOM 4583 C C . ARG A 1 278 ? -30.584 -15.324 17.688 1.00 19.52 314 ARG A C 1
ATOM 4584 O O . ARG A 1 278 ? -31.231 -14.333 18.043 1.00 18.74 314 ARG A O 1
ATOM 4605 N N . MET A 1 279 ? -29.348 -15.558 18.131 1.00 17.99 315 MET A N 1
ATOM 4606 C CA . MET A 1 279 ? -28.700 -14.655 19.084 1.00 16.48 315 MET A CA 1
ATOM 4607 C C . MET A 1 279 ? -28.535 -13.262 18.488 1.00 16.97 315 MET A C 1
ATOM 4608 O O . MET A 1 279 ? -28.845 -12.253 19.129 1.00 17.68 315 MET A O 1
ATOM 4622 N N . PHE A 1 280 ? -28.050 -13.184 17.251 1.00 16.89 316 PHE A N 1
ATOM 4623 C CA . PHE A 1 280 ? -27.936 -11.896 16.582 1.00 17.65 316 PHE A CA 1
ATOM 4624 C C . PHE A 1 280 ? -29.295 -11.285 16.261 1.00 17.20 316 PHE A C 1
ATOM 4625 O O . PHE A 1 280 ? -29.437 -10.058 16.320 1.00 17.66 316 PHE A O 1
ATOM 4642 N N . LYS A 1 281 ? -30.304 -12.108 15.935 1.00 18.27 317 LYS A N 1
ATOM 4643 C CA . LYS A 1 281 ? -31.644 -11.568 15.703 1.00 18.87 317 LYS A CA 1
ATOM 4644 C C . LYS A 1 281 ? -32.213 -10.928 16.968 1.00 17.39 317 LYS A C 1
ATOM 4645 O O . LYS A 1 281 ? -32.887 -9.894 16.901 1.00 19.07 317 LYS A O 1
ATOM 4664 N N . GLU A 1 282 ? -31.969 -11.532 18.128 1.00 17.46 318 GLU A N 1
ATOM 4665 C CA . GLU A 1 282 ? -32.456 -10.937 19.365 1.00 19.69 318 GLU A CA 1
ATOM 4666 C C . GLU A 1 282 ? -31.762 -9.611 19.642 1.00 17.25 318 GLU A C 1
ATOM 4667 O O . GLU A 1 282 ? -32.406 -8.651 20.074 1.00 17.76 318 GLU A O 1
ATOM 4679 N N . ALA A 1 283 ? -30.449 -9.533 19.404 1.00 17.94 319 ALA A N 1
ATOM 4680 C CA . ALA A 1 283 ? -29.747 -8.257 19.529 1.00 18.02 319 ALA A CA 1
ATOM 4681 C C . ALA A 1 283 ? -30.329 -7.212 18.567 1.00 16.30 319 ALA A C 1
ATOM 4682 O O . ALA A 1 283 ? -30.609 -6.071 18.958 1.00 17.78 319 ALA A O 1
ATOM 4689 N N . ASP A 1 284 ? -30.540 -7.593 17.306 1.00 18.26 320 ASP A N 1
ATOM 4690 C CA . ASP A 1 284 ? -31.165 -6.686 16.343 1.00 18.56 320 ASP A CA 1
ATOM 4691 C C . ASP A 1 284 ? -32.505 -6.174 16.875 1.00 18.23 320 ASP A C 1
ATOM 4692 O O . ASP A 1 284 ? -32.806 -4.976 16.787 1.00 18.76 320 ASP A O 1
ATOM 4701 N N . ASP A 1 285 ? -33.323 -7.070 17.440 1.00 18.22 321 ASP A N 1
ATOM 4702 C CA . ASP A 1 285 ? -34.619 -6.660 17.981 1.00 18.76 321 ASP A CA 1
ATOM 4703 C C . ASP A 1 285 ? -34.469 -5.656 19.118 1.00 17.10 321 ASP A C 1
ATOM 4704 O O . ASP A 1 285 ? -35.284 -4.740 19.260 1.00 17.89 321 ASP A O 1
ATOM 4713 N N . PHE A 1 286 ? -33.444 -5.807 19.952 1.00 16.81 322 PHE A N 1
ATOM 4714 C CA . PHE A 1 286 ? -33.280 -4.839 21.026 1.00 17.76 322 PHE A CA 1
ATOM 4715 C C . PHE A 1 286 ? -32.964 -3.459 20.456 1.00 16.66 322 PHE A C 1
ATOM 4716 O O . PHE A 1 286 ? -33.564 -2.455 20.868 1.00 18.11 322 PHE A O 1
ATOM 4733 N N . PHE A 1 287 ? -32.055 -3.389 19.477 1.00 16.63 323 PHE A N 1
ATOM 4734 C CA . PHE A 1 287 ? -31.742 -2.100 18.854 1.00 16.74 323 PHE A CA 1
ATOM 4735 C C . PHE A 1 287 ? -32.990 -1.466 18.248 1.00 17.93 323 PHE A C 1
ATOM 4736 O O . PHE A 1 287 ? -33.270 -0.290 18.493 1.00 17.99 323 PHE A O 1
ATOM 4753 N N . THR A 1 288 ? -33.761 -2.226 17.464 1.00 18.86 324 THR A N 1
ATOM 4754 C CA . THR A 1 288 ? -34.937 -1.618 16.838 1.00 19.20 324 THR A CA 1
ATOM 4755 C C . THR A 1 288 ? -36.023 -1.279 17.859 1.00 19.14 324 THR A C 1
ATOM 4756 O O . THR A 1 288 ? -36.808 -0.343 17.637 1.00 20.17 324 THR A O 1
ATOM 4767 N N . SER A 1 289 ? -36.078 -2.004 18.983 1.00 19.05 325 SER A N 1
ATOM 4768 C CA . SER A 1 289 ? -37.025 -1.653 20.041 1.00 18.71 325 SER A CA 1
ATOM 4769 C C . SER A 1 289 ? -36.758 -0.259 20.582 1.00 17.42 325 SER A C 1
ATOM 4770 O O . SER A 1 289 ? -37.683 0.401 21.064 1.00 18.95 325 SER A O 1
ATOM 4778 N N . LEU A 1 290 ? -35.505 0.204 20.513 1.00 16.76 326 LEU A N 1
ATOM 4779 C CA . LEU A 1 290 ? -35.173 1.556 20.942 1.00 18.07 326 LEU A CA 1
ATOM 4780 C C . LEU A 1 290 ? -35.419 2.595 19.858 1.00 18.64 326 LEU A C 1
ATOM 4781 O O . LEU A 1 290 ? -35.096 3.764 20.072 1.00 19.78 326 LEU A O 1
ATOM 4797 N N . GLY A 1 291 ? -35.966 2.199 18.711 1.00 18.60 327 GLY A N 1
ATOM 4798 C CA . GLY A 1 291 ? -36.071 3.088 17.572 1.00 18.66 327 GLY A CA 1
ATOM 4799 C C . GLY A 1 291 ? -34.797 3.236 16.772 1.00 21.18 327 GLY A C 1
ATOM 4800 O O . GLY A 1 291 ? -34.729 4.120 15.910 1.00 23.42 327 GLY A O 1
ATOM 4804 N N . LEU A 1 292 ? -33.782 2.419 17.046 1.00 18.83 328 LEU A N 1
ATOM 4805 C CA . LEU A 1 292 ? -32.525 2.455 16.317 1.00 18.79 328 LEU A CA 1
ATOM 4806 C C . LEU A 1 292 ? -32.645 1.608 15.048 1.00 19.81 328 LEU A C 1
ATOM 4807 O O . LEU A 1 292 ? -33.682 0.994 14.770 1.00 20.36 328 LEU A O 1
ATOM 4823 N N . LEU A 1 293 ? -31.575 1.591 14.240 1.00 18.91 329 LEU A N 1
ATOM 4824 C CA . LEU A 1 293 ? -31.665 1.040 12.892 1.00 19.43 329 LEU A CA 1
ATOM 4825 C C . LEU A 1 293 ? -31.540 -0.479 12.897 1.00 19.25 329 LEU A C 1
ATOM 4826 O O . LEU A 1 293 ? -30.749 -1.033 13.658 1.00 17.94 329 LEU A O 1
ATOM 4842 N N . PRO A 1 294 ? -32.294 -1.170 12.038 1.00 19.98 330 PRO A N 1
ATOM 4843 C CA . PRO A 1 294 ? -32.058 -2.596 11.819 1.00 20.08 330 PRO A CA 1
ATOM 4844 C C . PRO A 1 294 ? -30.819 -2.787 10.967 1.00 19.52 330 PRO A C 1
ATOM 4845 O O . PRO A 1 294 ? -30.466 -1.937 10.149 1.00 20.51 330 PRO A O 1
ATOM 4856 N N . VAL A 1 295 ? -30.163 -3.930 11.136 1.00 19.74 331 VAL A N 1
ATOM 4857 C CA . VAL A 1 295 ? -29.051 -4.246 10.239 1.00 19.74 331 VAL A CA 1
ATOM 4858 C C . VAL A 1 295 ? -29.626 -4.519 8.851 1.00 20.23 331 VAL A C 1
ATOM 4859 O O . VAL A 1 295 ? -30.773 -4.990 8.734 1.00 20.54 331 VAL A O 1
ATOM 4872 N N . PRO A 1 296 ? -28.897 -4.223 7.778 1.00 20.84 332 PRO A N 1
ATOM 4873 C CA . PRO A 1 296 ? -29.456 -4.402 6.435 1.00 21.02 332 PRO A CA 1
ATOM 4874 C C . PRO A 1 296 ? -29.578 -5.868 6.067 1.00 21.85 332 PRO A C 1
ATOM 4875 O O . PRO A 1 296 ? -28.872 -6.724 6.620 1.00 21.67 332 PRO A O 1
ATOM 4886 N N . PRO A 1 297 ? -30.439 -6.197 5.099 1.00 22.35 333 PRO A N 1
ATOM 4887 C CA . PRO A 1 297 ? -30.494 -7.585 4.621 1.00 22.22 333 PRO A CA 1
ATOM 4888 C C . PRO A 1 297 ? -29.134 -8.162 4.273 1.00 22.65 333 PRO A C 1
ATOM 4889 O O . PRO A 1 297 ? -28.878 -9.345 4.531 1.00 23.64 333 PRO A O 1
ATOM 4900 N N . GLU A 1 298 ? -28.252 -7.342 3.690 1.00 22.59 334 GLU A N 1
ATOM 4901 C CA . GLU A 1 298 ? -26.935 -7.797 3.254 1.00 23.64 334 GLU A CA 1
ATOM 4902 C C . GLU A 1 298 ? -26.112 -8.346 4.414 1.00 22.37 334 GLU A C 1
ATOM 4903 O O . GLU A 1 298 ? -25.329 -9.276 4.225 1.00 21.92 334 GLU A O 1
ATOM 4915 N N . PHE A 1 299 ? -26.280 -7.783 5.612 1.00 21.90 335 PHE A N 1
ATOM 4916 C CA . PHE A 1 299 ? -25.567 -8.260 6.794 1.00 19.55 335 PHE A CA 1
ATOM 4917 C C . PHE A 1 299 ? -25.822 -9.744 7.033 1.00 20.25 335 PHE A C 1
ATOM 4918 O O . PHE A 1 299 ? -24.901 -10.495 7.379 1.00 19.53 335 PHE A O 1
ATOM 4935 N N . TRP A 1 300 ? -27.079 -10.177 6.889 1.00 20.57 336 TRP A N 1
ATOM 4936 C CA . TRP A 1 300 ? -27.413 -11.575 7.127 1.00 21.76 336 TRP A CA 1
ATOM 4937 C C . TRP A 1 300 ? -26.846 -12.490 6.049 1.00 23.38 336 TRP A C 1
ATOM 4938 O O . TRP A 1 300 ? -26.549 -13.659 6.328 1.00 24.25 336 TRP A O 1
ATOM 4959 N N A GLN A 1 301 ? -26.674 -11.991 4.824 0.45 23.30 337 GLN A N 1
ATOM 4960 N N B GLN A 1 301 ? -26.703 -11.986 4.816 0.55 22.69 337 GLN A N 1
ATOM 4961 C CA A GLN A 1 301 ? -26.144 -12.843 3.768 0.45 25.17 337 GLN A CA 1
ATOM 4962 C CA B GLN A 1 301 ? -26.146 -12.791 3.735 0.55 24.94 337 GLN A CA 1
ATOM 4963 C C A GLN A 1 301 ? -24.622 -12.915 3.784 0.45 24.04 337 GLN A C 1
ATOM 4964 C C B GLN A 1 301 ? -24.635 -12.941 3.868 0.55 23.73 337 GLN A C 1
ATOM 4965 O O A GLN A 1 301 ? -24.057 -13.924 3.348 0.45 25.54 337 GLN A O 1
ATOM 4966 O O B GLN A 1 301 ? -24.095 -14.024 3.623 0.55 25.63 337 GLN A O 1
ATOM 4993 N N . LYS A 1 302 ? -23.941 -11.869 4.262 1.00 22.86 338 LYS A N 1
ATOM 4994 C CA . LYS A 1 302 ? -22.491 -11.814 4.166 1.00 20.69 338 LYS A CA 1
ATOM 4995 C C . LYS A 1 302 ? -21.737 -12.079 5.461 1.00 18.89 338 LYS A C 1
ATOM 4996 O O . LYS A 1 302 ? -20.540 -12.357 5.392 1.00 21.12 338 LYS A O 1
ATOM 5015 N N . SER A 1 303 ? -22.376 -12.005 6.628 1.00 18.42 339 SER A N 1
ATOM 5016 C CA . SER A 1 303 ? -21.636 -12.174 7.870 1.00 17.60 339 SER A CA 1
ATOM 5017 C C . SER A 1 303 ? -21.244 -13.638 8.088 1.00 18.74 339 SER A C 1
ATOM 5018 O O . SER A 1 303 ? -21.802 -14.569 7.493 1.00 20.24 339 SER A O 1
ATOM 5026 N N . MET A 1 304 ? -20.252 -13.836 8.956 1.00 17.49 340 MET A N 1
ATOM 5027 C CA . MET A 1 304 ? -19.821 -15.170 9.368 1.00 17.67 340 MET A CA 1
ATOM 5028 C C . MET A 1 304 ? -20.164 -15.260 10.851 1.00 16.88 340 MET A C 1
ATOM 5029 O O . MET A 1 304 ? -19.424 -14.761 11.698 1.00 17.32 340 MET A O 1
ATOM 5043 N N . LEU A 1 305 ? -21.303 -15.878 11.167 1.00 17.93 341 LEU A N 1
ATOM 5044 C CA . LEU A 1 305 ? -21.835 -15.873 12.526 1.00 18.20 341 LEU A CA 1
ATOM 5045 C C . LEU A 1 305 ? -21.546 -17.163 13.285 1.00 19.45 341 LEU A C 1
ATOM 5046 O O . LEU A 1 305 ? -21.934 -17.292 14.454 1.00 20.22 341 LEU A O 1
ATOM 5062 N N . GLU A 1 306 ? -20.859 -18.110 12.658 1.00 19.85 342 GLU A N 1
ATOM 5063 C CA . GLU A 1 306 ? -20.419 -19.322 13.329 1.00 21.70 342 GLU A CA 1
ATOM 5064 C C . GLU A 1 306 ? -19.154 -19.801 12.635 1.00 20.52 342 GLU A C 1
ATOM 5065 O O . GLU A 1 306 ? -18.866 -19.428 11.493 1.00 20.86 342 GLU A O 1
ATOM 5077 N N . LYS A 1 307 ? -18.379 -20.603 13.345 1.00 20.91 343 LYS A N 1
ATOM 5078 C CA . LYS A 1 307 ? -17.163 -21.146 12.767 1.00 22.48 343 LYS A CA 1
ATOM 5079 C C . LYS A 1 307 ? -17.516 -22.028 11.574 1.00 23.60 343 LYS A C 1
ATOM 5080 O O . LYS A 1 307 ? -18.432 -22.853 11.671 1.00 24.53 343 LYS A O 1
ATOM 5099 N N . PRO A 1 308 ? -16.826 -21.890 10.439 1.00 24.39 344 PRO A N 1
ATOM 5100 C CA . PRO A 1 308 ? -17.125 -22.759 9.293 1.00 27.27 344 PRO A CA 1
ATOM 5101 C C . PRO A 1 308 ? -16.837 -24.220 9.592 1.00 30.03 344 PRO A C 1
ATOM 5102 O O . PRO A 1 308 ? -15.897 -24.560 10.311 1.00 29.94 344 PRO A O 1
ATOM 5113 N N . THR A 1 309 ? -17.641 -25.093 8.992 1.00 34.65 345 THR A N 1
ATOM 5114 C CA . THR A 1 309 ? -17.456 -26.530 9.120 1.00 38.87 345 THR A CA 1
ATOM 5115 C C . THR A 1 309 ? -16.849 -27.149 7.869 1.00 41.23 345 THR A C 1
ATOM 5116 O O . THR A 1 309 ? -16.676 -28.371 7.819 1.00 43.06 345 THR A O 1
ATOM 5127 N N . ASP A 1 310 ? -16.500 -26.331 6.875 1.00 41.07 346 ASP A N 1
ATOM 5128 C CA . ASP A 1 310 ? -16.167 -26.778 5.528 1.00 42.13 346 ASP A CA 1
ATOM 5129 C C . ASP A 1 310 ? -14.675 -26.954 5.293 1.00 43.93 346 ASP A C 1
ATOM 5130 O O . ASP A 1 310 ? -14.259 -27.095 4.138 1.00 46.13 346 ASP A O 1
ATOM 5139 N N . GLY A 1 311 ? -13.857 -26.923 6.335 1.00 43.09 347 GLY A N 1
ATOM 5140 C CA . GLY A 1 311 ? -12.424 -27.024 6.170 1.00 41.33 347 GLY A CA 1
ATOM 5141 C C . GLY A 1 311 ? -11.666 -25.706 6.118 1.00 39.82 347 GLY A C 1
ATOM 5142 O O . GLY A 1 311 ? -10.434 -25.734 6.098 1.00 41.51 347 GLY A O 1
ATOM 5146 N N . ARG A 1 312 ? -12.343 -24.559 6.094 1.00 37.73 348 ARG A N 1
ATOM 5147 C CA . ARG A 1 312 ? -11.629 -23.288 6.163 1.00 34.44 348 ARG A CA 1
ATOM 5148 C C . ARG A 1 312 ? -11.051 -23.066 7.554 1.00 33.32 348 ARG A C 1
ATOM 5149 O O . ARG A 1 312 ? -11.678 -23.400 8.564 1.00 35.08 348 ARG A O 1
ATOM 5170 N N . GLU A 1 313 ? -9.860 -22.471 7.602 1.00 32.47 349 GLU A N 1
ATOM 5171 C CA . GLU A 1 313 ? -9.308 -21.902 8.823 1.00 31.31 349 GLU A CA 1
ATOM 5172 C C . GLU A 1 313 ? -9.632 -20.413 8.844 1.00 24.92 349 GLU A C 1
ATOM 5173 O O . GLU A 1 313 ? -9.571 -19.745 7.808 1.00 22.66 349 GLU A O 1
ATOM 5185 N N . VAL A 1 314 ? -10.001 -19.898 10.020 1.00 23.08 350 VAL A N 1
ATOM 5186 C CA . VAL A 1 314 ? -10.450 -18.523 10.145 1.00 20.78 350 VAL A CA 1
ATOM 5187 C C . VAL A 1 314 ? -9.841 -17.896 11.391 1.00 20.85 350 VAL A C 1
ATOM 5188 O O . VAL A 1 314 ? -9.345 -18.582 12.296 1.00 21.55 350 VAL A O 1
ATOM 5201 N N . VAL A 1 315 ? -9.901 -16.567 11.426 1.00 19.07 351 VAL A N 1
ATOM 5202 C CA . VAL A 1 315 ? -9.654 -15.798 12.649 1.00 17.49 351 VAL A CA 1
ATOM 5203 C C . VAL A 1 315 ? -10.970 -15.802 13.427 1.00 18.62 351 VAL A C 1
ATOM 5204 O O . VAL A 1 315 ? -11.940 -15.164 13.014 1.00 19.16 351 VAL A O 1
ATOM 5217 N N A CYS A 1 316 ? -11.025 -16.540 14.540 0.66 17.24 352 CYS A N 1
ATOM 5218 N N B CYS A 1 316 ? -10.989 -16.505 14.567 0.34 19.44 352 CYS A N 1
ATOM 5219 C CA A CYS A 1 316 ? -12.291 -16.628 15.269 0.66 17.24 352 CYS A CA 1
ATOM 5220 C CA B CYS A 1 316 ? -12.221 -16.688 15.329 0.34 20.44 352 CYS A CA 1
ATOM 5221 C C A CYS A 1 316 ? -12.612 -15.393 16.099 0.66 19.04 352 CYS A C 1
ATOM 5222 C C B CYS A 1 316 ? -12.586 -15.480 16.186 0.34 19.61 352 CYS A C 1
ATOM 5223 O O A CYS A 1 316 ? -13.794 -15.081 16.281 0.66 21.03 352 CYS A O 1
ATOM 5224 O O B CYS A 1 316 ? -13.767 -15.289 16.497 0.34 20.30 352 CYS A O 1
ATOM 5238 N N . HIS A 1 317 ? -11.605 -14.684 16.602 1.00 17.15 353 HIS A N 1
ATOM 5239 C CA . HIS A 1 317 ? -11.863 -13.612 17.553 1.00 15.69 353 HIS A CA 1
ATOM 5240 C C . HIS A 1 317 ? -12.931 -12.652 17.038 1.00 14.71 353 HIS A C 1
ATOM 5241 O O . HIS A 1 317 ? -12.809 -12.076 15.957 1.00 16.77 353 HIS A O 1
ATOM 5255 N N . ALA A 1 318 ? -13.973 -12.454 17.836 1.00 14.79 354 ALA A N 1
ATOM 5256 C CA . ALA A 1 318 ? -15.153 -11.747 17.359 1.00 15.72 354 ALA A CA 1
ATOM 5257 C C . ALA A 1 318 ? -14.819 -10.313 16.968 1.00 13.94 354 ALA A C 1
ATOM 5258 O O . ALA A 1 318 ? -14.116 -9.606 17.694 1.00 14.48 354 ALA A O 1
ATOM 5265 N N . SER A 1 319 ? -15.360 -9.865 15.830 1.00 13.84 355 SER A N 1
ATOM 5266 C CA . SER A 1 319 ? -15.114 -8.502 15.372 1.00 13.92 355 SER A CA 1
ATOM 5267 C C . SER A 1 319 ? -16.187 -8.048 14.394 1.00 14.68 355 SER A C 1
ATOM 5268 O O . SER A 1 319 ? -16.887 -8.861 13.785 1.00 15.00 355 SER A O 1
ATOM 5276 N N . ALA A 1 320 ? -16.277 -6.728 14.243 1.00 15.74 356 ALA A N 1
ATOM 5277 C CA . ALA A 1 320 ? -17.267 -6.051 13.415 1.00 15.37 356 ALA A CA 1
ATOM 5278 C C . ALA A 1 320 ? -16.557 -5.237 12.349 1.00 16.14 356 ALA A C 1
ATOM 5279 O O . ALA A 1 320 ? -15.499 -4.652 12.608 1.00 17.56 356 ALA A O 1
ATOM 5286 N N . TRP A 1 321 ? -17.148 -5.212 11.154 1.00 15.89 357 TRP A N 1
ATOM 5287 C CA . TRP A 1 321 ? -16.489 -4.724 9.950 1.00 16.37 357 TRP A CA 1
ATOM 5288 C C . TRP A 1 321 ? -17.350 -3.735 9.179 1.00 17.15 357 TRP A C 1
ATOM 5289 O O . TRP A 1 321 ? -18.491 -4.042 8.811 1.00 17.92 357 TRP A O 1
ATOM 5310 N N . ASP A 1 322 ? -16.763 -2.577 8.888 1.00 17.61 358 ASP A N 1
ATOM 5311 C CA . ASP A 1 322 ? -17.368 -1.538 8.061 1.00 16.34 358 ASP A CA 1
ATOM 5312 C C . ASP A 1 322 ? -16.643 -1.567 6.727 1.00 17.64 358 ASP A C 1
ATOM 5313 O O . ASP A 1 322 ? -15.416 -1.461 6.695 1.00 18.41 358 ASP A O 1
ATOM 5322 N N . PHE A 1 323 ? -17.389 -1.724 5.633 1.00 17.84 359 PHE A N 1
ATOM 5323 C CA . PHE A 1 323 ? -16.787 -1.794 4.303 1.00 18.71 359 PHE A CA 1
ATOM 5324 C C . PHE A 1 323 ? -16.775 -0.447 3.590 1.00 20.32 359 PHE A C 1
ATOM 5325 O O . PHE A 1 323 ? -16.383 -0.370 2.416 1.00 21.52 359 PHE A O 1
ATOM 5342 N N . TYR A 1 324 ? -17.149 0.621 4.295 1.00 20.32 360 TYR A N 1
ATOM 5343 C CA . TYR A 1 324 ? -16.916 2.001 3.860 1.00 21.20 360 TYR A CA 1
ATOM 5344 C C . TYR A 1 324 ? -17.676 2.347 2.589 1.00 20.78 360 TYR A C 1
ATOM 5345 O O . TYR A 1 324 ? -17.237 3.178 1.793 1.00 23.70 360 TYR A O 1
ATOM 5363 N N . ASN A 1 325 ? -18.841 1.730 2.407 1.00 20.34 361 ASN A N 1
ATOM 5364 C CA . ASN A 1 325 ? -19.737 2.098 1.316 1.00 21.21 361 ASN A CA 1
ATOM 5365 C C . ASN A 1 325 ? -21.137 2.476 1.797 1.00 22.00 361 ASN A C 1
ATOM 5366 O O . ASN A 1 325 ? -22.027 2.707 0.972 1.00 22.95 361 ASN A O 1
ATOM 5377 N N . GLY A 1 326 ? -21.354 2.565 3.112 1.00 21.52 362 GLY A N 1
ATOM 5378 C CA . GLY A 1 326 ? -22.647 2.941 3.641 1.00 22.83 362 GLY A CA 1
ATOM 5379 C C . GLY A 1 326 ? -23.700 1.860 3.588 1.00 22.90 362 GLY A C 1
ATOM 5380 O O . GLY A 1 326 ? -24.842 2.123 3.988 1.00 24.93 362 GLY A O 1
ATOM 5384 N N . LYS A 1 327 ? -23.355 0.652 3.140 1.00 21.40 363 LYS A N 1
ATOM 5385 C CA . LYS A 1 327 ? -24.351 -0.396 2.914 1.00 22.56 363 LYS A CA 1
ATOM 5386 C C . LYS A 1 327 ? -23.931 -1.747 3.468 1.00 22.37 363 LYS A C 1
ATOM 5387 O O . LYS A 1 327 ? -24.782 -2.517 3.935 1.00 21.98 363 LYS A O 1
ATOM 5406 N N . ASP A 1 328 ? -22.635 -2.056 3.410 1.00 20.37 364 ASP A N 1
ATOM 5407 C CA . ASP A 1 328 ? -22.097 -3.384 3.698 1.00 19.11 364 ASP A CA 1
ATOM 5408 C C . ASP A 1 328 ? -21.402 -3.341 5.056 1.00 17.75 364 ASP A C 1
ATOM 5409 O O . ASP A 1 328 ? -20.341 -2.727 5.195 1.00 19.06 364 ASP A O 1
ATOM 5418 N N . PHE A 1 329 ? -22.000 -4.003 6.046 1.00 17.27 365 PHE A N 1
ATOM 5419 C CA . PHE A 1 329 ? -21.493 -4.098 7.414 1.00 16.93 365 PHE A CA 1
ATOM 5420 C C . PHE A 1 329 ? -21.603 -5.564 7.816 1.00 18.14 365 PHE A C 1
ATOM 5421 O O . PHE A 1 329 ? -22.601 -6.217 7.490 1.00 18.68 365 PHE A O 1
ATOM 5438 N N . ARG A 1 330 ? -20.587 -6.096 8.505 1.00 16.54 366 ARG A N 1
ATOM 5439 C CA . ARG A 1 330 ? -20.566 -7.528 8.797 1.00 16.35 366 ARG A CA 1
ATOM 5440 C C . ARG A 1 330 ? -19.970 -7.798 10.169 1.00 15.42 366 ARG A C 1
ATOM 5441 O O . ARG A 1 330 ? -19.123 -7.048 10.649 1.00 16.70 366 ARG A O 1
ATOM 5462 N N . ILE A 1 331 ? -20.403 -8.912 10.773 1.00 15.31 367 ILE A N 1
ATOM 5463 C CA . ILE A 1 331 ? -19.770 -9.485 11.960 1.00 15.26 367 ILE A CA 1
ATOM 5464 C C . ILE A 1 331 ? -19.123 -10.816 11.586 1.00 14.83 367 ILE A C 1
ATOM 5465 O O . ILE A 1 331 ? -19.658 -11.584 10.769 1.00 15.95 367 ILE A O 1
ATOM 5481 N N . LYS A 1 332 ? -17.944 -11.061 12.153 1.00 14.77 368 LYS A N 1
ATOM 5482 C CA . LYS A 1 332 ? -17.209 -12.316 12.042 1.00 15.00 368 LYS A CA 1
ATOM 5483 C C . LYS A 1 332 ? -16.989 -12.831 13.463 1.00 14.58 368 LYS A C 1
ATOM 5484 O O . LYS A 1 332 ? -16.126 -12.317 14.177 1.00 15.47 368 LYS A O 1
ATOM 5503 N N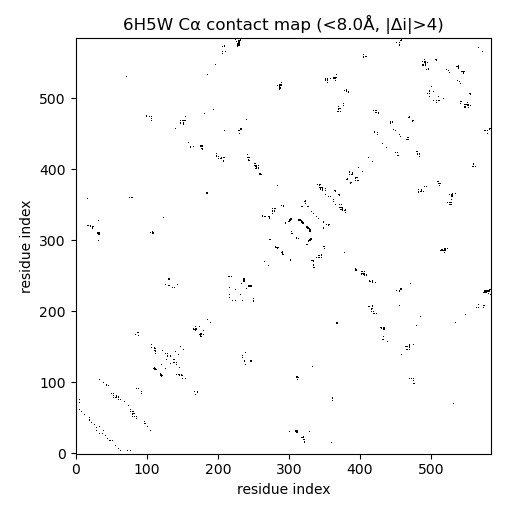 . GLN A 1 333 ? -17.738 -13.861 13.856 1.00 15.45 369 GLN A N 1
ATOM 5504 C CA . GLN A 1 333 ? -17.668 -14.405 15.204 1.00 16.68 369 GLN A CA 1
ATOM 5505 C C . GLN A 1 333 ? -17.908 -15.907 15.153 1.00 16.62 369 GLN A C 1
ATOM 5506 O O . GLN A 1 333 ? -18.851 -16.366 14.501 1.00 18.10 369 GLN A O 1
ATOM 5520 N N . CYS A 1 334 ? -17.066 -16.666 15.862 1.00 17.01 370 CYS A N 1
ATOM 5521 C CA . CYS A 1 334 ? -17.240 -18.113 16.005 1.00 17.47 370 CYS A CA 1
ATOM 5522 C C . CYS A 1 334 ? -18.149 -18.377 17.207 1.00 16.84 370 CYS A C 1
ATOM 5523 O O . CYS A 1 334 ? -17.731 -18.832 18.276 1.00 19.81 370 CYS A O 1
ATOM 5530 N N . THR A 1 335 ? -19.423 -18.070 16.997 1.00 17.08 371 THR A N 1
ATOM 5531 C CA . THR A 1 335 ? -20.394 -17.992 18.077 1.00 17.03 371 THR A CA 1
ATOM 5532 C C . THR A 1 335 ? -2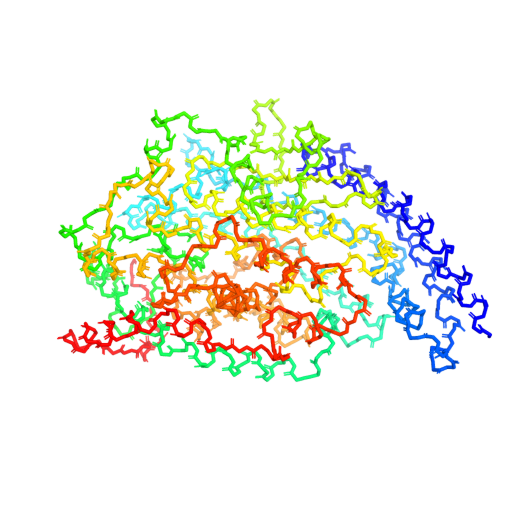0.703 -19.376 18.630 1.00 18.42 371 THR A C 1
ATOM 5533 O O . THR A 1 335 ? -20.930 -20.332 17.880 1.00 20.13 371 THR A O 1
ATOM 5544 N N . THR A 1 336 ? -20.694 -19.473 19.954 1.00 19.38 372 THR A N 1
ATOM 5545 C CA . THR A 1 336 ? -21.151 -20.636 20.699 1.00 19.15 372 THR A CA 1
ATOM 5546 C C . THR A 1 336 ? -22.478 -20.273 21.342 1.00 17.93 372 THR A C 1
ATOM 5547 O O . THR A 1 336 ? -22.700 -19.120 21.728 1.00 17.90 372 THR A O 1
ATOM 5558 N N . VAL A 1 337 ? -23.366 -21.255 21.457 1.00 16.85 373 VAL A N 1
ATOM 5559 C CA . VAL A 1 337 ? -24.693 -20.995 22.005 1.00 18.22 373 VAL A CA 1
ATOM 5560 C C . VAL A 1 337 ? -24.607 -21.022 23.521 1.00 17.65 373 VAL A C 1
ATOM 5561 O O . VAL A 1 337 ? -24.718 -22.086 24.141 1.00 18.58 373 VAL A O 1
ATOM 5574 N N . ASN A 1 338 ? -24.383 -19.848 24.113 1.00 16.44 374 ASN A N 1
ATOM 5575 C CA . ASN A 1 338 ? -24.388 -19.663 25.559 1.00 14.87 374 ASN A CA 1
ATOM 5576 C C . ASN A 1 338 ? -24.577 -18.182 25.853 1.00 15.51 374 ASN A C 1
ATOM 5577 O O . ASN A 1 338 ? -24.553 -17.342 24.951 1.00 15.18 374 ASN A O 1
ATOM 5588 N N . LEU A 1 339 ? -24.760 -17.870 27.141 1.00 15.82 375 LEU A N 1
ATOM 5589 C CA . LEU A 1 339 ? -25.082 -16.507 27.535 1.00 14.95 375 LEU A CA 1
ATOM 5590 C C . LEU A 1 339 ? -23.886 -15.576 27.358 1.00 15.30 375 LEU A C 1
ATOM 5591 O O . LEU A 1 339 ? -24.043 -14.424 26.927 1.00 15.44 375 LEU A O 1
ATOM 5607 N N . GLU A 1 340 ? -22.681 -16.064 27.656 1.00 14.33 376 GLU A N 1
ATOM 5608 C CA . GLU A 1 340 ? -21.481 -15.255 27.466 1.00 15.13 376 GLU A CA 1
ATOM 5609 C C . GLU A 1 340 ? -21.385 -14.756 26.024 1.00 14.40 376 GLU A C 1
ATOM 5610 O O . GLU A 1 340 ? -21.088 -13.579 25.774 1.00 16.02 376 GLU A O 1
ATOM 5622 N N . ASP A 1 341 ? -21.621 -15.643 25.054 1.00 14.93 377 ASP A N 1
ATOM 5623 C CA . ASP A 1 341 ? -21.547 -15.238 23.650 1.00 16.58 377 ASP A CA 1
ATOM 5624 C C . ASP A 1 341 ? -22.760 -14.436 23.198 1.00 16.24 377 ASP A C 1
ATOM 5625 O O . ASP A 1 341 ? -22.659 -13.687 22.222 1.00 16.25 377 ASP A O 1
ATOM 5634 N N . LEU A 1 342 ? -23.898 -14.572 23.874 1.00 15.15 378 LEU A N 1
ATOM 5635 C CA . LEU A 1 342 ? -25.004 -13.655 23.625 1.00 15.42 378 LEU A CA 1
ATOM 5636 C C . LEU A 1 342 ? -24.612 -12.223 23.971 1.00 15.38 378 LEU A C 1
ATOM 5637 O O . LEU A 1 342 ? -24.920 -11.283 23.221 1.00 14.79 378 LEU A O 1
ATOM 5653 N N . VAL A 1 343 ? -23.892 -12.038 25.077 1.00 14.63 379 VAL A N 1
ATOM 5654 C CA . VAL A 1 343 ? -23.377 -10.714 25.421 1.00 15.37 379 VAL A CA 1
ATOM 5655 C C . VAL A 1 343 ? -22.403 -10.227 24.349 1.00 14.65 379 VAL A C 1
ATOM 5656 O O . VAL A 1 343 ? -22.495 -9.088 23.880 1.00 15.30 379 VAL A O 1
ATOM 5669 N N . VAL A 1 344 ? -21.479 -11.087 23.920 1.00 14.57 380 VAL A N 1
ATOM 5670 C CA . VAL A 1 344 ? -20.544 -10.692 22.859 1.00 15.14 380 VAL A CA 1
ATOM 5671 C C . VAL A 1 344 ? -21.290 -10.319 21.581 1.00 14.57 380 VAL A C 1
ATOM 5672 O O . VAL A 1 344 ? -20.916 -9.369 20.881 1.00 14.38 380 VAL A O 1
ATOM 5685 N N . ALA A 1 345 ? -22.332 -11.066 21.237 1.00 14.59 381 ALA A N 1
ATOM 5686 C CA . ALA A 1 345 ? -23.088 -10.741 20.033 1.00 15.16 381 ALA A CA 1
ATOM 5687 C C . ALA A 1 345 ? -23.670 -9.333 20.118 1.00 13.86 381 ALA A C 1
ATOM 5688 O O . ALA A 1 345 ? -23.683 -8.593 19.128 1.00 14.41 381 ALA A O 1
ATOM 5695 N N . HIS A 1 346 ? -24.139 -8.934 21.311 1.00 13.63 382 HIS A N 1
ATOM 5696 C CA . HIS A 1 346 ? -24.608 -7.568 21.514 1.00 14.00 382 HIS A CA 1
ATOM 5697 C C . HIS A 1 346 ? -23.472 -6.563 21.373 1.00 14.39 382 HIS A C 1
ATOM 5698 O O . HIS A 1 346 ? -23.640 -5.532 20.724 1.00 14.47 382 HIS A O 1
ATOM 5712 N N . HIS A 1 347 ? -22.322 -6.839 22.001 1.00 13.73 383 HIS A N 1
ATOM 5713 C CA . HIS A 1 347 ? -21.139 -6.001 21.827 1.00 13.45 383 HIS A CA 1
ATOM 5714 C C . HIS A 1 347 ? -20.877 -5.746 20.342 1.00 13.65 383 HIS A C 1
ATOM 5715 O O . HIS A 1 347 ? -20.678 -4.599 19.912 1.00 14.81 383 HIS A O 1
ATOM 5729 N N . GLU A 1 348 ? -20.866 -6.812 19.538 1.00 13.96 384 GLU A N 1
ATOM 5730 C CA . GLU A 1 348 ? -20.548 -6.662 18.121 1.00 13.96 384 GLU A CA 1
ATOM 5731 C C . GLU A 1 348 ? -21.652 -5.918 17.373 1.00 13.80 384 GLU A C 1
ATOM 5732 O O . GLU A 1 348 ? -21.371 -5.104 16.470 1.00 14.53 384 GLU A O 1
ATOM 5744 N N . MET A 1 349 ? -22.913 -6.186 17.716 1.00 14.35 385 MET A N 1
ATOM 5745 C CA . MET A 1 349 ? -24.019 -5.478 17.068 1.00 14.51 385 MET A CA 1
ATOM 5746 C C . MET A 1 349 ? -24.005 -3.984 17.375 1.00 15.67 385 MET A C 1
ATOM 5747 O O . MET A 1 349 ? -24.481 -3.183 16.562 1.00 14.00 385 MET A O 1
ATOM 5761 N N . GLY A 1 350 ? -23.459 -3.594 18.526 1.00 14.30 386 GLY A N 1
ATOM 5762 C CA . GLY A 1 350 ? -23.293 -2.182 18.823 1.00 14.35 386 GLY A CA 1
ATOM 5763 C C . GLY A 1 350 ? -22.350 -1.487 17.862 1.00 14.57 386 GLY A C 1
ATOM 5764 O O . GLY A 1 350 ? -22.576 -0.330 17.494 1.00 14.90 386 GLY A O 1
ATOM 5768 N N . HIS A 1 351 ? -21.275 -2.174 17.450 1.00 14.18 387 HIS A N 1
ATOM 5769 C CA . HIS A 1 351 ? -20.397 -1.623 16.418 1.00 14.23 387 HIS A CA 1
ATOM 5770 C C . HIS A 1 351 ? -21.171 -1.406 15.120 1.00 14.29 387 HIS A C 1
ATOM 5771 O O . HIS A 1 351 ? -21.049 -0.354 14.477 1.00 15.06 387 HIS A O 1
ATOM 5785 N N . ILE A 1 352 ? -21.980 -2.396 14.715 1.00 14.64 388 ILE A N 1
ATOM 5786 C CA . ILE A 1 352 ? -22.732 -2.247 13.469 1.00 14.87 388 ILE A CA 1
ATOM 5787 C C . ILE A 1 352 ? -23.675 -1.051 13.561 1.00 15.23 388 ILE A C 1
ATOM 5788 O O . ILE A 1 352 ? -23.802 -0.271 12.611 1.00 16.00 388 ILE A O 1
ATOM 5804 N N . GLN A 1 353 ? -24.333 -0.880 14.708 1.00 14.72 389 GLN A N 1
ATOM 5805 C CA . GLN A 1 353 ? -25.209 0.264 14.886 1.00 14.97 389 GLN A CA 1
ATOM 5806 C C . GLN A 1 353 ? -24.444 1.561 14.689 1.00 14.50 389 GLN A C 1
ATOM 5807 O O . GLN A 1 353 ? -24.923 2.481 14.023 1.00 15.69 389 GLN A O 1
ATOM 5821 N N . TYR A 1 354 ? -23.269 1.677 15.318 1.00 14.93 390 TYR A N 1
ATOM 5822 C CA . TYR A 1 354 ? -22.472 2.893 15.181 1.00 15.54 390 TYR A CA 1
ATOM 5823 C C . TYR A 1 354 ? -22.108 3.136 13.720 1.00 16.19 390 TYR A C 1
ATOM 5824 O O . TYR A 1 354 ? -22.206 4.272 13.227 1.00 15.68 390 TYR A O 1
ATOM 5842 N N . PHE A 1 355 ? -21.695 2.074 13.001 1.00 16.14 391 PHE A N 1
ATOM 5843 C CA . PHE A 1 355 ? -21.359 2.209 11.582 1.00 15.66 391 PHE A CA 1
ATOM 5844 C C . PHE A 1 355 ? -22.535 2.782 10.804 1.00 16.82 391 PHE A C 1
ATOM 5845 O O . PHE A 1 355 ? -22.369 3.658 9.951 1.00 18.44 391 PHE A O 1
ATOM 5862 N N . MET A 1 356 ? -23.740 2.291 11.086 1.00 16.86 392 MET A N 1
ATOM 5863 C CA . MET A 1 356 ? -24.915 2.761 10.352 1.00 17.09 392 MET A CA 1
ATOM 5864 C C . MET A 1 356 ? -25.270 4.192 10.728 1.00 17.59 392 MET A C 1
ATOM 5865 O O . MET A 1 356 ? -25.730 4.968 9.880 1.00 19.74 392 MET A O 1
ATOM 5879 N N . GLN A 1 357 ? -25.080 4.552 11.997 1.00 17.23 393 GLN A N 1
ATOM 5880 C CA . GLN A 1 357 ? -25.421 5.893 12.458 1.00 17.26 393 GLN A CA 1
ATOM 5881 C C . GLN A 1 357 ? -24.535 6.964 11.836 1.00 18.04 393 GLN A C 1
ATOM 5882 O O . GLN A 1 357 ? -25.014 8.078 11.575 1.00 20.56 393 GLN A O 1
ATOM 5896 N N . TYR A 1 358 ? -23.241 6.685 11.650 1.00 17.70 394 TYR A N 1
ATOM 5897 C CA . TYR A 1 358 ? -22.335 7.694 11.113 1.00 18.36 394 TYR A CA 1
ATOM 5898 C C . TYR A 1 358 ? -21.992 7.499 9.633 1.00 19.74 394 TYR A C 1
ATOM 5899 O O . TYR A 1 358 ? -21.071 8.155 9.124 1.00 19.97 394 TYR A O 1
ATOM 5917 N N . LYS A 1 359 ? -22.756 6.668 8.922 1.00 21.14 395 LYS A N 1
ATOM 5918 C CA . LYS A 1 359 ? -22.398 6.289 7.553 1.00 22.42 395 LYS A CA 1
ATOM 5919 C C . LYS A 1 359 ? -22.409 7.447 6.568 1.00 23.96 395 LYS A C 1
ATOM 5920 O O . LYS A 1 359 ? -21.835 7.311 5.482 1.00 25.68 395 LYS A O 1
ATOM 5939 N N . ASP A 1 360 ? -23.072 8.557 6.882 1.00 24.63 396 ASP A N 1
ATOM 5940 C CA . ASP A 1 360 ? -23.128 9.685 5.959 1.00 25.77 396 ASP A CA 1
ATOM 5941 C C . ASP A 1 360 ? -22.109 10.771 6.273 1.00 25.32 396 ASP A C 1
ATOM 5942 O O . ASP A 1 360 ? -22.080 11.795 5.575 1.00 27.15 396 ASP A O 1
ATOM 5951 N N . LEU A 1 361 ? -21.249 10.560 7.270 1.00 23.14 397 LEU A N 1
ATOM 5952 C CA . LEU A 1 361 ? -20.140 11.469 7.496 1.00 22.73 397 LEU A CA 1
ATOM 5953 C C . LEU A 1 361 ? -19.012 11.168 6.522 1.00 23.22 397 LEU A C 1
ATOM 5954 O O . LEU A 1 361 ? -18.934 10.069 5.970 1.00 24.69 397 LEU A O 1
ATOM 5970 N N . PRO A 1 362 ? -18.122 12.130 6.297 1.00 24.35 398 PRO A N 1
ATOM 5971 C CA . PRO A 1 362 ? -16.883 11.832 5.571 1.00 26.33 398 PRO A CA 1
ATOM 5972 C C . PRO A 1 362 ? -16.160 10.657 6.218 1.00 25.29 398 PRO A C 1
ATOM 5973 O O . PRO A 1 362 ? -16.171 10.507 7.442 1.00 25.59 398 PRO A O 1
ATOM 5984 N N . VAL A 1 363 ? -15.512 9.813 5.396 1.00 26.11 399 VAL A N 1
ATOM 5985 C CA . VAL A 1 363 ? -14.915 8.589 5.945 1.00 26.38 399 VAL A CA 1
ATOM 5986 C C . VAL A 1 363 ? -13.917 8.904 7.056 1.00 25.75 399 VAL A C 1
ATOM 5987 O O . VAL A 1 363 ? -13.797 8.143 8.023 1.00 25.59 399 VAL A O 1
ATOM 6000 N N . ALA A 1 364 ? -13.201 10.023 6.949 1.00 25.36 400 ALA A N 1
ATOM 6001 C CA . ALA A 1 364 ? -12.223 10.398 7.967 1.00 24.92 400 ALA A CA 1
ATOM 6002 C C . ALA A 1 364 ? -12.853 10.590 9.338 1.00 25.54 400 ALA A C 1
ATOM 6003 O O . ALA A 1 364 ? -12.151 10.494 10.353 1.00 26.31 400 ALA A O 1
ATOM 6010 N N . LEU A 1 365 ? -14.153 10.865 9.390 1.00 22.84 401 LEU A N 1
ATOM 6011 C CA . LEU A 1 365 ? -14.862 11.054 10.648 1.00 23.44 401 LEU A CA 1
ATOM 6012 C C . LEU A 1 365 ? -15.738 9.856 11.028 1.00 23.23 401 LEU A C 1
ATOM 6013 O O . LEU A 1 365 ? -16.486 9.938 12.017 1.00 22.40 401 LEU A O 1
ATOM 6029 N N . ARG A 1 366 ? -15.656 8.746 10.282 1.00 22.85 402 ARG A N 1
ATOM 6030 C CA . ARG A 1 366 ? -16.429 7.530 10.568 1.00 22.51 402 ARG A CA 1
ATOM 6031 C C . ARG A 1 366 ? -15.683 6.686 11.603 1.00 21.94 402 ARG A C 1
ATOM 6032 O O . ARG A 1 366 ? -15.121 5.631 11.309 1.00 23.79 402 ARG A O 1
ATOM 6053 N N . GLU A 1 367 ? -15.691 7.185 12.841 1.00 21.21 403 GLU A N 1
ATOM 6054 C CA . GLU A 1 367 ? -15.152 6.482 13.998 1.00 21.47 403 GLU A CA 1
ATOM 6055 C C . GLU A 1 367 ? -15.979 6.909 15.207 1.00 18.17 403 GLU A C 1
ATOM 6056 O O . GLU A 1 367 ? -16.752 7.867 15.147 1.00 17.22 403 GLU A O 1
ATOM 6068 N N . GLY A 1 368 ? -15.815 6.200 16.324 1.00 18.90 404 GLY A N 1
ATOM 6069 C CA . GLY A 1 368 ? -16.517 6.590 17.529 1.00 17.46 404 GLY A CA 1
ATOM 6070 C C . GLY A 1 368 ? -16.000 7.908 18.078 1.00 16.78 404 GLY A C 1
ATOM 6071 O O . GLY A 1 368 ? -14.921 8.382 17.722 1.00 18.20 404 GLY A O 1
ATOM 6075 N N . ALA A 1 369 ? -16.773 8.509 18.990 1.00 15.29 405 ALA A N 1
ATOM 6076 C CA . ALA A 1 369 ? -16.336 9.770 19.575 1.00 15.78 405 ALA A CA 1
ATOM 6077 C C . ALA A 1 369 ? -14.940 9.616 20.171 1.00 15.72 405 ALA A C 1
ATOM 6078 O O . ALA A 1 369 ? -14.091 10.500 20.030 1.00 16.42 405 ALA A O 1
ATOM 6085 N N . ASN A 1 370 ? -14.696 8.491 20.831 1.00 14.80 406 ASN A N 1
ATOM 6086 C CA . ASN A 1 370 ? -13.361 7.972 21.092 1.00 15.67 406 ASN A CA 1
ATOM 6087 C C . ASN A 1 370 ? -13.490 6.457 21.044 1.00 15.02 406 ASN A C 1
ATOM 6088 O O . ASN A 1 370 ? -14.601 5.924 20.912 1.00 15.42 406 ASN A O 1
ATOM 6099 N N . PRO A 1 371 ? -12.374 5.730 21.036 1.00 14.59 407 PRO A N 1
ATOM 6100 C CA . PRO A 1 371 ? -12.489 4.273 20.833 1.00 15.16 407 PRO A CA 1
ATOM 6101 C C . PRO A 1 371 ? -13.277 3.567 21.924 1.00 13.65 407 PRO A C 1
ATOM 6102 O O . PRO A 1 371 ? -13.879 2.514 21.668 1.00 15.19 407 PRO A O 1
ATOM 6113 N N . GLY A 1 372 ? -13.295 4.119 23.137 1.00 13.38 408 GLY A N 1
ATOM 6114 C CA . GLY A 1 372 ? -14.111 3.552 24.200 1.00 14.59 408 GLY A CA 1
ATOM 6115 C C . GLY A 1 372 ? -15.599 3.608 23.900 1.00 13.61 408 GLY A C 1
ATOM 6116 O O . GLY A 1 372 ? -16.328 2.659 24.192 1.00 13.82 408 GLY A O 1
ATOM 6120 N N . PHE A 1 373 ? -16.074 4.726 23.333 1.00 13.25 409 PHE A N 1
ATOM 6121 C CA . PHE A 1 373 ? -17.482 4.824 22.923 1.00 14.08 409 PHE A CA 1
ATOM 6122 C C . PHE A 1 373 ? -17.861 3.707 21.952 1.00 15.33 409 PHE A C 1
ATOM 6123 O O . PHE A 1 373 ? -18.947 3.126 22.057 1.00 15.57 409 PHE A O 1
ATOM 6140 N N . HIS A 1 374 ? -16.996 3.409 20.975 1.00 15.87 410 HIS A N 1
ATOM 6141 C CA . HIS A 1 374 ? -17.324 2.343 20.021 1.00 16.36 410 HIS A CA 1
ATOM 6142 C C . HIS A 1 374 ? -17.504 0.997 20.722 1.00 17.23 410 HIS A C 1
ATOM 6143 O O . HIS A 1 374 ? -18.454 0.240 20.443 1.00 17.60 410 HIS A O 1
ATOM 6157 N N . GLU A 1 375 ? -16.595 0.671 21.631 1.00 14.88 411 GLU A N 1
ATOM 6158 C CA . GLU A 1 375 ? -16.691 -0.603 22.331 1.00 15.48 411 GLU A CA 1
ATOM 6159 C C . GLU A 1 375 ? -17.842 -0.651 23.328 1.00 16.59 411 GLU A C 1
ATOM 6160 O O . GLU A 1 375 ? -18.239 -1.748 23.722 1.00 18.22 411 GLU A O 1
ATOM 6172 N N . ALA A 1 376 ? -18.421 0.494 23.703 1.00 15.37 412 ALA A N 1
ATOM 6173 C CA . ALA A 1 376 ? -19.407 0.525 24.778 1.00 15.25 412 ALA A CA 1
ATOM 6174 C C . ALA A 1 376 ? -20.841 0.290 24.333 1.00 14.30 412 ALA A C 1
ATOM 6175 O O . ALA A 1 376 ? -21.643 -0.193 25.134 1.00 14.51 412 ALA A O 1
ATOM 6182 N N . ILE A 1 377 ? -21.220 0.653 23.102 1.00 13.83 413 ILE A N 1
ATOM 6183 C CA . ILE A 1 377 ? -22.648 0.764 22.765 1.00 14.63 413 ILE A CA 1
ATOM 6184 C C . ILE A 1 377 ? -23.378 -0.561 22.985 1.00 14.03 413 ILE A C 1
ATOM 6185 O O . ILE A 1 377 ? -24.450 -0.608 23.605 1.00 14.44 413 ILE A O 1
ATOM 6201 N N . GLY A 1 378 ? -22.868 -1.641 22.395 1.00 14.11 414 GLY A N 1
ATOM 6202 C CA . GLY A 1 378 ? -23.553 -2.921 22.512 1.00 13.27 414 GLY A CA 1
ATOM 6203 C C . GLY A 1 378 ? -23.590 -3.428 23.940 1.00 13.35 414 GLY A C 1
ATOM 6204 O O . GLY A 1 378 ? -24.577 -4.047 24.363 1.00 13.36 414 GLY A O 1
ATOM 6208 N N . ASP A 1 379 ? -22.508 -3.189 24.698 1.00 13.51 415 ASP A N 1
ATOM 6209 C CA . ASP A 1 379 ? -22.457 -3.599 26.101 1.00 14.70 415 ASP A CA 1
ATOM 6210 C C . ASP A 1 379 ? -23.549 -2.911 26.916 1.00 13.84 415 ASP A C 1
ATOM 6211 O O . ASP A 1 379 ? -24.102 -3.511 27.842 1.00 14.60 415 ASP A O 1
ATOM 6220 N N . VAL A 1 380 ? -23.876 -1.659 26.585 1.00 13.71 416 VAL A N 1
ATOM 6221 C CA . VAL A 1 380 ? -24.966 -0.956 27.262 1.00 13.87 416 VAL A CA 1
ATOM 6222 C C . VAL A 1 380 ? -26.264 -1.729 27.110 1.00 14.26 416 VAL A C 1
ATOM 6223 O O . VAL A 1 380 ? -26.972 -1.987 28.086 1.00 14.84 416 VAL A O 1
ATOM 6236 N N . LEU A 1 381 ? -26.608 -2.096 25.878 1.00 13.62 417 LEU A N 1
ATOM 6237 C CA . LEU A 1 381 ? -27.855 -2.832 25.698 1.00 14.81 417 LEU A CA 1
ATOM 6238 C C . LEU A 1 381 ? -27.785 -4.177 26.415 1.00 15.01 417 LEU A C 1
ATOM 6239 O O . LEU A 1 381 ? -28.760 -4.618 27.022 1.00 15.39 417 LEU A O 1
ATOM 6255 N N . ALA A 1 382 ? -26.634 -4.836 26.359 1.00 14.00 418 ALA A N 1
ATOM 6256 C CA . ALA A 1 382 ? -26.471 -6.122 27.025 1.00 14.66 418 ALA A CA 1
ATOM 6257 C C . ALA A 1 382 ? -26.621 -6.025 28.542 1.00 13.83 418 ALA A C 1
ATOM 6258 O O . ALA A 1 382 ? -27.025 -7.004 29.165 1.00 15.09 418 ALA A O 1
ATOM 6265 N N . LEU A 1 383 ? -26.372 -4.862 29.155 1.00 14.29 419 LEU A N 1
ATOM 6266 C CA . LEU A 1 383 ? -26.682 -4.732 30.590 1.00 13.90 419 LEU A CA 1
ATOM 6267 C C . LEU A 1 383 ? -28.165 -4.969 30.855 1.00 14.74 419 LEU A C 1
ATOM 6268 O O . LEU A 1 383 ? -28.534 -5.628 31.835 1.00 15.45 419 LEU A O 1
ATOM 6284 N N . SER A 1 384 ? -29.029 -4.425 30.001 1.00 15.28 420 SER A N 1
ATOM 6285 C CA . SER A 1 384 ? -30.463 -4.647 30.155 1.00 14.59 420 SER A CA 1
ATOM 6286 C C . SER A 1 384 ? -30.846 -6.088 29.835 1.00 14.81 420 SER A C 1
ATOM 6287 O O . SER A 1 384 ? -31.682 -6.680 30.530 1.00 15.76 420 SER A O 1
ATOM 6295 N N . VAL A 1 385 ? -30.281 -6.660 28.761 1.00 15.16 421 VAL A N 1
ATOM 6296 C CA . VAL A 1 385 ? -30.582 -8.043 28.400 1.00 15.89 421 VAL A CA 1
ATOM 6297 C C . VAL A 1 385 ? -30.253 -8.980 29.551 1.00 16.50 421 VAL A C 1
ATOM 6298 O O . VAL A 1 385 ? -30.915 -10.002 29.752 1.00 18.08 421 VAL A O 1
ATOM 6311 N N . SER A 1 386 ? -29.164 -8.690 30.261 1.00 15.57 422 SER A N 1
ATOM 6312 C CA . SER A 1 386 ? -28.614 -9.539 31.309 1.00 15.68 422 SER A CA 1
ATOM 6313 C C . SER A 1 386 ? -29.427 -9.523 32.596 1.00 16.41 422 SER A C 1
ATOM 6314 O O . SER A 1 386 ? -29.179 -10.376 33.452 1.00 16.34 422 SER A O 1
ATOM 6322 N N . THR A 1 387 ? -30.371 -8.591 32.766 1.00 16.23 423 THR A N 1
ATOM 6323 C CA . THR A 1 387 ? -31.156 -8.563 33.994 1.00 15.38 423 THR A CA 1
ATOM 6324 C C . THR A 1 387 ? -31.979 -9.842 34.123 1.00 15.24 423 THR A C 1
ATOM 6325 O O . THR A 1 387 ? -32.451 -10.396 33.128 1.00 16.34 423 THR A O 1
ATOM 6336 N N . PRO A 1 388 ? -32.179 -10.329 35.344 1.00 15.97 424 PRO A N 1
ATOM 6337 C CA . PRO A 1 388 ? -32.983 -11.544 35.494 1.00 16.80 424 PRO A CA 1
ATOM 6338 C C . PRO A 1 388 ? -34.381 -11.411 34.920 1.00 16.89 424 PRO A C 1
ATOM 6339 O O . PRO A 1 388 ? -34.895 -12.367 34.334 1.00 17.87 424 PRO A O 1
ATOM 6350 N N . LYS A 1 389 ? -34.994 -10.233 35.033 1.00 19.01 425 LYS A N 1
ATOM 6351 C CA . LYS A 1 389 ? -36.310 -10.016 34.451 1.00 21.04 425 LYS A CA 1
ATOM 6352 C C . LYS A 1 389 ? -36.281 -10.238 32.940 1.00 19.75 425 LYS A C 1
ATOM 6353 O O . LYS A 1 389 ? -37.128 -10.945 32.384 1.00 20.21 425 LYS A O 1
ATOM 6372 N N . HIS A 1 390 ? -35.290 -9.670 32.264 1.00 18.33 426 HIS A N 1
ATOM 6373 C CA . HIS A 1 390 ? -35.215 -9.829 30.819 1.00 17.42 426 HIS A CA 1
ATOM 6374 C C . HIS A 1 390 ? -34.903 -11.273 30.422 1.00 16.40 426 HIS A C 1
ATOM 6375 O O . HIS A 1 390 ? -35.502 -11.816 29.478 1.00 16.98 426 HIS A O 1
ATOM 6390 N N . LEU A 1 391 ? -33.944 -11.901 31.098 1.00 16.31 427 LEU A N 1
ATOM 6391 C CA . LEU A 1 391 ? -33.599 -13.279 30.762 1.00 16.18 427 LEU A CA 1
ATOM 6392 C C . LEU A 1 391 ? -34.772 -14.213 31.011 1.00 15.66 427 LEU A C 1
ATOM 6393 O O . LEU A 1 391 ? -34.984 -15.169 30.259 1.00 16.88 427 LEU A O 1
ATOM 6409 N N . HIS A 1 392 ? -35.571 -13.938 32.038 1.00 16.38 428 HIS A N 1
ATOM 6410 C CA . HIS A 1 392 ? -36.786 -14.719 32.222 1.00 18.65 428 HIS A CA 1
ATOM 6411 C C . HIS A 1 392 ? -37.758 -14.525 31.059 1.00 18.40 428 HIS A C 1
ATOM 6412 O O . HIS A 1 392 ? -38.407 -15.480 30.626 1.00 18.56 428 HIS A O 1
ATOM 6426 N N A SER A 1 393 ? -37.858 -13.298 30.527 0.58 18.02 429 SER A N 1
ATOM 6427 N N B SER A 1 393 ? -37.867 -13.305 30.530 0.42 19.47 429 SER A N 1
ATOM 6428 C CA A SER A 1 393 ? -38.721 -13.058 29.371 0.58 19.15 429 SER A CA 1
ATOM 6429 C CA B SER A 1 393 ? -38.744 -13.086 29.384 0.42 21.38 429 SER A CA 1
ATOM 6430 C C A SER A 1 393 ? -38.267 -13.847 28.148 0.58 20.01 429 SER A C 1
ATOM 6431 C C B SER A 1 393 ? -38.261 -13.814 28.132 0.42 21.03 429 SER A C 1
ATOM 6432 O O A SER A 1 393 ? -39.092 -14.184 27.286 0.58 20.32 429 SER A O 1
ATOM 6433 O O B SER A 1 393 ? -39.067 -14.062 27.226 0.42 21.73 429 SER A O 1
ATOM 6448 N N . LEU A 1 394 ? -36.978 -14.165 28.065 1.00 19.31 430 LEU A N 1
ATOM 6449 C CA . LEU A 1 394 ? -36.430 -14.981 26.993 1.00 19.87 430 LEU A CA 1
ATOM 6450 C C . LEU A 1 394 ? -36.520 -16.465 27.310 1.00 20.88 430 LEU A C 1
ATOM 6451 O O . LEU A 1 394 ? -36.051 -17.293 26.515 1.00 23.05 430 LEU A O 1
ATOM 6467 N N . ASN A 1 395 ? -37.111 -16.807 28.455 1.00 19.31 431 ASN A N 1
ATOM 6468 C CA . ASN A 1 395 ? -37.225 -18.183 28.944 1.00 20.87 431 ASN A CA 1
ATOM 6469 C C . ASN A 1 395 ? -35.867 -18.826 29.242 1.00 19.83 431 ASN A C 1
ATOM 6470 O O . ASN A 1 395 ? -35.718 -20.050 29.167 1.00 21.60 431 ASN A O 1
ATOM 6481 N N . LEU A 1 396 ? -34.878 -18.025 29.640 1.00 19.05 432 LEU A N 1
ATOM 6482 C CA . LEU A 1 396 ? -33.546 -18.527 29.949 1.00 17.91 432 LEU A CA 1
ATOM 6483 C C . LEU A 1 396 ? -33.257 -18.569 31.437 1.00 18.74 432 LEU A C 1
ATOM 6484 O O . LEU A 1 396 ? -32.262 -19.188 31.846 1.00 19.50 432 LEU A O 1
ATOM 6500 N N . LEU A 1 397 ? -34.082 -17.920 32.242 1.00 20.24 433 LEU A N 1
ATOM 6501 C CA . LEU A 1 397 ? -34.058 -18.050 33.693 1.00 18.72 433 LEU A CA 1
ATOM 6502 C C . LEU A 1 397 ? -35.488 -18.259 34.157 1.00 19.13 433 LEU A C 1
ATOM 6503 O O . LEU A 1 397 ? -36.446 -17.932 33.444 1.00 20.54 433 LEU A O 1
ATOM 6519 N N . SER A 1 398 ? -35.634 -18.802 35.357 1.00 19.94 434 SER A N 1
ATOM 6520 C CA . SER A 1 398 ? -36.944 -18.798 35.987 1.00 21.95 434 SER A CA 1
ATOM 6521 C C . SER A 1 398 ? -37.192 -17.412 36.581 1.00 24.79 434 SER A C 1
ATOM 6522 O O . SER A 1 398 ? -36.338 -16.524 36.523 1.00 25.41 434 SER A O 1
ATOM 6530 N N . SER A 1 399 ? -38.362 -17.210 37.169 1.00 26.66 435 SER A N 1
ATOM 6531 C CA . SER A 1 399 ? -38.612 -15.963 37.878 1.00 30.42 435 SER A CA 1
ATOM 6532 C C . SER A 1 399 ? -37.695 -15.869 39.090 1.00 30.93 435 SER A C 1
ATOM 6533 O O . SER A 1 399 ? -37.650 -16.782 39.921 1.00 32.68 435 SER A O 1
ATOM 6541 N N . GLU A 1 400 ? -36.962 -14.760 39.190 1.00 28.66 436 GLU A N 1
ATOM 6542 C CA . GLU A 1 400 ? -36.039 -14.525 40.296 1.00 28.99 436 GLU A CA 1
ATOM 6543 C C . GLU A 1 400 ? -36.353 -13.252 41.068 1.00 33.01 436 GLU A C 1
ATOM 6544 O O . GLU A 1 400 ? -35.598 -12.894 41.979 1.00 33.52 436 GLU A O 1
ATOM 6556 N N . GLY A 1 401 ? -37.449 -12.575 40.753 1.00 35.22 437 GLY A N 1
ATOM 6557 C CA . GLY A 1 401 ? -37.771 -11.337 41.424 1.00 38.26 437 GLY A CA 1
ATOM 6558 C C . GLY A 1 401 ? -38.256 -11.564 42.839 1.00 39.92 437 GLY A C 1
ATOM 6559 O O . GLY A 1 401 ? -38.538 -12.682 43.275 1.00 40.30 437 GLY A O 1
ATOM 6563 N N . GLY A 1 402 ? -38.342 -10.462 43.578 1.00 40.56 438 GLY A N 1
ATOM 6564 C CA . GLY A 1 402 ? -38.861 -10.522 44.931 1.00 40.33 438 GLY A CA 1
ATOM 6565 C C . GLY A 1 402 ? -37.993 -11.305 45.889 1.00 38.39 438 GLY A C 1
ATOM 6566 O O . GLY A 1 402 ? -38.501 -11.855 46.874 1.00 41.27 438 GLY A O 1
ATOM 6570 N N . SER A 1 403 ? -36.688 -11.363 45.636 1.00 32.95 439 SER A N 1
ATOM 6571 C CA . SER A 1 403 ? -35.790 -12.166 46.455 1.00 29.55 439 SER A CA 1
ATOM 6572 C C . SER A 1 403 ? -34.473 -11.428 46.621 1.00 25.53 439 SER A C 1
ATOM 6573 O O . SER A 1 403 ? -33.744 -11.227 45.644 1.00 24.85 439 SER A O 1
ATOM 6581 N N A ASP A 1 404 ? -34.173 -11.032 47.862 0.46 25.31 440 ASP A N 1
ATOM 6582 N N B ASP A 1 404 ? -34.160 -11.031 47.854 0.54 26.59 440 ASP A N 1
ATOM 6583 C CA A ASP A 1 404 ? -32.890 -10.406 48.162 0.46 23.89 440 ASP A CA 1
ATOM 6584 C CA B ASP A 1 404 ? -32.878 -10.383 48.107 0.54 26.56 440 ASP A CA 1
ATOM 6585 C C A ASP A 1 404 ? -31.739 -11.339 47.811 0.46 22.54 440 ASP A C 1
ATOM 6586 C C B ASP A 1 404 ? -31.715 -11.333 47.839 0.54 23.87 440 ASP A C 1
ATOM 6587 O O A ASP A 1 404 ? -30.708 -10.901 47.288 0.46 20.76 440 ASP A O 1
ATOM 6588 O O B ASP A 1 404 ? -30.648 -10.895 47.394 0.54 22.24 440 ASP A O 1
ATOM 6605 N N . GLU A 1 405 ? -31.903 -12.634 48.080 1.00 22.61 441 GLU A N 1
ATOM 6606 C CA . GLU A 1 405 ? -30.849 -13.595 47.774 1.00 22.18 441 GLU A CA 1
ATOM 6607 C C . GLU A 1 405 ? -30.565 -13.641 46.275 1.00 19.78 441 GLU A C 1
ATOM 6608 O O . GLU A 1 405 ? -29.404 -13.601 45.859 1.00 19.03 441 GLU A O 1
ATOM 6620 N N . HIS A 1 406 ? -31.611 -13.724 45.446 1.00 20.16 442 HIS A N 1
ATOM 6621 C CA . HIS A 1 406 ? -31.406 -13.680 44.002 1.00 19.33 442 HIS A CA 1
ATOM 6622 C C . HIS A 1 406 ? -30.797 -12.353 43.572 1.00 18.82 442 HIS A C 1
ATOM 6623 O O . HIS A 1 406 ? -30.015 -12.312 42.620 1.00 17.56 442 HIS A O 1
ATOM 6637 N N . ASP A 1 407 ? -31.147 -11.257 44.253 1.00 17.68 443 ASP A N 1
ATOM 6638 C CA . ASP A 1 407 ? -30.624 -9.935 43.892 1.00 17.96 443 ASP A CA 1
ATOM 6639 C C . ASP A 1 407 ? -29.106 -9.867 44.066 1.00 16.85 443 ASP A C 1
ATOM 6640 O O . ASP A 1 407 ? -28.374 -9.432 43.157 1.00 17.73 443 ASP A O 1
ATOM 6649 N N . ILE A 1 408 ? -28.608 -10.292 45.231 1.00 16.76 444 ILE A N 1
ATOM 6650 C CA . ILE A 1 408 ? -27.169 -10.285 45.473 1.00 17.08 444 ILE A CA 1
ATOM 6651 C C . ILE A 1 408 ? -26.461 -11.273 44.557 1.00 15.98 444 ILE A C 1
ATOM 6652 O O . ILE A 1 408 ? -25.368 -10.990 44.052 1.00 15.98 444 ILE A O 1
ATOM 6668 N N . ASN A 1 409 ? -27.064 -12.442 44.322 1.00 15.11 445 ASN A N 1
ATOM 6669 C CA . ASN A 1 409 ? -26.498 -13.400 43.372 1.00 15.31 445 ASN A CA 1
ATOM 6670 C C . ASN A 1 409 ? -26.304 -12.765 42.002 1.00 14.39 445 ASN A C 1
ATOM 6671 O O . ASN A 1 409 ? -25.262 -12.957 41.370 1.00 13.60 445 ASN A O 1
ATOM 6682 N N . PHE A 1 410 ? -27.323 -12.052 41.507 1.00 14.37 446 PHE A N 1
ATOM 6683 C CA . PHE A 1 410 ? -27.208 -11.397 40.203 1.00 14.84 446 PHE A CA 1
ATOM 6684 C C . PHE A 1 410 ? -26.089 -10.361 40.196 1.00 14.02 446 PHE A C 1
ATOM 6685 O O . PHE A 1 410 ? -25.293 -10.285 39.249 1.00 13.48 446 PHE A O 1
ATOM 6702 N N . LEU A 1 411 ? -26.048 -9.502 41.210 1.00 14.74 447 LEU A N 1
ATOM 6703 C CA . LEU A 1 411 ? -24.978 -8.515 41.279 1.00 14.20 447 LEU A CA 1
ATOM 6704 C C . LEU A 1 411 ? -23.608 -9.185 41.278 1.00 13.64 447 LEU A C 1
ATOM 6705 O O . LEU A 1 411 ? -22.672 -8.681 40.646 1.00 14.38 447 LEU A O 1
ATOM 6721 N N . MET A 1 412 ? -23.467 -10.323 41.976 1.00 14.07 448 MET A N 1
ATOM 6722 C CA . MET A 1 412 ? -22.190 -11.042 41.954 1.00 13.93 448 MET A CA 1
ATOM 6723 C C . MET A 1 412 ? -21.872 -11.543 40.552 1.00 13.48 448 MET A C 1
ATOM 6724 O O . MET A 1 412 ? -20.741 -11.413 40.077 1.00 13.15 448 MET A O 1
ATOM 6738 N N . LYS A 1 413 ? -22.854 -12.126 39.871 1.00 13.71 449 LYS A N 1
ATOM 6739 C CA . LYS A 1 413 ? -22.626 -12.584 38.504 1.00 13.45 449 LYS A CA 1
ATOM 6740 C C . LYS A 1 413 ? -22.117 -11.439 37.632 1.00 12.64 449 LYS A C 1
ATOM 6741 O O . LYS A 1 413 ? -21.168 -11.608 36.857 1.00 14.06 449 LYS A O 1
ATOM 6760 N N . MET A 1 414 ? -22.737 -10.269 37.742 1.00 13.12 450 MET A N 1
ATOM 6761 C CA . MET A 1 414 ? -22.303 -9.106 36.973 1.00 13.08 450 MET A CA 1
ATOM 6762 C C . MET A 1 414 ? -20.922 -8.625 37.395 1.00 13.48 450 MET A C 1
ATOM 6763 O O . MET A 1 414 ? -20.103 -8.297 36.548 1.00 13.92 450 MET A O 1
ATOM 6777 N N . ALA A 1 415 ? -20.638 -8.571 38.706 1.00 13.05 451 ALA A N 1
ATOM 6778 C CA . ALA A 1 415 ? -19.346 -8.074 39.164 1.00 12.76 451 ALA A CA 1
ATOM 6779 C C . ALA A 1 415 ? -18.208 -8.961 38.687 1.00 12.38 451 ALA A C 1
ATOM 6780 O O . ALA A 1 415 ? -17.102 -8.470 38.389 1.00 13.04 451 ALA A O 1
ATOM 6787 N N . LEU A 1 416 ? -18.436 -10.274 38.668 1.00 12.65 452 LEU A N 1
ATOM 6788 C CA . LEU A 1 416 ? -17.389 -11.201 38.267 1.00 12.78 452 LEU A CA 1
ATOM 6789 C C . LEU A 1 416 ? -16.882 -10.888 36.864 1.00 14.35 452 LEU A C 1
ATOM 6790 O O . LEU A 1 416 ? -15.723 -11.150 36.556 1.00 15.45 452 LEU A O 1
ATOM 6806 N N . ASP A 1 417 ? -17.725 -10.333 36.003 1.00 14.85 453 ASP A N 1
ATOM 6807 C CA . ASP A 1 417 ? -17.242 -9.870 34.711 1.00 16.43 453 ASP A CA 1
ATOM 6808 C C . ASP A 1 417 ? -16.823 -8.401 34.722 1.00 15.80 453 ASP A C 1
ATOM 6809 O O . ASP A 1 417 ? -15.686 -8.058 34.350 1.00 17.44 453 ASP A O 1
ATOM 6818 N N . LYS A 1 418 ? -17.707 -7.518 35.158 1.00 14.15 454 LYS A N 1
ATOM 6819 C CA . LYS A 1 418 ? -17.498 -6.093 34.942 1.00 13.37 454 LYS A CA 1
ATOM 6820 C C . LYS A 1 418 ? -16.461 -5.492 35.877 1.00 14.16 454 LYS A C 1
ATOM 6821 O O . LYS A 1 418 ? -15.691 -4.623 35.460 1.00 16.61 454 LYS A O 1
ATOM 6840 N N . ILE A 1 419 ? -16.433 -5.919 37.138 1.00 13.24 455 ILE A N 1
ATOM 6841 C CA . ILE A 1 419 ? -15.445 -5.392 38.078 1.00 12.27 455 ILE A CA 1
ATOM 6842 C C . ILE A 1 419 ? -14.099 -6.082 37.907 1.00 13.20 455 ILE A C 1
ATOM 6843 O O . ILE A 1 419 ? -13.053 -5.427 37.915 1.00 13.76 455 ILE A O 1
ATOM 6859 N N . ALA A 1 420 ? -14.086 -7.409 37.747 1.00 14.37 456 ALA A N 1
ATOM 6860 C CA . ALA A 1 420 ? -12.808 -8.101 37.600 1.00 14.16 456 ALA A CA 1
ATOM 6861 C C . ALA A 1 420 ? -12.038 -7.597 36.381 1.00 13.38 456 ALA A C 1
ATOM 6862 O O . ALA A 1 420 ? -10.806 -7.594 36.384 1.00 13.54 456 ALA A O 1
ATOM 6869 N N . PHE A 1 421 ? -12.744 -7.158 35.332 1.00 12.50 457 PHE A N 1
ATOM 6870 C CA . PHE A 1 421 ? -12.106 -6.700 34.108 1.00 12.87 457 PHE A CA 1
ATOM 6871 C C . PHE A 1 421 ? -11.400 -5.354 34.262 1.00 12.95 457 PHE A C 1
ATOM 6872 O O . PHE A 1 421 ? -10.489 -5.048 33.482 1.00 14.32 457 PHE A O 1
ATOM 6889 N N . ILE A 1 422 ? -11.796 -4.538 35.232 1.00 12.86 458 ILE A N 1
ATOM 6890 C CA . ILE A 1 422 ? -11.202 -3.206 35.381 1.00 13.08 458 ILE A CA 1
ATOM 6891 C C . ILE A 1 422 ? -9.675 -3.266 35.500 1.00 13.61 458 ILE A C 1
ATOM 6892 O O . ILE A 1 422 ? -8.985 -2.603 34.708 1.00 14.14 458 ILE A O 1
ATOM 6908 N N . PRO A 1 423 ? -9.090 -4.021 36.425 1.00 12.60 459 PRO A N 1
ATOM 6909 C CA . PRO A 1 423 ? -7.626 -4.013 36.503 1.00 13.22 459 PRO A CA 1
ATOM 6910 C C . PRO A 1 423 ? -6.955 -4.653 35.303 1.00 12.64 459 PRO A C 1
ATOM 6911 O O . PRO A 1 423 ? -5.879 -4.193 34.901 1.00 13.99 459 PRO A O 1
ATOM 6922 N N . PHE A 1 424 ? -7.550 -5.691 34.711 1.00 12.21 460 PHE A N 1
ATOM 6923 C CA . PHE A 1 424 ? -6.947 -6.295 33.527 1.00 12.87 460 PHE A CA 1
ATOM 6924 C C . PHE A 1 424 ? -6.889 -5.294 32.382 1.00 12.90 460 PHE A C 1
ATOM 6925 O O . PHE A 1 424 ? -5.841 -5.105 31.749 1.00 13.59 460 PHE A O 1
ATOM 6942 N N . SER A 1 425 ? -8.005 -4.630 32.118 1.00 12.42 461 SER A N 1
ATOM 6943 C CA . SER A 1 425 ? -8.073 -3.700 31.004 1.00 13.24 461 SER A CA 1
ATOM 6944 C C . SER A 1 425 ? -7.180 -2.487 31.223 1.00 13.73 461 SER A C 1
ATOM 6945 O O . SER A 1 425 ? -6.783 -1.847 30.256 1.00 16.07 461 SER A O 1
ATOM 6953 N N . TYR A 1 426 ? -6.912 -2.131 32.479 1.00 12.50 462 TYR A N 1
ATOM 6954 C CA . TYR A 1 426 ? -6.002 -1.043 32.774 1.00 14.00 462 TYR A CA 1
ATOM 6955 C C . TYR A 1 426 ? -4.571 -1.446 32.462 1.00 14.38 462 TYR A C 1
ATOM 6956 O O . TYR A 1 426 ? -3.801 -0.649 31.911 1.00 15.98 462 TYR A O 1
ATOM 6974 N N . LEU A 1 427 ? -4.189 -2.679 32.798 1.00 13.62 463 LEU A N 1
ATOM 6975 C CA . LEU A 1 427 ? -2.775 -3.029 32.752 1.00 15.78 463 LEU A CA 1
ATOM 6976 C C . LEU A 1 427 ? -2.243 -3.326 31.347 1.00 15.08 463 LEU A C 1
ATOM 6977 O O . LEU A 1 427 ? -1.057 -3.095 31.094 1.00 15.04 463 LEU A O 1
ATOM 6993 N N . VAL A 1 428 ? -3.084 -3.775 30.410 1.00 13.06 464 VAL A N 1
ATOM 6994 C CA . VAL A 1 428 ? -2.557 -4.238 29.127 1.00 13.21 464 VAL A CA 1
ATOM 6995 C C . VAL A 1 428 ? -1.755 -3.142 28.431 1.00 13.07 464 VAL A C 1
ATOM 6996 O O . VAL A 1 428 ? -0.634 -3.383 27.970 1.00 13.64 464 VAL A O 1
ATOM 7009 N N . ASP A 1 429 ? -2.331 -1.946 28.294 1.00 13.87 465 ASP A N 1
ATOM 7010 C CA . ASP A 1 429 ? -1.595 -0.862 27.649 1.00 13.39 465 ASP A CA 1
ATOM 7011 C C . ASP A 1 429 ? -0.655 -0.116 28.595 1.00 13.68 465 ASP A C 1
ATOM 7012 O O . ASP A 1 429 ? 0.220 0.602 28.118 1.00 15.30 465 ASP A O 1
ATOM 7021 N N . GLN A 1 430 ? -0.765 -0.281 29.920 1.00 13.70 466 GLN A N 1
ATOM 7022 C CA . GLN A 1 430 ? 0.349 0.167 30.750 1.00 14.85 466 GLN A CA 1
ATOM 7023 C C . GLN A 1 430 ? 1.621 -0.571 30.347 1.00 16.13 466 GLN A C 1
ATOM 7024 O O . GLN A 1 430 ? 2.694 0.035 30.251 1.00 17.11 466 GLN A O 1
ATOM 7038 N N . TRP A 1 431 ? 1.506 -1.875 30.079 1.00 15.46 467 TRP A N 1
ATOM 7039 C CA . TRP A 1 431 ? 2.638 -2.659 29.588 1.00 14.88 467 TRP A CA 1
ATOM 7040 C C . TRP A 1 431 ? 3.048 -2.198 28.191 1.00 14.52 467 TRP A C 1
ATOM 7041 O O . TRP A 1 431 ? 4.214 -1.857 27.955 1.00 15.39 467 TRP A O 1
ATOM 7062 N N . ARG A 1 432 ? 2.098 -2.135 27.252 1.00 13.98 468 ARG A N 1
ATOM 7063 C CA . ARG A 1 432 ? 2.469 -1.772 25.880 1.00 16.08 468 ARG A CA 1
ATOM 7064 C C . ARG A 1 432 ? 3.016 -0.350 25.772 1.00 16.72 468 ARG A C 1
ATOM 7065 O O . ARG A 1 432 ? 3.953 -0.113 25.007 1.00 16.28 468 ARG A O 1
ATOM 7086 N N . TRP A 1 433 ? 2.455 0.616 26.509 1.00 15.65 469 TRP A N 1
ATOM 7087 C CA . TRP A 1 433 ? 3.001 1.971 26.425 1.00 16.26 469 TRP A CA 1
ATOM 7088 C C . TRP A 1 433 ? 4.464 2.001 26.832 1.00 15.74 469 TRP A C 1
ATOM 7089 O O . TRP A 1 433 ? 5.255 2.759 26.257 1.00 16.10 469 TRP A O 1
ATOM 7110 N N . ARG A 1 434 ? 4.838 1.192 27.826 1.00 14.91 470 ARG A N 1
ATOM 7111 C CA . ARG A 1 434 ? 6.227 1.136 28.280 1.00 14.61 470 ARG A CA 1
ATOM 7112 C C . ARG A 1 434 ? 7.117 0.301 27.367 1.00 15.23 470 ARG A C 1
ATOM 7113 O O . ARG A 1 434 ? 8.321 0.563 27.291 1.00 15.80 470 ARG A O 1
ATOM 7134 N N . VAL A 1 435 ? 6.562 -0.685 26.660 1.00 14.04 471 VAL A N 1
ATOM 7135 C CA . VAL A 1 435 ? 7.299 -1.313 25.561 1.00 13.62 471 VAL A CA 1
ATOM 7136 C C . VAL A 1 435 ? 7.576 -0.279 24.475 1.00 13.72 471 VAL A C 1
ATOM 7137 O O . VAL A 1 435 ? 8.708 -0.125 23.994 1.00 15.11 471 VAL A O 1
ATOM 7150 N N . PHE A 1 436 ? 6.547 0.450 24.072 1.00 13.87 472 PHE A N 1
ATOM 7151 C CA . PHE A 1 436 ? 6.714 1.407 22.989 1.00 14.86 472 PHE A CA 1
ATOM 7152 C C . PHE A 1 436 ? 7.674 2.530 23.364 1.00 16.38 472 PHE A C 1
ATOM 7153 O O . PHE A 1 436 ? 8.444 2.987 22.514 1.00 16.66 472 PHE A O 1
ATOM 7170 N N . ASP A 1 437 ? 7.611 3.032 24.611 1.00 15.66 473 ASP A N 1
ATOM 7171 C CA . ASP A 1 437 ? 8.510 4.112 25.012 1.00 17.02 473 ASP A CA 1
ATOM 7172 C C . ASP A 1 437 ? 9.912 3.643 25.378 1.00 17.99 473 ASP A C 1
ATOM 7173 O O . ASP A 1 437 ? 10.771 4.491 25.669 1.00 21.28 473 ASP A O 1
ATOM 7182 N N . GLY A 1 438 ? 10.177 2.343 25.312 1.00 16.68 474 GLY A N 1
ATOM 7183 C CA . GLY A 1 438 ? 11.507 1.813 25.516 1.00 17.48 474 GLY A CA 1
ATOM 7184 C C . GLY A 1 438 ? 11.861 1.486 26.948 1.00 18.85 474 GLY A C 1
ATOM 7185 O O . GLY A 1 438 ? 12.991 1.045 27.195 1.00 22.51 474 GLY A O 1
ATOM 7189 N N . SER A 1 439 ? 10.934 1.706 27.891 1.00 19.42 475 S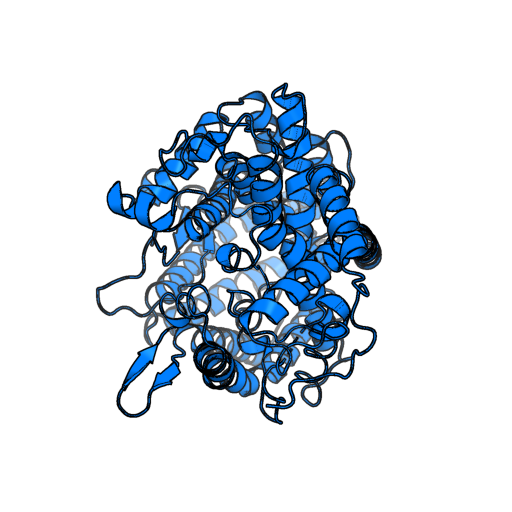ER A N 1
ATOM 7190 C CA . SER A 1 439 ? 11.134 1.407 29.311 1.00 19.90 475 SER A CA 1
ATOM 7191 C C . SER A 1 439 ? 11.196 -0.086 29.590 1.00 19.33 475 SER A C 1
ATOM 7192 O O . SER A 1 439 ? 11.783 -0.505 30.592 1.00 22.86 475 SER A O 1
ATOM 7200 N N . ILE A 1 440 ? 10.538 -0.887 28.766 1.00 17.67 476 ILE A N 1
ATOM 7201 C CA . ILE A 1 440 ? 10.547 -2.343 28.848 1.00 17.33 476 ILE A CA 1
ATOM 7202 C C . ILE A 1 440 ? 11.196 -2.841 27.565 1.00 17.59 476 ILE A C 1
ATOM 7203 O O . ILE A 1 440 ? 10.706 -2.543 26.468 1.00 18.05 476 ILE A O 1
ATOM 7219 N N . THR A 1 441 ? 12.298 -3.584 27.689 1.00 19.13 477 THR A N 1
ATOM 7220 C CA . THR A 1 441 ? 12.985 -4.151 26.531 1.00 19.32 477 THR A CA 1
ATOM 7221 C C . THR A 1 441 ? 12.595 -5.614 26.348 1.00 19.11 477 THR A C 1
ATOM 7222 O O . THR A 1 441 ? 11.947 -6.221 27.202 1.00 18.95 477 THR A O 1
ATOM 7233 N N . LYS A 1 442 ? 13.042 -6.212 25.229 1.00 19.97 478 LYS A N 1
ATOM 7234 C CA . LYS A 1 442 ? 12.740 -7.625 25.012 1.00 21.81 478 LYS A CA 1
ATOM 7235 C C . LYS A 1 442 ? 13.320 -8.506 26.113 1.00 23.76 478 LYS A C 1
ATOM 7236 O O . LYS A 1 442 ? 12.811 -9.609 26.342 1.00 28.44 478 LYS A O 1
ATOM 7255 N N A GLU A 1 443 ? 14.380 -8.057 26.794 0.56 22.09 479 GLU A N 1
ATOM 7256 N N B GLU A 1 443 ? 14.345 -8.030 26.823 0.44 21.53 479 GLU A N 1
ATOM 7257 C CA A GLU A 1 443 ? 14.916 -8.824 27.911 0.56 23.11 479 GLU A CA 1
ATOM 7258 C CA B GLU A 1 443 ? 14.960 -8.814 27.884 0.44 20.62 479 GLU A CA 1
ATOM 7259 C C A GLU A 1 443 ? 13.887 -8.993 29.014 0.56 22.00 479 GLU A C 1
ATOM 7260 C C B GLU A 1 443 ? 14.091 -8.907 29.132 0.44 19.95 479 GLU A C 1
ATOM 7261 O O A GLU A 1 443 ? 13.891 -10.013 29.716 0.56 22.53 479 GLU A O 1
ATOM 7262 O O B GLU A 1 443 ? 14.394 -9.723 30.013 0.44 19.47 479 GLU A O 1
ATOM 7285 N N A ASN A 1 444 ? 13.015 -8.005 29.192 0.56 19.90 480 ASN A N 1
ATOM 7286 N N B ASN A 1 444 ? 13.033 -8.097 29.246 0.44 19.04 480 ASN A N 1
ATOM 7287 C CA A ASN A 1 444 ? 12.144 -7.945 30.358 0.56 19.72 480 ASN A CA 1
ATOM 7288 C CA B ASN A 1 444 ? 12.132 -8.222 30.388 0.44 19.10 480 ASN A CA 1
ATOM 7289 C C A ASN A 1 444 ? 10.657 -7.964 30.025 0.56 17.56 480 ASN A C 1
ATOM 7290 C C B ASN A 1 444 ? 10.668 -7.963 30.022 0.44 18.09 480 ASN A C 1
ATOM 7291 O O A ASN A 1 444 ? 9.831 -7.787 30.932 0.56 17.85 480 ASN A O 1
ATOM 7292 O O B ASN A 1 444 ? 9.875 -7.557 30.881 0.44 19.10 480 ASN A O 1
ATOM 7313 N N . TYR A 1 445 ? 10.285 -8.212 28.767 1.00 16.99 481 TYR A N 1
ATOM 7314 C CA . TYR A 1 445 ? 8.874 -8.216 28.391 1.00 16.06 481 TYR A CA 1
ATOM 7315 C C . TYR A 1 445 ? 8.025 -8.980 29.400 1.00 15.82 481 TYR A C 1
ATOM 7316 O O . TYR A 1 445 ? 7.000 -8.489 29.905 1.00 15.39 481 TYR A O 1
ATOM 7334 N N . ASN A 1 446 ? 8.404 -10.232 29.642 1.00 15.69 482 ASN A N 1
ATOM 7335 C CA . ASN A 1 446 ? 7.510 -11.123 30.361 1.00 14.27 482 ASN A CA 1
ATOM 7336 C C . ASN A 1 446 ? 7.522 -10.838 31.852 1.00 15.24 482 ASN A C 1
ATOM 7337 O O . ASN A 1 446 ? 6.478 -10.888 32.501 1.00 14.70 482 ASN A O 1
ATOM 7348 N N A GLN A 1 447 ? 8.691 -10.537 32.404 0.63 16.19 483 GLN A N 1
ATOM 7349 N N B GLN A 1 447 ? 8.695 -10.560 32.422 0.37 16.36 483 GLN A N 1
ATOM 7350 C CA A GLN A 1 447 ? 8.780 -10.203 33.820 0.63 17.53 483 GLN A CA 1
ATOM 7351 C CA B GLN A 1 447 ? 8.763 -10.199 33.837 0.37 17.66 483 GLN A CA 1
ATOM 7352 C C A GLN A 1 447 ? 7.964 -8.953 34.132 0.63 17.31 483 GLN A C 1
ATOM 7353 C C B GLN A 1 447 ? 7.916 -8.966 34.114 0.37 16.67 483 GLN A C 1
ATOM 7354 O O A GLN A 1 447 ? 7.280 -8.878 35.161 0.63 17.71 483 GLN A O 1
ATOM 7355 O O B GLN A 1 447 ? 7.166 -8.918 35.097 0.37 15.89 483 GLN A O 1
ATOM 7382 N N . GLU A 1 448 ? 8.004 -7.961 33.247 1.00 15.83 484 GLU A N 1
ATOM 7383 C CA . GLU A 1 448 ? 7.246 -6.735 33.486 1.00 16.04 484 GLU A CA 1
ATOM 7384 C C . GLU A 1 448 ? 5.749 -6.938 33.317 1.00 15.51 484 GLU A C 1
ATOM 7385 O O . GLU A 1 448 ? 4.964 -6.293 34.017 1.00 16.59 484 GLU A O 1
ATOM 7397 N N . TRP A 1 449 ? 5.334 -7.823 32.409 1.00 14.23 485 TRP A N 1
ATOM 7398 C CA . TRP A 1 449 ? 3.923 -8.198 32.319 1.00 13.76 485 TRP A CA 1
ATOM 7399 C C . TRP A 1 449 ? 3.433 -8.781 33.633 1.00 13.82 485 TRP A C 1
ATOM 7400 O O . TRP A 1 449 ? 2.396 -8.362 34.166 1.00 13.81 485 TRP A O 1
ATOM 7421 N N . TRP A 1 450 ? 4.181 -9.725 34.186 1.00 13.54 486 TRP A N 1
ATOM 7422 C CA . TRP A 1 450 ? 3.753 -10.373 35.422 1.00 15.38 486 TRP A CA 1
ATOM 7423 C C . TRP A 1 450 ? 3.828 -9.432 36.616 1.00 14.90 486 TRP A C 1
ATOM 7424 O O . TRP A 1 450 ? 3.011 -9.550 37.530 1.00 14.80 486 TRP A O 1
ATOM 7445 N N A SER A 1 451 ? 4.773 -8.487 36.626 0.68 14.78 487 SER A N 1
ATOM 7446 N N B SER A 1 451 ? 4.774 -8.490 36.620 0.32 15.47 487 SER A N 1
ATOM 7447 C CA A SER A 1 451 ? 4.770 -7.479 37.684 0.68 14.35 487 SER A CA 1
ATOM 7448 C CA B SER A 1 451 ? 4.782 -7.469 37.663 0.32 15.80 487 SER A CA 1
ATOM 7449 C C A SER A 1 451 ? 3.473 -6.670 37.673 0.68 14.08 487 SER A C 1
ATOM 7450 C C B SER A 1 451 ? 3.474 -6.683 37.668 0.32 14.82 487 SER A C 1
ATOM 7451 O O A SER A 1 451 ? 2.952 -6.305 38.732 0.68 15.90 487 SER A O 1
ATOM 7452 O O B SER A 1 451 ? 2.940 -6.355 38.733 0.32 15.81 487 SER A O 1
ATOM 7467 N N . LEU A 1 452 ? 2.939 -6.380 36.484 1.00 13.76 488 LEU A N 1
ATOM 7468 C CA . LEU A 1 452 ? 1.677 -5.656 36.387 1.00 13.98 488 LEU A CA 1
ATOM 7469 C C . LEU A 1 452 ? 0.477 -6.540 36.725 1.00 14.66 488 LEU A C 1
ATOM 7470 O O . LEU A 1 452 ? -0.484 -6.066 37.345 1.00 14.32 488 LEU A O 1
ATOM 7487 N N . ARG A 1 453 ? 0.493 -7.803 36.286 1.00 14.76 489 ARG A N 1
ATOM 7488 C CA . ARG A 1 453 ? -0.571 -8.739 36.648 1.00 13.81 489 ARG A CA 1
ATOM 7489 C C . ARG A 1 453 ? -0.684 -8.865 38.161 1.00 13.77 489 ARG A C 1
ATOM 7490 O O . ARG A 1 453 ? -1.795 -8.938 38.705 1.00 14.21 489 ARG A O 1
ATOM 7511 N N . LEU A 1 454 ? 0.455 -8.883 38.852 1.00 13.88 490 LEU A N 1
ATOM 7512 C CA . LEU A 1 454 ? 0.471 -8.851 40.305 1.00 14.07 490 LEU A CA 1
ATOM 7513 C C . LEU A 1 454 ? -0.030 -7.508 40.835 1.00 13.99 490 LEU A C 1
ATOM 7514 O O . LEU A 1 454 ? -0.967 -7.462 41.635 1.00 15.96 490 LEU A O 1
ATOM 7530 N N . LYS A 1 455 ? 0.571 -6.397 40.387 1.00 14.27 491 LYS A N 1
ATOM 7531 C CA . LYS A 1 455 ? 0.279 -5.095 40.982 1.00 14.86 491 LYS A CA 1
ATOM 7532 C C . LYS A 1 455 ? -1.186 -4.721 40.845 1.00 15.90 491 LYS A C 1
ATOM 7533 O O . LYS A 1 455 ? -1.799 -4.221 41.793 1.00 17.00 491 LYS A O 1
ATOM 7552 N N . TYR A 1 456 ? -1.764 -4.951 39.677 1.00 16.26 492 TYR A N 1
ATOM 7553 C CA . TYR A 1 456 ? -3.123 -4.504 39.404 1.00 15.44 492 TYR A CA 1
ATOM 7554 C C . TYR A 1 456 ? -4.186 -5.567 39.664 1.00 14.15 492 TYR A C 1
ATOM 7555 O O . TYR A 1 456 ? -5.214 -5.259 40.266 1.00 15.40 492 TYR A O 1
ATOM 7573 N N . GLN A 1 457 ? -3.985 -6.802 39.189 1.00 13.69 493 GLN A N 1
ATOM 7574 C CA . GLN A 1 457 ? -4.990 -7.843 39.366 1.00 13.23 493 GLN A CA 1
ATOM 7575 C C . GLN A 1 457 ? -4.779 -8.716 40.593 1.00 13.10 493 GLN A C 1
ATOM 7576 O O . GLN A 1 457 ? -5.715 -9.418 40.993 1.00 13.11 493 GLN A O 1
ATOM 7590 N N . GLY A 1 458 ? -3.604 -8.702 41.204 1.00 13.38 494 GLY A N 1
ATOM 7591 C CA . GLY A 1 458 ? -3.404 -9.621 42.306 1.00 13.14 494 GLY A CA 1
ATOM 7592 C C . GLY A 1 458 ? -3.408 -11.067 41.871 1.00 13.47 494 GLY A C 1
ATOM 7593 O O . GLY A 1 458 ? -3.984 -11.924 42.572 1.00 13.07 494 GLY A O 1
ATOM 7597 N N . LEU A 1 459 ? -2.804 -11.349 40.713 1.00 13.03 495 LEU A N 1
ATOM 7598 C CA . LEU A 1 459 ? -2.669 -12.701 40.186 1.00 12.79 495 LEU A CA 1
ATOM 7599 C C . LEU A 1 459 ? -1.216 -13.107 40.105 1.00 13.92 495 LEU A C 1
ATOM 7600 O O . LEU A 1 459 ? -0.324 -12.238 40.012 1.00 16.90 495 LEU A O 1
ATOM 7627 N N . PRO A 1 461 ? 1.379 -16.400 38.275 1.00 15.70 497 PRO A N 1
ATOM 7628 C CA . PRO A 1 461 ? 1.295 -17.509 37.314 1.00 16.18 497 PRO A CA 1
ATOM 7629 C C . PRO A 1 461 ? 1.372 -18.840 38.061 1.00 17.39 497 PRO A C 1
ATOM 7630 O O . PRO A 1 461 ? 2.127 -18.927 39.032 1.00 19.41 497 PRO A O 1
ATOM 7641 N N . PRO A 1 462 ? 0.612 -19.858 37.646 1.00 17.20 498 PRO A N 1
ATOM 7642 C CA . PRO A 1 462 ? 0.666 -21.132 38.377 1.00 17.37 498 PRO A CA 1
ATOM 7643 C C . PRO A 1 462 ? 1.978 -21.864 38.195 1.00 17.18 498 PRO A C 1
ATOM 7644 O O . PRO A 1 462 ? 2.325 -22.700 39.038 1.00 18.80 498 PRO A O 1
ATOM 7655 N N . VAL A 1 463 ? 2.689 -21.590 37.106 1.00 15.94 499 VAL A N 1
ATOM 7656 C CA . VAL A 1 463 ? 3.971 -22.213 36.794 1.00 17.25 499 VAL A CA 1
ATOM 7657 C C . VAL A 1 463 ? 4.969 -21.086 36.587 1.00 16.27 499 VAL A C 1
ATOM 7658 O O . VAL A 1 463 ? 4.682 -20.151 35.830 1.00 15.92 499 VAL A O 1
ATOM 7671 N N . PRO A 1 464 ? 6.133 -21.114 37.234 1.00 16.99 500 PRO A N 1
ATOM 7672 C CA . PRO A 1 464 ? 7.105 -20.033 37.037 1.00 18.79 500 PRO A CA 1
ATOM 7673 C C . PRO A 1 464 ? 7.458 -19.876 35.568 1.00 18.94 500 PRO A C 1
ATOM 7674 O O . PRO A 1 464 ? 7.630 -20.857 34.842 1.00 20.10 500 PRO A O 1
ATOM 7685 N N . ARG A 1 465 ? 7.552 -18.633 35.128 1.00 18.59 501 ARG A N 1
ATOM 7686 C CA . ARG A 1 465 ? 7.855 -18.390 33.730 1.00 19.30 501 ARG A CA 1
ATOM 7687 C C . ARG A 1 465 ? 9.345 -18.591 33.477 1.00 20.85 501 ARG A C 1
ATOM 7688 O O . ARG A 1 465 ? 10.185 -18.473 34.377 1.00 22.05 501 ARG A O 1
ATOM 7709 N N . THR A 1 466 ? 9.672 -18.922 32.238 1.00 19.75 502 THR A N 1
ATOM 7710 C CA . THR A 1 466 ? 11.042 -19.220 31.859 1.00 22.12 502 THR A CA 1
ATOM 7711 C C . THR A 1 466 ? 11.434 -18.296 30.721 1.00 23.28 502 THR A C 1
ATOM 7712 O O . THR A 1 466 ? 10.584 -17.707 30.055 1.00 23.06 502 THR A O 1
ATOM 7723 N N . GLN A 1 467 ? 12.735 -18.140 30.518 1.00 27.01 503 GLN A N 1
ATOM 7724 C CA . GLN A 1 467 ? 13.179 -17.285 29.436 1.00 28.68 503 GLN A CA 1
ATOM 7725 C C . GLN A 1 467 ? 12.705 -17.893 28.119 1.00 29.58 503 GLN A C 1
ATOM 7726 O O . GLN A 1 467 ? 12.748 -19.108 27.916 1.00 33.36 503 GLN A O 1
ATOM 7740 N N . GLY A 1 468 ? 12.194 -17.051 27.252 1.00 26.18 504 GLY A N 1
ATOM 7741 C CA . GLY A 1 468 ? 11.525 -17.495 26.045 1.00 24.49 504 GLY A CA 1
ATOM 7742 C C . GLY A 1 468 ? 10.008 -17.442 26.112 1.00 20.57 504 GLY A C 1
ATOM 7743 O O . GLY A 1 468 ? 9.355 -17.454 25.062 1.00 20.93 504 GLY A O 1
ATOM 7747 N N . ASP A 1 469 ? 9.428 -17.390 27.307 1.00 18.57 505 ASP A N 1
ATOM 7748 C CA . ASP A 1 469 ? 7.998 -17.156 27.411 1.00 17.28 505 ASP A CA 1
ATOM 7749 C C . ASP A 1 469 ? 7.684 -15.738 26.953 1.00 17.22 505 ASP A C 1
ATOM 7750 O O . ASP A 1 469 ? 8.466 -14.796 27.148 1.00 18.77 505 ASP A O 1
ATOM 7759 N N . PHE A 1 470 ? 6.521 -15.592 26.328 1.00 15.37 506 PHE A N 1
ATOM 7760 C CA . PHE A 1 470 ? 6.008 -14.291 25.930 1.00 14.52 506 PHE A CA 1
ATOM 7761 C C . PHE A 1 470 ? 4.488 -14.349 26.098 1.00 14.70 506 PHE A C 1
ATOM 7762 O O . PHE A 1 470 ? 3.712 -14.422 25.138 1.00 15.04 506 PHE A O 1
ATOM 7779 N N . ASP A 1 471 ? 4.069 -14.339 27.360 1.00 14.52 507 ASP A N 1
ATOM 7780 C CA . ASP A 1 471 ? 2.660 -14.511 27.680 1.00 13.42 507 ASP A CA 1
ATOM 7781 C C . ASP A 1 471 ? 1.770 -13.434 27.069 1.00 14.42 507 ASP A C 1
ATOM 7782 O O . ASP A 1 471 ? 0.646 -13.781 26.666 1.00 14.56 507 ASP A O 1
ATOM 7791 N N . PRO A 1 472 ? 2.204 -12.172 26.903 1.00 13.32 508 PRO A N 1
ATOM 7792 C CA . PRO A 1 472 ? 1.344 -11.201 26.200 1.00 13.63 508 PRO A CA 1
ATOM 7793 C C . PRO A 1 472 ? 0.957 -11.652 24.802 1.00 14.03 508 PRO A C 1
ATOM 7794 O O . PRO A 1 472 ? -0.146 -11.336 24.339 1.00 14.03 508 PRO A O 1
ATOM 7805 N N . GLY A 1 473 ? 1.816 -12.402 24.124 1.00 13.93 509 GLY A N 1
ATOM 7806 C CA . GLY A 1 473 ? 1.490 -12.876 22.785 1.00 13.59 509 GLY A CA 1
ATOM 7807 C C . GLY A 1 473 ? 0.324 -13.831 22.730 1.00 13.86 509 GLY A C 1
ATOM 7808 O O . GLY A 1 473 ? -0.186 -14.112 21.636 1.00 16.18 509 GLY A O 1
ATOM 7812 N N . ALA A 1 474 ? -0.046 -14.404 23.863 1.00 13.81 510 ALA A N 1
ATOM 7813 C CA . ALA A 1 474 ? -1.167 -15.333 23.953 1.00 14.24 510 ALA A CA 1
ATOM 7814 C C . ALA A 1 474 ? -2.515 -14.633 24.143 1.00 13.93 510 ALA A C 1
ATOM 7815 O O . ALA A 1 474 ? -3.530 -15.317 24.336 1.00 13.49 510 ALA A O 1
ATOM 7822 N N . LYS A 1 475 ? -2.540 -13.303 24.078 1.00 14.56 511 LYS A N 1
ATOM 7823 C CA . LYS A 1 475 ? -3.764 -12.508 24.150 1.00 13.66 511 LYS A CA 1
ATOM 7824 C C . LYS A 1 475 ? -3.963 -11.825 22.800 1.00 13.21 511 LYS A C 1
ATOM 7825 O O . LYS A 1 475 ? -3.061 -11.128 22.332 1.00 13.77 511 LYS A O 1
ATOM 7844 N N . PHE A 1 476 ? -5.145 -12.019 22.189 1.00 13.70 512 PHE A N 1
ATOM 7845 C CA . PHE A 1 476 ? -5.394 -11.638 20.793 1.00 14.12 512 PHE A CA 1
ATOM 7846 C C . PHE A 1 476 ? -4.865 -10.254 20.425 1.00 13.70 512 PHE A C 1
ATOM 7847 O O . PHE A 1 476 ? -4.226 -10.077 19.376 1.00 13.87 512 PHE A O 1
ATOM 7864 N N . HIS A 1 477 ? -5.151 -9.25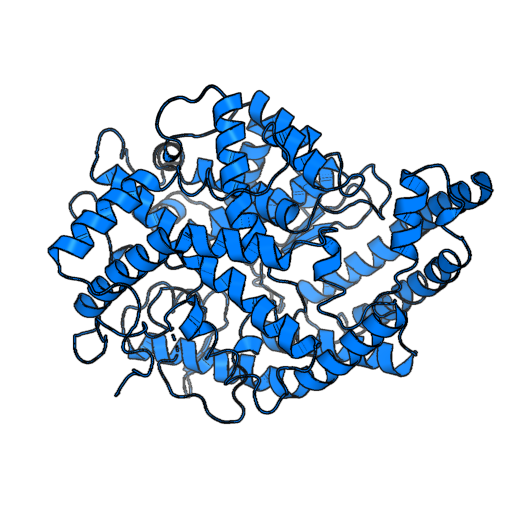4 21.255 1.00 12.57 513 HIS A N 1
ATOM 7865 C CA . HIS A 1 477 ? -4.907 -7.870 20.872 1.00 11.72 513 HIS A CA 1
ATOM 7866 C C . HIS A 1 477 ? -3.435 -7.530 20.732 1.00 12.40 513 HIS A C 1
ATOM 7867 O O . HIS A 1 477 ? -3.111 -6.522 20.091 1.00 13.02 513 HIS A O 1
ATOM 7881 N N A ILE A 1 478 ? -2.546 -8.335 21.303 0.61 12.94 514 ILE A N 1
ATOM 7882 N N B ILE A 1 478 ? -2.544 -8.337 21.298 0.39 13.11 514 ILE A N 1
ATOM 7883 C CA A ILE A 1 478 ? -1.107 -8.082 21.248 0.61 13.73 514 ILE A CA 1
ATOM 7884 C CA B ILE A 1 478 ? -1.108 -8.072 21.231 0.39 13.95 514 ILE A CA 1
ATOM 7885 C C A ILE A 1 478 ? -0.598 -8.411 19.842 0.61 12.81 514 ILE A C 1
ATOM 7886 C C B ILE A 1 478 ? -0.599 -8.408 19.830 0.39 13.33 514 ILE A C 1
ATOM 7887 O O A ILE A 1 478 ? -0.125 -7.497 19.152 0.61 12.83 514 ILE A O 1
ATOM 7888 O O B ILE A 1 478 ? -0.114 -7.503 19.136 0.39 13.48 514 ILE A O 1
ATOM 7919 N N . PRO A 1 479 ? -0.698 -9.654 19.347 1.00 13.46 515 PRO A N 1
ATOM 7920 C CA . PRO A 1 479 ? -0.258 -9.926 17.961 1.00 15.04 515 PRO A CA 1
ATOM 7921 C C . PRO A 1 479 ? -1.070 -9.199 16.902 1.00 14.54 515 PRO A C 1
ATOM 7922 O O . PRO A 1 479 ? -0.545 -8.978 15.792 1.00 15.47 515 PRO A O 1
ATOM 7933 N N . SER A 1 480 ? -2.314 -8.794 17.198 1.00 14.27 516 SER A N 1
ATOM 7934 C CA . SER A 1 480 ? -3.118 -8.084 16.211 1.00 15.35 516 SER A CA 1
ATOM 7935 C C . SER A 1 480 ? -2.977 -6.572 16.279 1.00 15.58 516 SER A C 1
ATOM 7936 O O . SER A 1 480 ? -3.614 -5.873 15.481 1.00 15.96 516 SER A O 1
ATOM 7944 N N . SER A 1 481 ? -2.179 -6.054 17.210 1.00 14.34 517 SER A N 1
ATOM 7945 C CA . SER A 1 481 ? -1.932 -4.625 17.329 1.00 14.07 517 SER A CA 1
ATOM 7946 C C . SER A 1 481 ? -3.238 -3.834 17.451 1.00 14.50 517 SER A C 1
ATOM 7947 O O . SER A 1 481 ? -3.449 -2.827 16.778 1.00 15.65 517 SER A O 1
ATOM 7955 N N . VAL A 1 482 ? -4.110 -4.282 18.343 1.00 13.10 518 VAL A N 1
ATOM 7956 C CA . VAL A 1 482 ? -5.363 -3.596 18.646 1.00 12.30 518 VAL A CA 1
ATOM 7957 C C . VAL A 1 482 ? -5.208 -2.962 20.022 1.00 12.85 518 VAL A C 1
ATOM 7958 O O . VAL A 1 482 ? -4.975 -3.685 20.995 1.00 14.20 518 VAL A O 1
ATOM 7971 N N . PRO A 1 483 ? -5.298 -1.634 20.150 1.00 12.24 519 PRO A N 1
ATOM 7972 C CA . PRO A 1 483 ? -5.172 -1.012 21.478 1.00 12.77 519 PRO A CA 1
ATOM 7973 C C . PRO A 1 483 ? -6.206 -1.557 22.453 1.00 12.21 519 PRO A C 1
ATOM 7974 O O . PRO A 1 483 ? -7.296 -1.996 22.068 1.00 13.89 519 PRO A O 1
ATOM 7985 N N . TYR A 1 484 ? -5.866 -1.486 23.752 1.00 12.75 520 TYR A N 1
ATOM 7986 C CA . TYR A 1 484 ? -6.690 -2.087 24.786 1.00 11.42 520 TYR A CA 1
ATOM 7987 C C . TYR A 1 484 ? -7.334 -1.097 25.760 1.00 11.73 520 TYR A C 1
ATOM 7988 O O . TYR A 1 484 ? -8.350 -1.448 26.375 1.00 12.43 520 TYR A O 1
ATOM 8006 N N . ILE A 1 485 ? -6.788 0.109 25.936 1.00 12.37 521 ILE A N 1
ATOM 8007 C CA . ILE A 1 485 ? -7.348 1.002 26.954 1.00 12.76 521 ILE A CA 1
ATOM 8008 C C . ILE A 1 485 ? -8.796 1.375 26.624 1.00 13.19 521 ILE A C 1
ATOM 8009 O O . ILE A 1 485 ? -9.582 1.684 27.525 1.00 12.90 521 ILE A O 1
ATOM 8025 N N . ARG A 1 486 ? -9.170 1.299 25.345 1.00 13.66 522 ARG A N 1
ATOM 8026 C CA . ARG A 1 486 ? -10.557 1.444 24.917 1.00 13.00 522 ARG A CA 1
ATOM 8027 C C . ARG A 1 486 ? -11.521 0.602 25.748 1.00 12.86 522 ARG A C 1
ATOM 8028 O O . ARG A 1 486 ? -12.667 1.025 25.976 1.00 12.72 522 ARG A O 1
ATOM 8049 N N . TYR A 1 487 ? -11.098 -0.588 26.189 1.00 12.69 523 TYR A N 1
ATOM 8050 C CA . TYR A 1 487 ? -12.013 -1.461 26.917 1.00 12.27 523 TYR A CA 1
ATOM 8051 C C . TYR A 1 487 ? -12.159 -1.033 28.377 1.00 13.00 523 TYR A C 1
ATOM 8052 O O . TYR A 1 487 ? -13.235 -1.200 28.967 1.00 12.83 523 TYR A O 1
ATOM 8070 N N . PHE A 1 488 ? -11.089 -0.496 28.968 1.00 12.47 524 PHE A N 1
ATOM 8071 C CA . PHE A 1 488 ? -11.191 0.130 30.291 1.00 11.83 524 PHE A CA 1
ATOM 8072 C C . PHE A 1 488 ? -12.169 1.299 30.254 1.00 12.56 524 PHE A C 1
ATOM 8073 O O . PHE A 1 488 ? -13.096 1.386 31.067 1.00 14.07 524 PHE A O 1
ATOM 8090 N N . VAL A 1 489 ? -11.977 2.206 29.300 1.00 11.25 525 VAL A N 1
ATOM 8091 C CA . VAL A 1 489 ? -12.898 3.321 29.103 1.00 12.65 525 VAL A CA 1
ATOM 8092 C C . VAL A 1 489 ? -14.327 2.816 28.895 1.00 13.14 525 VAL A C 1
ATOM 8093 O O . VAL A 1 489 ? -15.276 3.310 29.519 1.00 13.43 525 VAL A O 1
ATOM 8106 N N . SER A 1 490 ? -14.499 1.842 27.998 1.00 12.59 526 SER A N 1
ATOM 8107 C CA . SER A 1 490 ? -15.810 1.271 27.731 1.00 13.20 526 SER A CA 1
ATOM 8108 C C . SER A 1 490 ? -16.497 0.768 28.993 1.00 12.99 526 SER A C 1
ATOM 8109 O O . SER A 1 490 ? -17.704 0.981 29.180 1.00 13.81 526 SER A O 1
ATOM 8117 N N . PHE A 1 491 ? -15.789 -0.001 29.815 1.00 13.18 527 PHE A N 1
ATOM 8118 C CA . PHE A 1 491 ? -16.444 -0.588 30.976 1.00 13.49 527 PHE A CA 1
ATOM 8119 C C . PHE A 1 491 ? -16.866 0.488 31.972 1.00 14.70 527 PHE A C 1
ATOM 8120 O O . PHE A 1 491 ? -17.873 0.315 32.664 1.00 16.96 527 PHE A O 1
ATOM 8137 N N . ILE A 1 492 ? -16.128 1.598 32.065 1.00 14.10 528 ILE A N 1
ATOM 8138 C CA . ILE A 1 492 ? -16.560 2.703 32.922 1.00 14.59 528 ILE A CA 1
ATOM 8139 C C . ILE A 1 492 ? -17.769 3.408 32.307 1.00 14.06 528 ILE A C 1
ATOM 8140 O O . ILE A 1 492 ? -18.802 3.598 32.956 1.00 14.54 528 ILE A O 1
ATOM 8156 N N . ILE A 1 493 ? -17.645 3.842 31.050 1.00 13.43 529 ILE A N 1
ATOM 8157 C CA . ILE A 1 493 ? -18.671 4.706 30.487 1.00 12.91 529 ILE A CA 1
ATOM 8158 C C . ILE A 1 493 ? -19.956 3.949 30.190 1.00 13.78 529 ILE A C 1
ATOM 8159 O O . ILE A 1 493 ? -21.025 4.570 30.156 1.00 13.88 529 ILE A O 1
ATOM 8175 N N . GLN A 1 494 ? -19.906 2.628 29.974 1.00 13.70 530 GLN A N 1
ATOM 8176 C CA . GLN A 1 494 ? -21.154 1.923 29.681 1.00 13.42 530 GLN A CA 1
ATOM 8177 C C . GLN A 1 494 ? 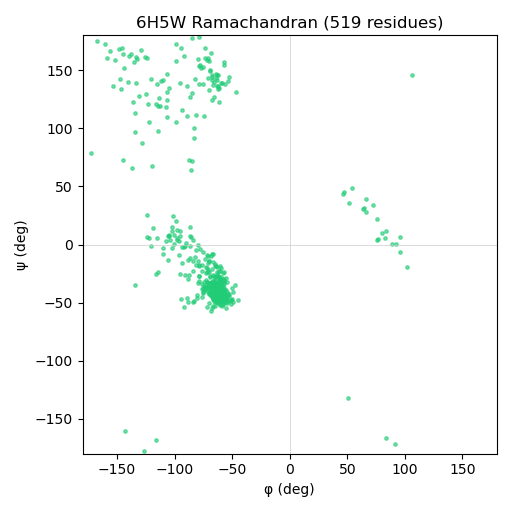-22.130 2.016 30.847 1.00 13.89 530 GLN A C 1
ATOM 8178 O O . GLN A 1 494 ? -23.343 2.059 30.632 1.00 14.19 530 GLN A O 1
ATOM 8192 N N . PHE A 1 495 ? -21.624 2.072 32.080 1.00 13.66 531 PHE A N 1
ATOM 8193 C CA . PHE A 1 495 ? -22.504 2.276 33.229 1.00 13.50 531 PHE A CA 1
ATOM 8194 C C . PHE A 1 495 ? -23.029 3.706 33.291 1.00 14.89 531 PHE A C 1
ATOM 8195 O O . PHE A 1 495 ? -24.177 3.932 33.703 1.00 15.42 531 PHE A O 1
ATOM 8212 N N . GLN A 1 496 ? -22.211 4.690 32.901 1.00 13.70 532 GLN A N 1
ATOM 8213 C CA . GLN A 1 496 ? -22.722 6.057 32.815 1.00 14.77 532 GLN A CA 1
ATOM 8214 C C . GLN A 1 496 ? -23.840 6.140 31.797 1.00 14.37 532 GLN A C 1
ATOM 8215 O O . GLN A 1 496 ? -24.850 6.820 32.025 1.00 14.89 532 GLN A O 1
ATOM 8229 N N . PHE A 1 497 ? -23.674 5.455 30.663 1.00 13.97 533 PHE A N 1
ATOM 8230 C CA . PHE A 1 497 ? -24.701 5.465 29.634 1.00 14.50 533 PHE A CA 1
ATOM 8231 C C . PHE A 1 497 ? -25.962 4.768 30.133 1.00 15.09 533 PHE A C 1
ATOM 8232 O O . PHE A 1 497 ? -27.072 5.293 29.994 1.00 15.58 533 PHE A O 1
ATOM 8249 N N . HIS A 1 498 ? -25.806 3.593 30.743 1.00 14.35 534 HIS A N 1
ATOM 8250 C CA . HIS A 1 498 ? -26.942 2.865 31.312 1.00 14.95 534 HIS A CA 1
ATOM 8251 C C . HIS A 1 498 ? -27.713 3.747 32.290 1.00 14.83 534 HIS A C 1
ATOM 8252 O O . HIS A 1 498 ? -28.934 3.873 32.203 1.00 16.07 534 HIS A O 1
ATOM 8266 N N . GLU A 1 499 ? -27.009 4.375 33.228 1.00 14.72 535 GLU A N 1
ATOM 8267 C CA . GLU A 1 499 ? -27.668 5.245 34.200 1.00 16.24 535 GLU A CA 1
ATOM 8268 C C . GLU A 1 499 ? -28.474 6.343 33.507 1.00 17.05 535 GLU A C 1
ATOM 8269 O O . GLU A 1 499 ? -29.620 6.627 33.881 1.00 16.97 535 GLU A O 1
ATOM 8281 N N . ALA A 1 500 ? -27.877 6.995 32.511 1.00 16.11 536 ALA A N 1
ATOM 8282 C CA . ALA A 1 500 ? -28.538 8.104 31.837 1.00 16.99 536 ALA A CA 1
ATOM 8283 C C . ALA A 1 500 ? -29.733 7.615 31.028 1.00 17.60 536 ALA A C 1
ATOM 8284 O O . ALA A 1 500 ? -30.779 8.266 31.011 1.00 18.63 536 ALA A O 1
ATOM 8291 N N . LEU A 1 501 ? -29.597 6.477 30.344 1.00 17.12 537 LEU A N 1
ATOM 8292 C CA . LEU A 1 501 ? -30.696 5.973 29.526 1.00 17.06 537 LEU A CA 1
ATOM 8293 C C . LEU A 1 501 ? -31.837 5.486 30.402 1.00 17.69 537 LEU A C 1
ATOM 8294 O O . LEU A 1 501 ? -33.007 5.623 30.047 1.00 18.75 537 LEU A O 1
ATOM 8310 N N . CYS A 1 502 ? -31.508 4.892 31.538 1.00 17.18 538 CYS A N 1
ATOM 8311 C CA . CYS A 1 502 ? -32.529 4.477 32.492 1.00 17.26 538 CYS A CA 1
ATOM 8312 C C . CYS A 1 502 ? -33.306 5.673 33.029 1.00 18.72 538 CYS A C 1
ATOM 8313 O O . CYS A 1 502 ? -34.537 5.624 33.153 1.00 19.89 538 CYS A O 1
ATOM 8320 N N . GLN A 1 503 ? -32.620 6.771 33.325 1.00 20.05 539 GLN A N 1
ATOM 8321 C CA . GLN A 1 503 ? -33.325 7.975 33.741 1.00 23.51 539 GLN A CA 1
ATOM 8322 C C . GLN A 1 503 ? -34.204 8.509 32.614 1.00 23.23 539 GLN A C 1
ATOM 8323 O O . GLN A 1 503 ? -35.339 8.936 32.848 1.00 25.43 539 GLN A O 1
ATOM 8337 N N . ALA A 1 504 ? -33.698 8.484 31.379 1.00 23.32 540 ALA A N 1
ATOM 8338 C CA . ALA A 1 504 ? -34.477 8.976 30.244 1.00 23.64 540 ALA A CA 1
ATOM 8339 C C . ALA A 1 504 ? -35.722 8.133 30.015 1.00 23.43 540 ALA A C 1
ATOM 8340 O O . ALA A 1 504 ? -36.749 8.642 29.551 1.00 25.18 540 ALA A O 1
ATOM 8347 N N . ALA A 1 505 ? -35.645 6.850 30.327 1.00 24.16 541 ALA A N 1
ATOM 8348 C CA . ALA A 1 505 ? -36.742 5.906 30.204 1.00 24.84 541 ALA A CA 1
ATOM 8349 C C . ALA A 1 505 ? -37.703 5.969 31.378 1.00 27.27 541 ALA A C 1
ATOM 8350 O O . ALA A 1 505 ? -38.720 5.267 31.362 1.00 29.10 541 ALA A O 1
ATOM 8357 N N . GLY A 1 506 ? -37.408 6.766 32.403 1.00 26.61 542 GLY A N 1
ATOM 8358 C CA . GLY A 1 506 ? -38.310 6.867 33.538 1.00 27.63 542 GLY A CA 1
ATOM 8359 C C . GLY A 1 506 ? -38.163 5.785 34.590 1.00 29.05 542 GLY A C 1
ATOM 8360 O O . GLY A 1 506 ? -39.031 5.664 35.465 1.00 30.34 542 GLY A O 1
ATOM 8364 N N . HIS A 1 507 ? -37.101 4.989 34.539 1.00 27.92 543 HIS A N 1
ATOM 8365 C CA . HIS A 1 507 ? -36.894 3.969 35.556 1.00 28.76 543 HIS A CA 1
ATOM 8366 C C . HIS A 1 507 ? -36.632 4.634 36.896 1.00 31.41 543 HIS A C 1
ATOM 8367 O O . HIS A 1 507 ? -35.942 5.655 36.987 1.00 34.36 543 HIS A O 1
ATOM 8381 N N . THR A 1 508 ? -37.209 4.053 37.936 1.00 32.16 544 THR A N 1
ATOM 8382 C CA . THR A 1 508 ? -36.944 4.442 39.305 1.00 35.47 544 THR A CA 1
ATOM 8383 C C . THR A 1 508 ? -36.514 3.202 40.077 1.00 35.48 544 THR A C 1
ATOM 8384 O O . THR A 1 508 ? -36.733 2.064 39.654 1.00 36.50 544 THR A O 1
ATOM 8395 N N . GLY A 1 509 ? -35.879 3.425 41.210 1.00 34.19 545 GLY A N 1
ATOM 8396 C CA . GLY A 1 509 ? -35.367 2.328 41.984 1.00 31.68 545 GLY A CA 1
ATOM 8397 C C . GLY A 1 509 ? -33.936 2.018 41.608 1.00 28.39 545 GLY A C 1
ATOM 8398 O O . GLY A 1 509 ? -33.286 2.746 40.849 1.00 28.38 545 GLY A O 1
ATOM 8402 N N . PRO A 1 510 ? -33.420 0.917 42.141 1.00 25.53 546 PRO A N 1
ATOM 8403 C CA . PRO A 1 510 ? -31.993 0.627 41.997 1.00 22.99 546 PRO A CA 1
ATOM 8404 C C . PRO A 1 510 ? -31.587 0.504 40.535 1.00 21.04 546 PRO A C 1
ATOM 8405 O O . PRO A 1 510 ? -32.286 -0.095 39.718 1.00 21.66 546 PRO A O 1
ATOM 8416 N N . LEU A 1 511 ? -30.426 1.064 40.217 1.00 19.90 547 LEU A N 1
ATOM 8417 C CA . LEU A 1 511 ? -29.975 1.080 38.831 1.00 19.57 547 LEU A CA 1
ATOM 8418 C C . LEU A 1 511 ? -29.875 -0.326 38.246 1.00 18.63 547 LEU A C 1
ATOM 8419 O O . LEU A 1 511 ? -30.221 -0.542 37.077 1.00 18.46 547 LEU A O 1
ATOM 8435 N N . HIS A 1 512 ? -29.423 -1.301 39.037 1.00 17.13 548 HIS A N 1
ATOM 8436 C CA . HIS A 1 512 ? -29.229 -2.643 38.498 1.00 16.85 548 HIS A CA 1
ATOM 8437 C C . HIS A 1 512 ? -30.532 -3.352 38.126 1.00 17.25 548 HIS A C 1
ATOM 8438 O O . HIS A 1 512 ? -30.464 -4.396 37.465 1.00 18.51 548 HIS A O 1
ATOM 8453 N N . LYS A 1 513 ? -31.700 -2.811 38.486 1.00 16.53 549 LYS A N 1
ATOM 8454 C CA . LYS A 1 513 ? -32.982 -3.398 38.097 1.00 18.16 549 LYS A CA 1
ATOM 8455 C C . LYS A 1 513 ? -33.524 -2.829 36.793 1.00 17.82 549 LYS A C 1
ATOM 8456 O O . LYS A 1 513 ? -34.555 -3.297 36.303 1.00 19.17 549 LYS A O 1
ATOM 8475 N N . CYS A 1 514 ? -32.832 -1.878 36.194 1.00 17.33 550 CYS A N 1
ATOM 8476 C CA . CYS A 1 514 ? -33.315 -1.222 34.987 1.00 17.57 550 CYS A CA 1
ATOM 8477 C C . CYS A 1 514 ? -33.168 -2.095 33.747 1.00 15.84 550 CYS A C 1
ATOM 8478 O O . CYS A 1 514 ? -32.119 -2.696 33.503 1.00 16.42 550 CYS A O 1
ATOM 8485 N N . ASP A 1 515 ? -34.201 -2.071 32.911 1.00 17.24 551 ASP A N 1
ATOM 8486 C CA . ASP A 1 515 ? -34.192 -2.709 31.596 1.00 17.16 551 ASP A CA 1
ATOM 8487 C C . ASP A 1 515 ? -34.775 -1.697 30.620 1.00 16.64 551 ASP A C 1
ATOM 8488 O O . ASP A 1 515 ? -35.956 -1.343 30.726 1.00 17.97 551 ASP A O 1
ATOM 8497 N N . ILE A 1 516 ? -33.950 -1.195 29.698 1.00 17.11 552 ILE A N 1
ATOM 8498 C CA . ILE A 1 516 ? -34.404 -0.129 28.799 1.00 16.62 552 ILE A CA 1
ATOM 8499 C C . ILE A 1 516 ? -35.110 -0.640 27.549 1.00 16.98 552 ILE A C 1
ATOM 8500 O O . ILE A 1 516 ? -35.417 0.151 26.656 1.00 17.33 552 ILE A O 1
ATOM 8516 N N . TYR A 1 517 ? -35.380 -1.935 27.465 1.00 16.90 553 TYR A N 1
ATOM 8517 C CA . TYR A 1 517 ? -36.058 -2.481 26.287 1.00 16.72 553 TYR A CA 1
ATOM 8518 C C . TYR A 1 517 ? -37.267 -1.638 25.894 1.00 17.01 553 TYR A C 1
ATOM 8519 O O . TYR A 1 517 ? -38.110 -1.294 26.728 1.00 17.54 553 TYR A O 1
ATOM 8537 N N . GLN A 1 518 ? -37.345 -1.312 24.604 1.00 16.78 554 GLN A N 1
ATOM 8538 C CA . GLN A 1 518 ? -38.446 -0.592 23.973 1.00 16.59 554 GLN A CA 1
ATOM 8539 C C . GLN A 1 518 ? -38.454 0.916 24.249 1.00 19.19 554 GLN A C 1
ATOM 8540 O O . GLN A 1 518 ? -39.353 1.598 23.778 1.00 19.98 554 GLN A O 1
ATOM 8554 N N . SER A 1 519 ? -37.462 1.469 24.933 1.00 18.80 555 SER A N 1
ATOM 8555 C CA . SER A 1 519 ? -37.490 2.893 25.255 1.00 19.08 555 SER A CA 1
ATOM 8556 C C . SER A 1 519 ? -37.019 3.725 24.058 1.00 19.90 555 SER A C 1
ATOM 8557 O O . SER A 1 519 ? -35.828 3.740 23.722 1.00 19.52 555 SER A O 1
ATOM 8565 N N . LYS A 1 520 ? -37.939 4.481 23.463 1.00 19.50 556 LYS A N 1
ATOM 8566 C CA . LYS A 1 520 ? -37.566 5.359 22.359 1.00 19.71 556 LYS A CA 1
ATOM 8567 C C . LYS A 1 520 ? -36.775 6.565 22.853 1.00 20.78 556 LYS A C 1
ATOM 8568 O O . LYS A 1 520 ? -35.933 7.105 22.121 1.00 21.61 556 LYS A O 1
ATOM 8587 N N . GLU A 1 521 ? -37.044 7.015 24.075 1.00 21.32 557 GLU A N 1
ATOM 8588 C CA . GLU A 1 521 ? -36.270 8.106 24.647 1.00 22.79 557 GLU A CA 1
ATOM 8589 C C . GLU A 1 521 ? -34.812 7.700 24.816 1.00 21.64 557 GLU A C 1
ATOM 8590 O O . GLU A 1 521 ? -33.898 8.490 24.541 1.00 21.14 557 GLU A O 1
ATOM 8602 N N . ALA A 1 522 ? -34.572 6.465 25.268 1.00 20.49 558 ALA A N 1
ATOM 8603 C CA . ALA A 1 522 ? -33.198 5.983 25.381 1.00 19.37 558 ALA A CA 1
ATOM 8604 C C . ALA A 1 522 ? -32.547 5.873 24.010 1.00 19.47 558 ALA A C 1
ATOM 8605 O O . ALA A 1 522 ? -31.397 6.295 23.824 1.00 19.93 558 ALA A O 1
ATOM 8612 N N . GLY A 1 523 ? -33.271 5.341 23.024 1.00 19.46 559 GLY A N 1
ATOM 8613 C CA . GLY A 1 523 ? -32.696 5.235 21.691 1.00 20.86 559 GLY A CA 1
ATOM 8614 C C . GLY A 1 523 ? -32.291 6.584 21.124 1.00 20.83 559 GLY A C 1
ATOM 8615 O O . GLY A 1 523 ? -31.241 6.716 20.494 1.00 21.21 559 GLY A O 1
ATOM 8619 N N . GLN A 1 524 ? -33.102 7.614 21.370 1.00 22.30 560 GLN A N 1
ATOM 8620 C CA . GLN A 1 524 ? -32.808 8.925 20.810 1.00 24.33 560 GLN A CA 1
ATOM 8621 C C . GLN A 1 524 ? -31.515 9.512 21.373 1.00 24.22 560 GLN A C 1
ATOM 8622 O O . GLN A 1 524 ? -30.748 10.151 20.635 1.00 24.29 560 GLN A O 1
ATOM 8636 N N . ARG A 1 525 ? -31.257 9.325 22.672 1.00 24.61 561 ARG A N 1
ATOM 8637 C CA . ARG A 1 525 ? -29.996 9.797 23.246 1.00 25.45 561 ARG A CA 1
ATOM 8638 C C . ARG A 1 525 ? -28.813 9.154 22.551 1.00 22.92 561 ARG A C 1
ATOM 8639 O O . ARG A 1 525 ? -27.836 9.827 22.195 1.00 24.21 561 ARG A O 1
ATOM 8660 N N . LEU A 1 526 ? -28.865 7.837 22.392 1.00 20.99 562 LEU A N 1
ATOM 8661 C CA . LEU A 1 526 ? -27.765 7.123 21.757 1.00 19.69 562 LEU A CA 1
ATOM 8662 C C . LEU A 1 526 ? -27.592 7.553 20.306 1.00 19.71 562 LEU A C 1
ATOM 8663 O O . LEU A 1 526 ? -26.462 7.770 19.850 1.00 20.08 562 LEU A O 1
ATOM 8679 N N . ALA A 1 527 ? -28.694 7.683 19.564 1.00 19.29 563 ALA A N 1
ATOM 8680 C CA . ALA A 1 527 ? -28.586 8.007 18.148 1.00 18.63 563 ALA A CA 1
ATOM 8681 C C . ALA A 1 527 ? -27.961 9.372 17.942 1.00 19.12 563 ALA A C 1
ATOM 8682 O O . ALA A 1 527 ? -27.089 9.530 17.086 1.00 19.22 563 ALA A O 1
ATOM 8689 N N . THR A 1 528 ? -28.393 10.378 18.714 1.00 19.28 564 THR A N 1
ATOM 8690 C CA . THR A 1 528 ? -27.845 11.719 18.522 1.00 21.22 564 THR A CA 1
ATOM 8691 C C . THR A 1 528 ? -26.336 11.725 18.732 1.00 20.32 564 THR A C 1
ATOM 8692 O O . THR A 1 528 ? -25.604 12.390 17.993 1.00 20.90 564 THR A O 1
ATOM 8703 N N . ALA A 1 529 ? -25.856 10.980 19.730 1.00 19.54 565 ALA A N 1
ATOM 8704 C CA . ALA A 1 529 ? -24.424 10.917 20.002 1.00 17.77 565 ALA A CA 1
ATOM 8705 C C . ALA A 1 529 ? -23.689 10.140 18.922 1.00 17.19 565 ALA A C 1
ATOM 8706 O O . ALA A 1 529 ? -22.623 10.568 18.456 1.00 17.24 565 ALA A O 1
ATOM 8713 N N A MET A 1 530 ? -24.234 8.986 18.519 0.66 16.91 566 MET A N 1
ATOM 8714 N N B MET A 1 530 ? -24.240 9.002 18.501 0.34 17.01 566 MET A N 1
ATOM 8715 C CA A MET A 1 530 ? -23.546 8.152 17.538 0.66 16.46 566 MET A CA 1
ATOM 8716 C CA B MET A 1 530 ? -23.537 8.158 17.541 0.34 16.87 566 MET A CA 1
ATOM 8717 C C A MET A 1 530 ? -23.437 8.858 16.193 0.66 15.49 566 MET A C 1
ATOM 8718 C C B MET A 1 530 ? -23.472 8.808 16.163 0.34 17.08 566 MET A C 1
ATOM 8719 O O A MET A 1 530 ? -22.411 8.736 15.514 0.66 16.13 566 MET A O 1
ATOM 8720 O O B MET A 1 530 ? -22.517 8.570 15.417 0.34 18.45 566 MET A O 1
ATOM 8747 N N . LYS A 1 531 ? -24.464 9.636 15.815 1.00 17.83 567 LYS A N 1
ATOM 8748 C CA . LYS A 1 531 ? -24.444 10.352 14.540 1.00 18.87 567 LYS A CA 1
ATOM 8749 C C . LYS A 1 531 ? -23.295 11.343 14.431 1.00 18.62 567 LYS A C 1
ATOM 8750 O O . LYS A 1 531 ? -22.957 11.758 13.319 1.00 21.65 567 LYS A O 1
ATOM 8769 N N . LEU A 1 532 ? -22.718 11.777 15.553 1.00 17.70 568 LEU A N 1
ATOM 8770 C CA . LEU A 1 532 ? -21.578 12.686 15.496 1.00 17.27 568 LEU A CA 1
ATOM 8771 C C . LEU A 1 532 ? -20.315 12.007 14.984 1.00 18.50 568 LEU A C 1
ATOM 8772 O O . LEU A 1 532 ? -19.383 12.701 14.562 1.00 18.33 568 LEU A O 1
ATOM 8788 N N . GLY A 1 533 ? -20.232 10.683 15.078 1.00 16.96 569 GLY A N 1
ATOM 8789 C CA . GLY A 1 533 ? -18.987 10.002 14.754 1.00 17.31 569 GLY A CA 1
ATOM 8790 C C . GLY A 1 533 ? -17.838 10.648 15.493 1.00 17.04 569 GLY A C 1
ATOM 8791 O O . GLY A 1 533 ? -17.900 10.854 16.709 1.00 16.99 569 GLY A O 1
ATOM 8795 N N . PHE A 1 534 ? -16.763 10.935 14.754 1.00 17.23 570 PHE A N 1
ATOM 8796 C CA . PHE A 1 534 ? -15.564 11.597 15.253 1.00 18.04 570 PHE A CA 1
ATOM 8797 C C . PHE A 1 534 ? -15.524 13.079 14.870 1.00 17.81 570 PHE A C 1
ATOM 8798 O O . PHE A 1 534 ? -14.445 13.680 14.815 1.00 19.52 570 PHE A O 1
ATOM 8815 N N . SER A 1 535 ? -16.677 13.693 14.618 1.00 19.01 571 SER A N 1
ATOM 8816 C CA . SER A 1 535 ? -16.711 15.076 14.143 1.00 20.52 571 SER A CA 1
ATOM 8817 C C . SER A 1 535 ? -16.493 16.119 15.243 1.00 21.26 571 SER A C 1
ATOM 8818 O O . SER A 1 535 ? -16.167 17.266 14.920 1.00 23.72 571 SER A O 1
ATOM 8826 N N . ARG A 1 536 ? -16.662 15.763 16.512 1.00 20.24 572 ARG A N 1
ATOM 8827 C CA . ARG A 1 536 ? -16.538 16.698 17.619 1.00 21.42 572 ARG A CA 1
ATOM 8828 C C . ARG A 1 536 ? -15.725 16.047 18.725 1.00 20.77 572 ARG A C 1
ATOM 8829 O O . ARG A 1 536 ? -15.681 14.817 18.828 1.00 21.14 572 ARG A O 1
ATOM 8850 N N . PRO A 1 537 ? -15.109 16.844 19.598 1.00 20.07 573 PRO A N 1
ATOM 8851 C CA . PRO A 1 537 ? -14.455 16.267 20.780 1.00 20.92 573 PRO A CA 1
ATOM 8852 C C . PRO A 1 537 ? -15.426 15.386 21.555 1.00 18.94 573 PRO A C 1
ATOM 8853 O O . PRO A 1 537 ? -16.614 15.713 21.691 1.00 19.58 573 PRO A O 1
ATOM 8864 N N . TRP A 1 538 ? -14.913 14.260 22.065 1.00 16.32 574 TRP A N 1
ATOM 8865 C CA . TRP A 1 538 ? -15.781 13.259 22.685 1.00 16.21 574 TRP A CA 1
ATOM 8866 C C . TRP A 1 538 ? -16.625 13.796 23.840 1.00 15.38 574 TRP A C 1
ATOM 8867 O O . TRP A 1 538 ? -17.731 13.261 24.035 1.00 15.66 574 TRP A O 1
ATOM 8888 N N . PRO A 1 539 ? -16.204 14.804 24.618 1.00 15.59 575 PRO A N 1
ATOM 8889 C CA . PRO A 1 539 ? -17.104 15.314 25.665 1.00 16.91 575 PRO A CA 1
ATOM 8890 C C . PRO A 1 539 ? -18.442 15.787 25.143 1.00 17.36 575 PRO A C 1
ATOM 8891 O O . PRO A 1 539 ? -19.416 15.735 25.894 1.00 17.59 575 PRO A O 1
ATOM 8902 N N . GLU A 1 540 ? -18.545 16.160 23.866 1.00 17.55 576 GLU A N 1
ATOM 8903 C CA . GLU A 1 540 ? -19.849 16.545 23.327 1.00 19.78 576 GLU A CA 1
ATOM 8904 C C . GLU A 1 540 ? -20.787 15.344 23.237 1.00 18.27 576 GLU A C 1
ATOM 8905 O O . GLU A 1 540 ? -21.960 15.441 23.594 1.00 19.10 576 GLU A O 1
ATOM 8917 N N . ALA A 1 541 ? -20.290 14.206 22.760 1.00 17.29 577 ALA A N 1
ATOM 8918 C CA . ALA A 1 541 ? -21.112 13.000 22.735 1.00 16.99 577 ALA A CA 1
ATOM 8919 C C . ALA A 1 541 ? -21.449 12.533 24.149 1.00 17.01 577 ALA A C 1
ATOM 8920 O O . ALA A 1 541 ? -22.569 12.079 24.417 1.00 16.86 577 ALA A O 1
ATOM 8927 N N . MET A 1 542 ? -20.493 12.642 25.069 1.00 15.32 578 MET A N 1
ATOM 8928 C CA . MET A 1 542 ? -20.772 12.303 26.463 1.00 15.16 578 MET A CA 1
ATOM 8929 C C . MET A 1 542 ? -21.919 13.141 27.004 1.00 16.10 578 MET A C 1
ATOM 8930 O O . MET A 1 542 ? -22.813 12.624 27.689 1.00 15.71 578 MET A O 1
ATOM 8944 N N . GLN A 1 543 ? -21.910 14.436 26.690 1.00 16.32 579 GLN A N 1
ATOM 8945 C CA . GLN A 1 543 ? -22.958 15.362 27.112 1.00 16.26 579 GLN A CA 1
ATOM 8946 C C . GLN A 1 543 ? -24.318 14.997 26.523 1.00 17.48 579 GLN A C 1
ATOM 8947 O O . GLN A 1 543 ? -25.334 15.010 27.228 1.00 18.40 579 GLN A O 1
ATOM 8961 N N . LEU A 1 544 ? -24.367 14.683 25.224 1.00 16.85 580 LEU A N 1
ATOM 8962 C CA . LEU A 1 544 ? -25.640 14.301 24.621 1.00 16.70 580 LEU A CA 1
ATOM 8963 C C . LEU A 1 544 ? -26.253 13.074 25.287 1.00 17.01 580 LEU A C 1
ATOM 8964 O O . LEU A 1 544 ? -27.476 13.001 25.442 1.00 18.64 580 LEU A O 1
ATOM 8980 N N . ILE A 1 545 ? -25.434 12.102 25.697 1.00 16.22 581 ILE A N 1
ATOM 8981 C CA . ILE A 1 545 ? -25.996 10.902 26.312 1.00 16.99 581 ILE A CA 1
ATOM 8982 C C . ILE A 1 545 ? -26.344 11.140 27.778 1.00 16.32 581 ILE A C 1
ATOM 8983 O O . ILE A 1 545 ? -27.419 10.738 28.240 1.00 17.97 581 ILE A O 1
ATOM 8999 N N . THR A 1 546 ? -25.433 11.758 28.539 1.00 15.56 582 THR A N 1
ATOM 9000 C CA . THR A 1 546 ? -25.528 11.748 30.001 1.00 15.92 582 THR A CA 1
ATOM 9001 C C . THR A 1 546 ? -25.888 13.085 30.634 1.00 17.19 582 THR A C 1
ATOM 9002 O O . THR A 1 546 ? -26.098 13.134 31.849 1.00 19.15 582 THR A O 1
ATOM 9013 N N . GLY A 1 547 ? -25.927 14.169 29.878 1.00 17.32 583 GLY A N 1
ATOM 9014 C CA . GLY A 1 547 ? -26.202 15.457 30.477 1.00 16.82 583 GLY A CA 1
ATOM 9015 C C . GLY A 1 547 ? -25.007 16.147 31.093 1.00 16.90 583 GLY A C 1
ATOM 9016 O O . GLY A 1 547 ? -25.172 17.219 31.681 1.00 18.85 583 GLY A O 1
ATOM 9020 N N . GLN A 1 548 ? -23.808 15.591 30.949 1.00 17.24 584 GLN A N 1
ATOM 9021 C CA . GLN A 1 548 ? -22.587 16.193 31.473 1.00 16.19 584 GLN A CA 1
ATOM 9022 C C . GLN A 1 548 ? -21.419 15.657 30.652 1.00 16.66 584 GLN A C 1
ATOM 9023 O O . GLN A 1 548 ? -21.583 14.697 29.901 1.00 17.10 584 GLN A O 1
ATOM 9037 N N . PRO A 1 549 ? -20.234 16.265 30.751 1.00 17.07 585 PRO A N 1
ATOM 9038 C CA . PRO A 1 549 ? -19.156 15.960 29.790 1.00 17.40 585 PRO A CA 1
ATOM 9039 C C . PRO A 1 549 ? -18.030 15.041 30.254 1.00 16.18 585 PRO A C 1
ATOM 9040 O O . PRO A 1 549 ? -17.143 14.766 29.440 1.00 17.70 585 PRO A O 1
ATOM 9051 N N . GLN A 1 550 ? -17.999 14.578 31.498 1.00 17.94 586 GLN A N 1
ATOM 9052 C CA . GLN A 1 550 ? -16.851 13.837 32.000 1.00 19.08 586 GLN A CA 1
ATOM 9053 C C . GLN A 1 550 ? -17.066 12.332 31.973 1.00 16.40 586 GLN A C 1
ATOM 9054 O O . GLN A 1 550 ? -18.196 11.833 32.018 1.00 16.70 586 GLN A O 1
ATOM 9068 N N . MET A 1 551 ? -15.946 11.615 31.975 1.00 16.94 587 MET A N 1
ATOM 9069 C CA . MET A 1 551 ? -15.926 10.213 32.365 1.00 16.38 587 MET A CA 1
ATOM 9070 C C . MET A 1 551 ? -15.957 10.144 33.881 1.00 17.59 587 MET A C 1
ATOM 9071 O O . MET A 1 551 ? -15.263 10.902 34.561 1.00 20.73 587 MET A O 1
ATOM 9085 N N . SER A 1 552 ? -16.736 9.214 34.406 1.00 17.59 588 SER A N 1
ATOM 9086 C CA . SER A 1 552 ? -16.937 9.132 35.845 1.00 18.27 588 SER A CA 1
ATOM 9087 C C . SER A 1 552 ? -17.283 7.703 36.218 1.00 17.00 588 SER A C 1
ATOM 9088 O O . SER A 1 552 ? -18.085 7.058 35.539 1.00 16.15 588 SER A O 1
ATOM 9096 N N . ALA A 1 553 ? -16.673 7.215 37.302 1.00 16.70 589 ALA A N 1
ATOM 9097 C CA . ALA A 1 553 ? -16.998 5.911 37.860 1.00 16.64 589 ALA A CA 1
ATOM 9098 C C . ALA A 1 553 ? -18.245 5.918 38.734 1.00 16.00 589 ALA A C 1
ATOM 9099 O O . ALA A 1 553 ? -18.648 4.856 39.214 1.00 15.93 589 ALA A O 1
ATOM 9106 N N A SER A 1 554 ? -18.872 7.070 38.953 0.51 17.16 590 SER A N 1
ATOM 9107 N N B SER A 1 554 ? -18.871 7.076 38.943 0.49 16.78 590 SER A N 1
ATOM 9108 C CA A SER A 1 554 ? -19.987 7.118 39.898 0.51 17.42 590 SER A CA 1
ATOM 9109 C CA B SER A 1 554 ? -19.993 7.146 39.880 0.49 17.02 590 SER A CA 1
ATOM 9110 C C A SER A 1 554 ? -21.106 6.147 39.519 0.51 17.27 590 SER A C 1
ATOM 9111 C C B SER A 1 554 ? -21.107 6.164 39.517 0.49 17.05 590 SER A C 1
ATOM 9112 O O A SER A 1 554 ? -21.666 5.471 40.387 0.51 17.17 590 SER A O 1
ATOM 9113 O O B SER A 1 554 ? -21.663 5.497 40.394 0.49 17.00 590 SER A O 1
ATOM 9128 N N . ALA A 1 555 ? -21.445 6.054 38.230 1.00 16.37 591 ALA A N 1
ATOM 9129 C CA . ALA A 1 555 ? -22.541 5.178 37.815 1.00 16.17 591 ALA A CA 1
ATOM 9130 C C . ALA A 1 555 ? -22.225 3.704 38.098 1.00 15.57 591 ALA A C 1
ATOM 9131 O O . ALA A 1 555 ? -23.074 2.957 38.617 1.00 15.13 591 ALA A O 1
ATOM 9139 N N . MET A 1 556 ? -21.006 3.258 37.766 1.00 15.39 592 MET A N 1
ATOM 9140 C CA . MET A 1 556 ? -20.624 1.881 38.061 1.00 15.08 592 MET A CA 1
ATOM 9141 C C . MET A 1 556 ? -20.649 1.617 39.558 1.00 16.11 592 MET A C 1
ATOM 9142 O O . MET A 1 556 ? -21.116 0.564 40.010 1.00 15.34 592 MET A O 1
ATOM 9156 N N . LEU A 1 557 ? -20.186 2.582 40.348 1.00 14.99 593 LEU A N 1
ATOM 9157 C CA . LEU A 1 557 ? -20.214 2.415 41.799 1.00 15.46 593 LEU A CA 1
ATOM 9158 C C . LEU A 1 557 ? -21.645 2.339 42.317 1.00 16.03 593 LEU A C 1
ATOM 9159 O O . LEU A 1 557 ? -21.947 1.542 43.213 1.00 18.22 593 LEU A O 1
ATOM 9175 N N A SER A 1 558 ? -22.538 3.160 41.764 0.65 14.85 594 SER A N 1
ATOM 9176 N N B SER A 1 558 ? -22.547 3.145 41.750 0.35 15.81 594 SER A N 1
ATOM 9177 C CA A SER A 1 558 ? -23.939 3.120 42.167 0.65 16.49 594 SER A CA 1
ATOM 9178 C CA B SER A 1 558 ? -23.941 3.125 42.183 0.35 17.05 594 SER A CA 1
ATOM 9179 C C A SER A 1 558 ? -24.558 1.771 41.827 0.65 16.73 594 SER A C 1
ATOM 9180 C C B SER A 1 558 ? -24.621 1.814 41.796 0.35 16.76 594 SER A C 1
ATOM 9181 O O A SER A 1 558 ? -25.264 1.167 42.644 0.65 18.06 594 SER A O 1
ATOM 9182 O O B SER A 1 558 ? -25.437 1.281 42.558 0.35 17.78 594 SER A O 1
ATOM 9197 N N . TYR A 1 559 ? -24.309 1.285 40.612 1.00 15.55 595 TYR A N 1
ATOM 9198 C CA . TYR A 1 559 ? -24.858 -0.002 40.208 1.00 14.93 595 TYR A CA 1
ATOM 9199 C C . TYR A 1 559 ? -24.505 -1.081 41.219 1.00 15.84 595 TYR A C 1
ATOM 9200 O O . TYR A 1 559 ? -25.351 -1.890 41.594 1.00 16.29 595 TYR A O 1
ATOM 9219 N N . PHE A 1 560 ? -23.249 -1.109 41.668 1.00 15.20 596 PHE A N 1
ATOM 9220 C CA . PHE A 1 560 ? -22.744 -2.180 42.513 1.00 14.68 596 PHE A CA 1
ATOM 9221 C C . PHE A 1 560 ? -22.769 -1.872 44.003 1.00 16.61 596 PHE A C 1
ATOM 9222 O O . PHE A 1 560 ? -22.335 -2.713 44.786 1.00 16.73 596 PHE A O 1
ATOM 9239 N N . LYS A 1 561 ? -23.291 -0.720 44.412 1.00 17.80 597 LYS A N 1
ATOM 9240 C CA . LYS A 1 561 ? -23.295 -0.363 45.832 1.00 18.76 597 LYS A CA 1
ATOM 9241 C C . LYS A 1 561 ? -23.865 -1.457 46.733 1.00 16.69 597 LYS A C 1
ATOM 9242 O O . LYS A 1 561 ? -23.219 -1.790 47.741 1.00 16.88 597 LYS A O 1
ATOM 9261 N N . PRO A 1 562 ? -25.018 -2.071 46.440 1.00 17.38 598 PRO A N 1
ATOM 9262 C CA . PRO A 1 562 ? -25.501 -3.140 47.334 1.00 17.43 598 PRO A CA 1
ATOM 9263 C C . PRO A 1 562 ? -24.541 -4.308 47.448 1.00 16.69 598 PRO A C 1
ATOM 9264 O O . PRO A 1 562 ? -24.485 -4.955 48.504 1.00 18.10 598 PRO A O 1
ATOM 9275 N N . LEU A 1 563 ? -23.797 -4.612 46.388 1.00 16.66 599 LEU A N 1
ATOM 9276 C CA . LEU A 1 563 ? -22.820 -5.685 46.460 1.00 16.05 599 LEU A CA 1
ATOM 9277 C C . LEU A 1 563 ? -21.590 -5.266 47.257 1.00 16.42 599 LEU A C 1
ATOM 9278 O O . LEU A 1 563 ? -21.032 -6.077 47.999 1.00 17.13 599 LEU A O 1
ATOM 9294 N N . LEU A 1 564 ? -21.128 -4.019 47.099 1.00 16.39 600 LEU A N 1
ATOM 9295 C CA . LEU A 1 564 ? -20.036 -3.531 47.942 1.00 17.41 600 LEU A CA 1
ATOM 9296 C C . LEU A 1 564 ? -20.385 -3.696 49.416 1.00 15.69 600 LEU A C 1
ATOM 9297 O O . LEU A 1 564 ? -19.574 -4.200 50.201 1.00 17.01 600 LEU A O 1
ATOM 9313 N N . ASP A 1 565 ? -21.609 -3.329 49.797 1.00 16.70 601 ASP A N 1
ATOM 9314 C CA . ASP A 1 565 ? -22.037 -3.469 51.189 1.00 18.04 601 ASP A CA 1
ATOM 9315 C C . ASP A 1 565 ? -22.036 -4.938 51.613 1.00 17.32 601 ASP A C 1
ATOM 9316 O O . ASP A 1 565 ? -21.534 -5.292 52.682 1.00 18.53 601 ASP A O 1
ATOM 9325 N N . TRP A 1 566 ? -22.599 -5.812 50.777 1.00 16.80 602 TRP A N 1
ATOM 9326 C CA . TRP A 1 566 ? -22.634 -7.235 51.101 1.00 16.79 602 TRP A CA 1
ATOM 9327 C C . TRP A 1 566 ? -21.226 -7.812 51.222 1.00 15.51 602 TRP A C 1
ATOM 9328 O O . TRP A 1 566 ? -20.936 -8.564 52.158 1.00 16.99 602 TRP A O 1
ATOM 9349 N N . LEU A 1 567 ? -20.333 -7.463 50.287 1.00 15.61 603 LEU A N 1
ATOM 9350 C CA . LEU A 1 567 ? -18.972 -7.985 50.309 1.00 15.61 603 LEU A CA 1
ATOM 9351 C C . LEU A 1 567 ? -18.216 -7.529 51.546 1.00 16.61 603 LEU A C 1
ATOM 9352 O O . LEU A 1 567 ? -17.447 -8.301 52.132 1.00 16.52 603 LEU A O 1
ATOM 9368 N N . ARG A 1 568 ? -18.361 -6.260 51.922 1.00 16.83 604 ARG A N 1
ATOM 9369 C CA . ARG A 1 568 ? -17.638 -5.789 53.095 1.00 18.48 604 ARG A CA 1
ATOM 9370 C C . ARG A 1 568 ? -18.078 -6.542 54.336 1.00 17.02 604 ARG A C 1
ATOM 9371 O O . ARG A 1 568 ? -17.245 -6.961 55.140 1.00 19.53 604 ARG A O 1
ATOM 9392 N N . THR A 1 569 ? -19.377 -6.774 54.475 1.00 16.77 605 THR A N 1
ATOM 9393 C CA . THR A 1 569 ? -19.876 -7.515 55.630 1.00 17.25 605 THR A CA 1
ATOM 9394 C C . THR A 1 569 ? -19.359 -8.949 55.618 1.00 16.04 605 THR A C 1
ATOM 9395 O O . THR A 1 569 ? -18.906 -9.477 56.640 1.00 17.37 605 THR A O 1
ATOM 9406 N N . GLU A 1 570 ? -19.415 -9.592 54.457 1.00 15.42 606 GLU A N 1
ATOM 9407 C CA . GLU A 1 570 ? -18.992 -10.982 54.326 1.00 16.86 606 GLU A CA 1
ATOM 9408 C C . GLU A 1 570 ? -17.497 -11.131 54.570 1.00 16.05 606 GLU A C 1
ATOM 9409 O O . GLU A 1 570 ? -17.064 -12.035 55.292 1.00 15.92 606 GLU A O 1
ATOM 9421 N N . ASN A 1 571 ? -16.684 -10.253 53.973 1.00 15.76 607 ASN A N 1
ATOM 9422 C CA . ASN A 1 571 ? -15.240 -10.346 54.140 1.00 16.11 607 ASN A CA 1
ATOM 9423 C C . ASN A 1 571 ? -14.836 -10.056 55.579 1.00 16.38 607 ASN A C 1
ATOM 9424 O O . ASN A 1 571 ? -13.930 -10.697 56.118 1.00 17.00 607 ASN A O 1
ATOM 9435 N N . GLU A 1 572 ? -15.504 -9.097 56.219 1.00 17.82 608 GLU A N 1
ATOM 9436 C CA . GLU A 1 572 ? -15.200 -8.784 57.613 1.00 17.54 608 GLU A CA 1
ATOM 9437 C C . GLU A 1 572 ? -15.494 -9.974 58.521 1.00 17.31 608 GLU A C 1
ATOM 9438 O O . GLU A 1 572 ? -14.699 -10.300 59.412 1.00 18.94 608 GLU A O 1
ATOM 9450 N N . LEU A 1 573 ? -16.623 -10.649 58.279 1.00 17.79 609 LEU A N 1
ATOM 9451 C CA . LEU A 1 573 ? -17.039 -11.822 59.042 1.00 21.49 609 LEU A CA 1
ATOM 9452 C C . LEU A 1 573 ? -15.965 -12.901 59.034 1.00 19.31 609 LEU A C 1
ATOM 9453 O O . LEU A 1 573 ? -15.754 -13.597 60.039 1.00 19.36 609 LEU A O 1
ATOM 9469 N N . HIS A 1 574 ? -15.302 -13.081 57.887 1.00 20.17 610 HIS A N 1
ATOM 9470 C CA . HIS A 1 574 ? -14.304 -14.122 57.725 1.00 22.96 610 HIS A CA 1
ATOM 9471 C C . HIS A 1 574 ? -12.893 -13.644 57.998 1.00 23.62 610 HIS A C 1
ATOM 9472 O O . HIS A 1 574 ? -11.963 -14.447 57.908 1.00 26.13 610 HIS A O 1
ATOM 9486 N N . GLY A 1 575 ? -12.712 -12.365 58.308 1.00 23.08 611 GLY A N 1
ATOM 9487 C CA . GLY A 1 575 ? -11.410 -11.837 58.637 1.00 22.95 611 GLY A CA 1
ATOM 9488 C C . GLY A 1 575 ? -10.474 -11.715 57.457 1.00 22.29 611 GLY A C 1
ATOM 9489 O O . GLY A 1 575 ? -9.264 -11.895 57.615 1.00 24.18 611 GLY A O 1
ATOM 9493 N N . GLU A 1 576 ? -10.993 -11.417 56.270 1.00 20.87 612 GLU A N 1
ATOM 9494 C CA . GLU A 1 576 ? -10.121 -11.357 55.105 1.00 19.70 612 GLU A CA 1
ATOM 9495 C C . GLU A 1 576 ? -9.155 -10.189 55.212 1.00 21.26 612 GLU A C 1
ATOM 9496 O O . GLU A 1 576 ? -9.494 -9.117 55.713 1.00 23.45 612 GLU A O 1
ATOM 9508 N N . LYS A 1 577 ? -7.946 -10.399 54.720 1.00 22.58 613 LYS A N 1
ATOM 9509 C CA . LYS A 1 577 ? -6.972 -9.333 54.556 1.00 27.69 613 LYS A CA 1
ATOM 9510 C C . LYS A 1 577 ? -7.043 -8.914 53.099 1.00 26.77 613 LYS A C 1
ATOM 9511 O O . LYS A 1 577 ? -6.555 -9.641 52.228 1.00 29.29 613 LYS A O 1
ATOM 9530 N N . LEU A 1 578 ? -7.653 -7.757 52.833 1.00 23.89 614 LEU A N 1
ATOM 9531 C CA . LEU A 1 578 ? -7.772 -7.280 51.459 1.00 24.15 614 LEU A CA 1
ATOM 9532 C C . LEU A 1 578 ? -6.397 -7.040 50.852 1.00 24.36 614 LEU A C 1
ATOM 9533 O O . LEU A 1 578 ? -5.450 -6.620 51.525 1.00 27.12 614 LEU A O 1
ATOM 9549 N N . GLY A 1 579 ? -6.298 -7.289 49.563 1.00 20.10 615 GLY A N 1
ATOM 9550 C CA . GLY A 1 579 ? -5.040 -7.157 48.887 1.00 18.67 615 GLY A CA 1
ATOM 9551 C C . GLY A 1 579 ? -4.207 -8.407 49.051 1.00 20.66 615 GLY A C 1
ATOM 9552 O O . GLY A 1 579 ? -4.661 -9.479 49.458 1.00 22.39 615 GLY A O 1
ATOM 9556 N N . TRP A 1 580 ? -2.945 -8.256 48.703 1.00 20.67 616 TRP A N 1
ATOM 9557 C CA . TRP A 1 580 ? -2.016 -9.379 48.657 1.00 22.61 616 TRP A CA 1
ATOM 9558 C C . TRP A 1 580 ? -0.733 -8.892 49.281 1.00 27.15 616 TRP A C 1
ATOM 9559 O O . TRP A 1 580 ? 0.300 -8.744 48.623 1.00 27.05 616 TRP A O 1
ATOM 9580 N N . PRO A 1 581 ? -0.779 -8.598 50.580 1.00 29.87 617 PRO A N 1
ATOM 9581 C CA . PRO A 1 581 ? 0.432 -8.150 51.260 1.00 31.83 617 PRO A CA 1
ATOM 9582 C C . PRO A 1 581 ? 1.542 -9.173 51.182 1.00 33.28 617 PRO A C 1
ATOM 9583 O O . PRO A 1 581 ? 2.711 -8.785 51.173 1.00 31.76 617 PRO A O 1
ATOM 9594 N N . GLN A 1 582 ? 1.217 -10.463 51.072 1.00 34.98 618 GLN A N 1
ATOM 9595 C CA . GLN A 1 582 ? 2.214 -11.486 50.745 1.00 37.26 618 GLN A CA 1
ATOM 9596 C C . GLN A 1 582 ? 2.383 -11.588 49.228 1.00 34.68 618 GLN A C 1
ATOM 9597 O O . GLN A 1 582 ? 2.100 -12.609 48.598 1.00 29.25 618 GLN A O 1
ATOM 9611 N N . TYR A 1 583 ? 2.869 -10.484 48.653 1.00 35.77 619 TYR A N 1
ATOM 9612 C CA . TYR A 1 583 ? 2.818 -10.306 47.207 1.00 39.65 619 TYR A CA 1
ATOM 9613 C C . TYR A 1 583 ? 3.810 -11.201 46.470 1.00 40.11 619 TYR A C 1
ATOM 9614 O O . TYR A 1 583 ? 3.641 -11.435 45.265 1.00 38.52 619 TYR A O 1
ATOM 9632 N N . ASN A 1 584 ? 4.829 -11.713 47.159 1.00 40.11 620 ASN A N 1
ATOM 9633 C CA . ASN A 1 584 ? 5.816 -12.593 46.548 1.00 41.66 620 ASN A CA 1
ATOM 9634 C C . ASN A 1 584 ? 5.399 -14.055 46.559 1.00 36.56 620 ASN A C 1
ATOM 9635 O O . ASN A 1 584 ? 6.146 -14.903 46.045 1.00 34.74 620 ASN A O 1
ATOM 9646 N N . TRP A 1 585 ? 4.239 -14.377 47.125 1.00 34.22 621 TRP A N 1
ATOM 9647 C CA . TRP A 1 585 ? 3.807 -15.764 47.170 1.00 32.55 621 TRP A CA 1
ATOM 9648 C C . TRP A 1 585 ? 3.529 -16.266 45.758 1.00 31.16 621 TRP A C 1
ATOM 9649 O O . TRP A 1 585 ? 2.939 -15.559 44.932 1.00 30.24 621 TRP A O 1
ATOM 9670 N N . THR A 1 586 ? 3.981 -17.482 45.480 1.00 29.74 622 THR A N 1
ATOM 9671 C CA . THR A 1 586 ? 3.593 -18.220 44.288 1.00 30.41 622 THR A CA 1
ATOM 9672 C C . THR A 1 586 ? 3.375 -19.676 44.669 1.00 29.72 622 THR A C 1
ATOM 9673 O O . THR A 1 586 ? 3.830 -20.124 45.728 1.00 28.96 622 THR A O 1
ATOM 9684 N N . PRO A 1 587 ? 2.680 -20.439 43.826 1.00 29.51 623 PRO A N 1
ATOM 9685 C CA . PRO A 1 587 ? 2.330 -21.820 44.184 1.00 30.08 623 PRO A CA 1
ATOM 9686 C C . PRO A 1 587 ? 3.552 -22.683 44.463 1.00 30.18 623 PRO A C 1
ATOM 9687 O O . PRO A 1 587 ? 4.565 -22.622 43.762 1.00 30.31 623 PRO A O 1
ATOM 9698 N N . ASN A 1 588 ? 3.441 -23.512 45.498 1.00 31.92 624 ASN A N 1
ATOM 9699 C CA . ASN A 1 588 ? 4.524 -24.431 45.817 1.00 33.27 624 ASN A CA 1
ATOM 9700 C C . ASN A 1 588 ? 4.521 -25.641 44.892 1.00 31.14 624 ASN A C 1
ATOM 9701 O O . ASN A 1 588 ? 5.590 -26.169 44.582 1.00 29.96 624 ASN A O 1
ATOM 9712 N N . SER A 1 589 ? 3.348 -26.062 44.419 1.00 31.54 625 SER A N 1
ATOM 9713 C CA . SER A 1 589 ? 3.224 -27.247 43.570 1.00 32.73 625 SER A CA 1
ATOM 9714 C C . SER A 1 589 ? 2.064 -27.052 42.598 1.00 34.09 625 SER A C 1
ATOM 9715 O O . SER A 1 589 ? 1.416 -25.999 42.576 1.00 32.77 625 SER A O 1
#

Organism: Homo sapiens (NCBI:txid9606)

Radius of gyration: 23.73 Å; Cα contacts (8 Å, |Δi|>4): 936; chains: 1; bounding box: 54×68×62 Å

Sequence (585 aa):
DEAEASKFVEEYDRTSQVVWNEYAGANWNYNTNITTETSSKILLQKNMQIAQQHTLKYGTQQARKFDVNQLQNTTIKRIIKKVQDLERRAALPAQELEEYNKILLDMEETTYSVATVCHPQGSCLQLEPDLTNNVMATSRKYEDLLWAWEGWRDKAGRAILQFYPKYVELINQAARLNGYVDAGDSSWRSMYETPSLEQDLERLFQELQPLYLNLHAYVRRALHRHYGAQHINLEGPIPAHLLGNMWAQTWSNIYDLVVVPFPSAPSMMDTTEAMLKQGWTPRRRMFKEADDFFTSLGLLPVPPEFWQQKSMLEKPTDGREVVCCHASAWDFYNGKDFRIKQCTTVNLEDLVVAHHEMGHIQYFMQYKDLPVALREGANPGFHEAIGDVLALSVSTPKHLHSSLNLLSSEGGSDDEHDINFLMKMALDKIAFIPFSYLVDQWRWRVFDGSITKEENNYNQQEWWSSLRLKYQGLPPVPRTQGDFDPGAKFHIIPSSVPYIRYFVSFIIQFQFHEALCQAAGHTGPLHKCDIYQSKEAGQRLATAMMKLGFSRPWPEAMQLITGQPQMSASSAMLSSYFKPLLDWLRTENELHGEKLGWPQYNWTPNS